Protein 3GQH (pdb70)

Structure (mmCIF, N/CA/C/O backbone):
data_3GQH
#
_entry.id   3GQH
#
_cell.length_a   81.144
_cell.length_b   84.158
_cell.length_c   86.228
_cell.angle_alpha   90.000
_cell.angle_beta   90.000
_cell.angle_gamma   90.000
#
_symmetry.space_group_name_H-M   'P 21 21 21'
#
loop_
_entity.id
_entity.type
_entity.pdbx_description
1 polymer 'Preneck appendage protein'
2 water water
#
loop_
_atom_site.group_PDB
_atom_site.id
_atom_site.type_symbol
_atom_site.label_atom_id
_atom_site.label_alt_id
_atom_site.label_comp_id
_atom_site.label_asym_id
_atom_site.label_entity_id
_atom_site.label_seq_id
_atom_site.pdbx_PDB_ins_code
_atom_site.Cartn_x
_atom_site.Cartn_y
_atom_site.Cartn_z
_atom_site.occupancy
_atom_site.B_iso_or_equiv
_atom_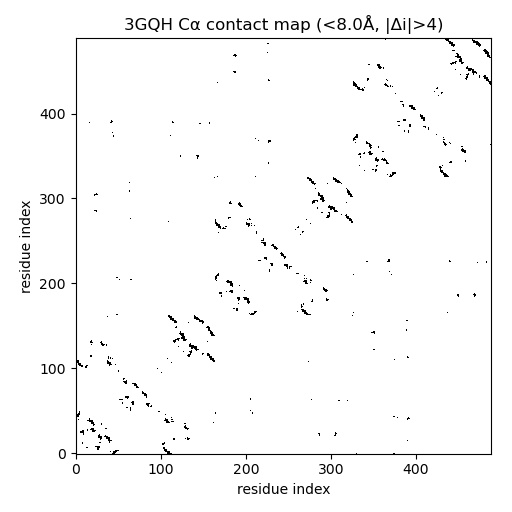site.auth_seq_id
_atom_site.auth_comp_id
_atom_site.auth_asym_id
_atom_site.auth_atom_id
_atom_site.pdbx_PDB_model_num
ATOM 1 N N . ASP A 1 1 ? 17.462 17.420 29.409 1.00 20.62 692 ASP A N 1
ATOM 2 C CA . ASP A 1 1 ? 17.257 18.885 29.599 1.00 19.80 692 ASP A CA 1
ATOM 3 C C . ASP A 1 1 ? 18.243 19.730 28.800 1.00 19.05 692 ASP A C 1
ATOM 4 O O . ASP A 1 1 ? 19.297 19.251 28.381 1.00 19.40 692 ASP A O 1
ATOM 9 N N . PHE A 1 2 ? 17.872 20.987 28.593 1.00 17.17 693 PHE A N 1
ATOM 10 C CA . PHE A 1 2 ? 18.684 21.952 27.859 1.00 16.32 693 PHE A CA 1
ATOM 11 C C . PHE A 1 2 ? 19.378 22.840 28.881 1.00 14.77 693 PHE A C 1
ATOM 12 O O . PHE A 1 2 ? 18.734 23.371 29.791 1.00 13.89 693 PHE A O 1
ATOM 20 N N . ALA A 1 3 ? 20.691 22.967 28.739 1.00 13.23 694 ALA A N 1
ATOM 21 C CA . ALA A 1 3 ? 21.506 23.630 29.761 1.00 12.86 694 ALA A CA 1
ATOM 22 C C . ALA A 1 3 ? 22.532 24.598 29.188 1.00 12.67 694 ALA A C 1
ATOM 23 O O . ALA A 1 3 ? 22.883 24.532 27.996 1.00 12.10 694 ALA A O 1
ATOM 25 N N . GLU A 1 4 ? 23.009 25.504 30.039 1.00 12.88 695 GLU A N 1
ATOM 26 C CA . GLU A 1 4 ? 24.168 26.347 29.705 1.00 12.90 695 GLU A CA 1
ATOM 27 C C . GLU A 1 4 ? 25.141 26.388 30.870 1.00 13.07 695 GLU A C 1
ATOM 28 O O . GLU A 1 4 ? 24.791 26.067 31.998 1.00 12.84 695 GLU A O 1
ATOM 34 N N . TYR A 1 5 ? 26.370 26.804 30.579 1.00 13.07 696 TYR A N 1
ATOM 35 C CA . TYR A 1 5 ? 27.350 27.007 31.643 1.00 13.60 696 TYR A CA 1
ATOM 36 C C . TYR A 1 5 ? 27.198 28.378 32.286 1.00 12.66 696 TYR A C 1
ATOM 37 O O . TYR A 1 5 ? 27.110 29.397 31.587 1.00 12.48 696 TYR A O 1
ATOM 46 N N . PHE A 1 6 ? 27.228 28.394 33.619 1.00 12.68 697 PHE A N 1
ATOM 47 C CA . PHE A 1 6 ? 27.252 29.619 34.425 1.00 13.18 697 PHE A CA 1
ATOM 48 C C . PHE A 1 6 ? 28.313 29.467 35.508 1.00 13.95 697 PHE A C 1
ATOM 49 O O . PHE A 1 6 ? 28.579 28.364 35.952 1.00 14.73 697 PHE A O 1
ATOM 57 N N . GLU A 1 7 ? 28.866 30.590 35.949 1.00 15.61 698 GLU A N 1
ATOM 58 C CA . GLU A 1 7 ? 29.926 30.601 36.974 1.00 17.22 698 GLU A CA 1
ATOM 59 C C . GLU A 1 7 ? 29.325 30.863 38.335 1.00 17.12 698 GLU A C 1
ATOM 60 O O . GLU A 1 7 ? 28.415 31.677 38.455 1.00 17.06 698 GLU A O 1
ATOM 66 N N . SER A 1 8 ? 29.802 30.168 39.371 1.00 17.34 699 SER A N 1
ATOM 67 C CA . SER A 1 8 ? 29.280 30.433 40.704 1.00 17.94 699 SER A CA 1
ATOM 68 C C . SER A 1 8 ? 29.841 31.729 41.291 1.00 19.10 699 SER A C 1
ATOM 69 O O . SER A 1 8 ? 30.990 32.107 41.027 1.00 18.89 699 SER A O 1
ATOM 72 N N . LEU A 1 9 ? 29.013 32.395 42.090 1.00 19.83 700 LEU A N 1
ATOM 73 C CA . LEU A 1 9 ? 29.318 33.699 42.663 1.00 21.70 700 LEU A CA 1
ATOM 74 C C . LEU A 1 9 ? 30.581 33.712 43.524 1.00 23.31 700 LEU A C 1
ATOM 75 O O . LEU A 1 9 ? 31.374 34.656 43.452 1.00 23.74 700 LEU A O 1
ATOM 80 N N . GLY A 1 10 ? 30.772 32.660 44.314 1.00 24.11 701 GLY A N 1
ATOM 81 C CA . GLY A 1 10 ? 31.912 32.603 45.232 1.00 25.69 701 GLY A CA 1
ATOM 82 C C . GLY A 1 10 ? 33.015 31.720 44.695 1.00 26.08 701 GLY A C 1
ATOM 83 O O . GLY A 1 10 ? 34.031 31.518 45.353 1.00 27.01 701 GLY A O 1
ATOM 84 N N . GLY A 1 11 ? 32.808 31.176 43.498 1.00 26.19 702 GLY A N 1
ATOM 85 C CA . GLY A 1 11 ? 33.780 30.303 42.873 1.00 26.29 702 GLY A CA 1
ATOM 86 C C . GLY A 1 11 ? 33.842 28.906 43.448 1.00 26.52 702 GLY A C 1
ATOM 87 O O . GLY A 1 11 ? 34.761 28.152 43.132 1.00 27.15 702 GLY A O 1
ATOM 88 N N . GLN A 1 12 ? 32.875 28.546 44.288 1.00 26.27 703 GLN A N 1
ATOM 89 C CA . GLN A 1 12 ? 32.833 27.191 44.826 1.00 26.61 703 GLN A CA 1
ATOM 90 C C . GLN A 1 12 ? 31.736 26.364 44.160 1.00 25.57 703 GLN A C 1
ATOM 91 O O . GLN A 1 12 ? 30.882 26.908 43.432 1.00 25.51 703 GLN A O 1
ATOM 97 N N . VAL A 1 13 ? 31.784 25.057 44.395 1.00 24.27 704 VAL A N 1
ATOM 98 C CA . VAL A 1 13 ? 30.893 24.093 43.753 1.00 22.80 704 VAL A CA 1
ATOM 99 C C . VAL A 1 13 ? 29.511 24.153 44.407 1.00 21.98 704 VAL A C 1
ATOM 100 O O . VAL A 1 13 ? 29.398 24.157 45.640 1.00 21.69 704 VAL A O 1
ATOM 104 N N . ILE A 1 14 ? 28.475 24.242 43.575 1.00 19.86 705 ILE A N 1
ATOM 105 C CA . ILE A 1 14 ? 27.087 24.036 43.986 1.00 18.68 705 ILE A CA 1
ATOM 106 C C . ILE A 1 14 ? 26.708 22.646 43.480 1.00 18.29 705 ILE A C 1
ATOM 107 O O . ILE A 1 14 ? 26.834 22.366 42.282 1.00 16.87 705 ILE A O 1
ATOM 112 N N . GLU A 1 15 ? 26.278 21.769 44.389 1.00 18.23 706 GLU A N 1
ATOM 113 C CA . GLU A 1 15 ? 26.066 20.368 44.050 1.00 18.81 706 GLU A CA 1
ATOM 114 C C . GLU A 1 15 ? 24.814 20.211 43.186 1.00 18.07 706 GLU A C 1
ATOM 115 O O . GLU A 1 15 ? 23.988 21.115 43.103 1.00 17.41 706 GLU A O 1
ATOM 121 N N . THR A 1 16 ? 24.694 19.060 42.549 1.00 17.83 707 THR A N 1
ATOM 122 C CA . THR A 1 16 ? 23.566 18.832 41.639 1.00 17.81 707 THR A CA 1
ATOM 123 C C . THR A 1 16 ? 22.248 18.823 42.400 1.00 16.73 707 THR A C 1
ATOM 124 O O . THR A 1 16 ? 22.189 18.423 43.564 1.00 15.57 707 THR A O 1
ATOM 128 N N . GLY A 1 17 ? 21.208 19.334 41.745 1.00 15.05 708 GLY A N 1
ATOM 129 C CA . GLY A 1 17 ? 19.867 19.298 42.293 1.00 14.77 708 GLY A CA 1
ATOM 130 C C . GLY A 1 17 ? 19.437 20.552 43.018 1.00 14.07 708 GLY A C 1
ATOM 131 O O . GLY A 1 17 ? 18.278 20.667 43.367 1.00 14.33 708 GLY A O 1
ATOM 132 N N . TYR A 1 18 ? 20.364 21.480 43.262 1.00 13.87 709 TYR A N 1
ATOM 133 C CA . TYR A 1 18 ? 20.042 22.761 43.892 1.00 13.62 709 TYR A CA 1
ATOM 134 C C . TYR A 1 18 ? 19.500 23.747 42.872 1.00 13.72 709 TYR A C 1
ATOM 135 O O . TYR A 1 18 ? 20.016 23.835 41.756 1.00 12.75 709 TYR A O 1
ATOM 144 N N . LEU A 1 19 ? 18.462 24.479 43.274 1.00 13.18 710 LEU A N 1
ATOM 145 C CA . LEU A 1 19 ? 17.844 25.544 42.492 1.00 13.35 710 LEU A CA 1
ATOM 146 C C . LEU A 1 19 ? 18.718 26.778 42.596 1.00 13.74 710 LEU A C 1
ATOM 147 O O . LEU A 1 19 ? 19.116 27.151 43.703 1.00 13.21 710 LEU A O 1
ATOM 152 N N . VAL A 1 20 ? 19.009 27.416 41.467 1.00 13.17 711 VAL A N 1
ATOM 153 C CA . VAL A 1 20 ? 19.899 28.580 41.468 1.00 13.21 711 VAL A CA 1
ATOM 154 C C . VAL A 1 20 ? 19.248 29.855 40.909 1.00 14.09 711 VAL A C 1
ATOM 155 O O . VAL A 1 20 ? 18.290 29.797 40.133 1.00 14.42 711 VAL A O 1
ATOM 159 N N . THR A 1 21 ? 19.770 30.996 41.349 1.00 14.12 712 THR A N 1
ATOM 160 C CA . THR A 1 21 ? 19.401 32.294 40.806 1.00 15.19 712 THR A CA 1
ATOM 161 C C . THR A 1 21 ? 20.668 33.036 40.382 1.00 14.87 712 THR A C 1
ATOM 162 O O . THR A 1 21 ? 21.775 32.516 40.545 1.00 15.01 712 THR A O 1
ATOM 166 N N . LEU A 1 22 ? 20.511 34.223 39.804 1.00 15.23 713 LEU A N 1
ATOM 167 C CA . LEU A 1 22 ? 21.649 35.047 39.408 1.00 15.97 713 LEU A CA 1
ATOM 168 C C . LEU A 1 22 ? 21.826 36.221 40.367 1.00 17.03 713 LEU A C 1
ATOM 169 O O . LEU A 1 22 ? 20.854 36.860 40.766 1.00 17.57 713 LEU A O 1
ATOM 174 N N . GLU A 1 23 ? 23.077 36.495 40.708 1.00 18.30 714 GLU A N 1
ATOM 175 C CA . GLU A 1 23 ? 23.442 37.712 41.420 1.00 19.96 714 GLU A CA 1
ATOM 176 C C . GLU A 1 23 ? 24.763 38.182 40.813 1.00 20.45 714 GLU A C 1
ATOM 177 O O . GLU A 1 23 ? 25.697 37.402 40.675 1.00 19.91 714 GLU A O 1
ATOM 183 N N . LYS A 1 24 ? 24.803 39.450 40.409 1.00 21.59 715 LYS A N 1
ATOM 184 C CA . LYS A 1 24 ? 25.965 40.021 39.736 1.00 23.19 715 LYS A CA 1
ATOM 185 C C . LYS A 1 24 ? 26.521 39.117 38.635 1.00 22.84 715 LYS A C 1
ATOM 186 O O . LYS A 1 24 ? 27.741 38.943 38.514 1.00 23.18 715 LYS A O 1
ATOM 192 N N . GLY A 1 25 ? 25.623 38.530 37.847 1.00 22.17 716 GLY A N 1
ATOM 193 C CA . GLY A 1 25 ? 26.020 37.749 36.666 1.00 21.52 716 GLY A CA 1
ATOM 194 C C . GLY A 1 25 ? 26.517 36.344 36.938 1.00 20.66 716 GLY A C 1
ATOM 195 O O . GLY A 1 25 ? 26.927 35.633 36.012 1.00 20.43 716 GLY A O 1
ATOM 196 N N . LYS A 1 26 ? 26.469 35.940 38.203 1.00 19.18 717 LYS A N 1
ATOM 197 C CA . LYS A 1 26 ? 26.947 34.627 38.617 1.00 18.41 717 LYS A CA 1
ATOM 198 C C . LYS A 1 26 ? 25.866 33.883 39.375 1.00 17.09 717 LYS A C 1
ATOM 199 O O . LYS A 1 26 ? 24.907 34.491 39.833 1.00 17.51 717 LYS A O 1
ATOM 205 N N . ILE A 1 27 ? 26.022 32.577 39.540 1.00 15.69 718 ILE A N 1
ATOM 206 C CA . ILE A 1 27 ? 24.956 31.811 40.202 1.00 15.62 718 ILE A CA 1
ATOM 207 C C . ILE A 1 27 ? 25.192 31.549 41.693 1.00 15.57 718 ILE A C 1
ATOM 208 O O . ILE A 1 27 ? 26.344 31.430 42.168 1.00 15.96 718 ILE A O 1
ATOM 213 N N . ARG A 1 28 ? 24.086 31.507 42.426 1.00 15.14 719 ARG A N 1
ATOM 214 C CA . ARG A 1 28 ? 24.062 31.014 43.792 1.00 15.55 719 ARG A CA 1
ATOM 215 C C . ARG A 1 28 ? 22.740 30.327 44.059 1.00 15.26 719 ARG A C 1
ATOM 216 O O . ARG A 1 28 ? 21.795 30.472 43.283 1.00 15.62 719 ARG A O 1
ATOM 224 N N . LYS A 1 29 ? 22.659 29.598 45.167 1.00 15.58 720 LYS A N 1
ATOM 225 C CA . LYS A 1 29 ? 21.400 28.956 45.573 1.00 16.24 720 LYS A CA 1
ATOM 226 C C . LYS A 1 29 ? 20.270 29.967 45.723 1.00 16.60 720 LYS A C 1
ATOM 227 O O . LYS A 1 29 ? 20.452 31.033 46.321 1.00 16.89 720 LYS A O 1
ATOM 233 N N . ALA A 1 30 ? 19.097 29.628 45.192 1.00 16.89 721 ALA A N 1
ATOM 234 C CA . ALA A 1 30 ? 17.938 30.521 45.216 1.00 17.91 721 ALA A CA 1
ATOM 235 C C . ALA A 1 30 ? 17.279 30.555 46.585 1.00 19.32 721 ALA A C 1
ATOM 236 O O . ALA A 1 30 ? 17.221 29.544 47.268 1.00 20.08 721 ALA A O 1
ATOM 238 N N . GLU A 1 31 ? 16.726 31.710 46.934 1.00 21.59 722 GLU A N 1
ATOM 239 C CA . GLU A 1 31 ? 16.064 31.921 48.218 1.00 22.85 722 GLU A CA 1
ATOM 240 C C . GLU A 1 31 ? 14.632 32.427 47.984 1.00 24.36 722 GLU A C 1
ATOM 241 O O . GLU A 1 31 ? 14.237 32.704 46.846 1.00 23.96 722 GLU A O 1
ATOM 247 N N . LYS A 1 32 ? 13.872 32.559 49.073 1.00 25.40 723 LYS A N 1
ATOM 248 C CA . LYS A 1 32 ? 12.505 33.065 49.024 1.00 27.02 723 LYS A CA 1
ATOM 249 C C . LYS A 1 32 ? 12.321 34.255 48.091 1.00 27.09 723 LYS A C 1
ATOM 250 O O . LYS A 1 32 ? 13.042 35.253 48.179 1.00 27.35 723 LYS A O 1
ATOM 256 N N . GLY A 1 33 ? 11.352 34.132 47.186 1.00 27.38 724 GLY A N 1
ATOM 257 C CA . GLY A 1 33 ? 10.935 35.246 46.354 1.00 27.69 724 GLY A CA 1
ATOM 258 C C . GLY A 1 33 ? 11.887 35.665 45.255 1.00 27.91 724 GLY A C 1
ATOM 259 O O . GLY A 1 33 ? 11.730 36.750 44.683 1.00 29.05 724 GLY A O 1
ATOM 260 N N . GLU A 1 34 ? 12.883 34.833 44.964 1.00 26.41 725 GLU A N 1
ATOM 261 C CA . GLU A 1 34 ? 13.853 35.153 43.922 1.00 25.89 725 GLU A CA 1
ATOM 262 C C . GLU A 1 34 ? 13.521 34.387 42.663 1.00 24.92 725 GLU A C 1
ATOM 263 O O . GLU A 1 34 ? 12.866 33.346 42.722 1.00 25.35 725 GLU A O 1
ATOM 269 N N . LYS A 1 35 ? 13.960 34.922 41.530 1.00 23.68 726 LYS A N 1
ATOM 270 C CA . LYS A 1 35 ? 13.757 34.290 40.232 1.00 22.50 726 LYS A CA 1
ATOM 271 C C . LYS A 1 35 ? 14.614 33.035 40.160 1.00 20.88 726 LYS A C 1
ATOM 272 O O . LYS A 1 35 ? 15.841 33.113 40.212 1.00 20.51 726 LYS A O 1
ATOM 278 N N . ILE A 1 36 ? 13.977 31.876 40.050 1.00 18.93 727 ILE A N 1
ATOM 279 C CA . ILE A 1 36 ? 14.717 30.617 39.891 1.00 17.13 727 ILE A CA 1
ATOM 280 C C . ILE A 1 36 ? 15.039 30.432 38.403 1.00 17.02 727 ILE A C 1
ATOM 281 O O . ILE A 1 36 ? 14.131 30.297 37.581 1.00 17.22 727 ILE A O 1
ATOM 286 N N . ILE A 1 37 ? 16.318 30.420 38.058 1.00 15.25 728 ILE A N 1
ATOM 287 C CA . ILE A 1 37 ? 16.727 30.350 36.654 1.00 14.90 728 ILE A CA 1
ATOM 288 C C . ILE A 1 37 ? 16.888 28.921 36.165 1.00 14.25 728 ILE A C 1
ATOM 289 O O . ILE A 1 37 ? 16.773 28.630 34.961 1.00 14.66 728 ILE A O 1
ATOM 294 N N . GLY A 1 38 ? 17.107 28.007 37.099 1.00 13.36 729 GLY A N 1
ATOM 295 C CA . GLY A 1 38 ? 17.335 26.628 36.724 1.00 13.28 729 GLY A CA 1
ATOM 296 C C . GLY A 1 38 ? 17.937 25.833 37.866 1.00 12.27 729 GLY A C 1
ATOM 297 O O . GLY A 1 38 ? 17.874 26.268 39.028 1.00 11.97 729 GLY A O 1
ATOM 298 N N . VAL A 1 39 ? 18.497 24.672 37.524 1.00 12.34 730 VAL A N 1
ATOM 299 C CA . VAL A 1 39 ? 18.933 23.674 38.524 1.00 12.50 730 VAL A CA 1
ATOM 300 C C . VAL A 1 39 ? 20.277 23.146 38.098 1.00 12.56 730 VAL A C 1
ATOM 301 O O . VAL A 1 39 ? 20.487 22.872 36.910 1.00 12.00 730 VAL A O 1
ATOM 305 N N . ILE A 1 40 ? 21.193 22.945 39.046 1.00 11.65 731 ILE A N 1
ATOM 306 C CA . ILE A 1 40 ? 22.426 22.244 38.674 1.00 12.47 731 ILE A CA 1
ATOM 307 C C . ILE A 1 40 ? 22.068 20.837 38.196 1.00 12.74 731 ILE A C 1
ATOM 308 O O . ILE A 1 40 ? 21.390 20.081 38.909 1.00 12.58 731 ILE A O 1
ATOM 313 N N . SER A 1 41 ? 22.529 20.495 36.990 1.00 13.48 732 SER A N 1
ATOM 314 C CA . SER A 1 41 ? 22.123 19.272 36.311 1.00 15.08 732 SER A CA 1
ATOM 315 C C . SER A 1 41 ? 23.283 18.387 35.858 1.00 16.73 732 SER A C 1
ATOM 316 O O . SER A 1 41 ? 24.285 18.899 35.367 1.00 16.31 732 SER A O 1
ATOM 319 N N . GLU A 1 42 ? 23.103 17.071 36.017 1.00 18.16 733 GLU A N 1
ATOM 320 C CA . GLU A 1 42 ? 24.014 16.044 35.510 1.00 19.99 733 GLU A CA 1
ATOM 321 C C . GLU A 1 42 ? 23.439 15.299 34.311 1.00 21.61 733 GLU A C 1
ATOM 322 O O . GLU A 1 42 ? 24.085 14.387 33.775 1.00 22.04 733 GLU A O 1
ATOM 328 N N . THR A 1 43 ? 22.233 15.682 33.888 1.00 21.95 734 THR A N 1
ATOM 329 C CA . THR A 1 43 ? 21.500 14.941 32.862 1.00 23.74 734 THR A CA 1
ATOM 330 C C . THR A 1 43 ? 21.347 15.692 31.537 1.00 25.43 734 THR A C 1
ATOM 331 O O . THR A 1 43 ? 20.618 15.243 30.648 1.00 25.58 734 THR A O 1
ATOM 335 N N A ALA A 1 44 ? 21.994 16.847 31.426 0.50 26.08 735 ALA A N 1
ATOM 336 N N B ALA A 1 44 ? 22.076 16.794 31.385 0.50 26.67 735 ALA A N 1
ATOM 337 C CA A ALA A 1 44 ? 21.790 17.716 30.270 0.50 27.28 735 ALA A CA 1
ATOM 338 C CA B ALA A 1 44 ? 21.960 17.633 30.188 0.50 28.39 735 ALA A CA 1
ATOM 339 C C A ALA A 1 44 ? 22.317 17.058 29.003 0.50 28.05 735 ALA A C 1
ATOM 340 C C B ALA A 1 44 ? 22.603 17.007 28.948 0.50 29.49 735 ALA A C 1
ATOM 341 O O A ALA A 1 44 ? 23.484 16.679 28.934 0.50 28.32 735 ALA A O 1
ATOM 342 O O B ALA A 1 44 ? 21.963 16.897 27.900 0.50 30.14 735 ALA A O 1
ATOM 345 N N A GLY A 1 45 ? 21.440 16.899 28.016 0.50 29.18 736 GLY A N 1
ATOM 346 N N B GLY A 1 45 ? 23.862 16.597 29.069 0.50 30.88 736 GLY A N 1
ATOM 347 C CA A GLY A 1 45 ? 21.825 16.306 26.741 0.50 30.26 736 GLY A CA 1
ATOM 348 C CA B GLY A 1 45 ? 24.602 16.039 27.932 0.50 32.28 736 GLY A CA 1
ATOM 349 C C A GLY A 1 45 ? 22.383 17.358 25.802 0.50 31.22 736 GLY A C 1
ATOM 350 C C B GLY A 1 45 ? 25.402 17.104 27.203 0.50 33.33 736 GLY A C 1
ATOM 351 O O A GLY A 1 45 ? 23.219 17.065 24.949 0.50 31.30 736 GLY A O 1
ATOM 352 O O B GLY A 1 45 ? 26.466 17.511 27.670 0.50 33.48 736 GLY A O 1
ATOM 353 N N A PHE A 1 46 ? 21.905 18.589 25.955 0.50 32.15 737 PHE A N 1
ATOM 354 N N B PHE A 1 46 ? 24.888 17.548 26.054 0.50 34.28 737 PHE A N 1
ATOM 355 C CA A PHE A 1 46 ? 22.432 19.708 25.185 0.50 33.14 737 PHE A CA 1
ATOM 356 C CA B PHE A 1 46 ? 25.435 18.700 25.333 0.50 35.13 737 PHE A CA 1
ATOM 357 C C A PHE A 1 46 ? 22.942 20.773 26.140 0.50 33.44 737 PHE A C 1
ATOM 358 C C B PHE A 1 46 ? 24.971 20.003 25.992 0.50 35.56 737 PHE A C 1
ATOM 359 O O A PHE A 1 46 ? 22.201 21.267 26.987 0.50 32.58 737 PHE A O 1
ATOM 360 O O B PHE A 1 46 ? 23.770 20.260 26.116 0.50 35.49 737 PHE A O 1
ATOM 375 N N A VAL A 1 47 ? 24.222 21.101 26.005 0.50 34.24 738 VAL A N 1
ATOM 376 N N B VAL A 1 47 ? 25.928 20.830 26.394 0.50 35.83 738 VAL A N 1
ATOM 377 C CA A VAL A 1 47 ? 24.864 22.085 26.871 0.50 35.37 738 VAL A CA 1
ATOM 378 C CA B VAL A 1 47 ? 25.635 22.040 27.158 0.50 36.13 738 VAL A CA 1
ATOM 379 C C A VAL A 1 47 ? 25.704 23.077 26.060 0.50 36.12 738 VAL A C 1
ATOM 380 C C B VAL A 1 47 ? 26.238 23.236 26.430 0.50 36.65 738 VAL A C 1
ATOM 381 O O A VAL A 1 47 ? 26.494 22.693 25.196 0.50 35.96 738 VAL A O 1
ATOM 382 O O B VAL A 1 47 ? 27.355 23.138 25.918 0.50 36.63 738 VAL A O 1
ATOM 389 N N . LEU A 1 48 ? 25.509 24.356 26.376 1.00 37.06 739 LEU A N 1
ATOM 390 C CA . LEU A 1 48 ? 25.972 25.495 25.578 1.00 38.33 739 LEU A CA 1
ATOM 391 C C . LEU A 1 48 ? 26.739 26.559 26.374 1.00 39.41 739 LEU A C 1
ATOM 392 O O . LEU A 1 48 ? 26.693 26.605 27.607 1.00 38.87 739 LEU A O 1
ATOM 397 N N . GLY A 1 49 ? 27.449 27.416 25.646 1.00 40.80 740 GLY A N 1
ATOM 398 C CA . GLY A 1 49 ? 28.155 28.542 26.247 1.00 42.31 740 GLY A CA 1
ATOM 399 C C . GLY A 1 49 ? 29.470 28.171 26.905 1.00 43.42 740 GLY A C 1
ATOM 400 O O . GLY A 1 49 ? 29.913 28.846 27.838 1.00 43.51 740 GLY A O 1
ATOM 401 N N . GLU A 1 50 ? 30.096 27.103 26.415 1.00 44.41 741 GLU A N 1
ATOM 402 C CA . GLU A 1 50 ? 31.391 26.651 26.934 1.00 45.88 741 GLU A CA 1
ATOM 403 C C . GLU A 1 50 ? 32.522 27.642 26.602 1.00 46.18 741 GLU A C 1
ATOM 404 O O . GLU A 1 50 ? 33.472 27.788 27.375 1.00 46.44 741 GLU A O 1
ATOM 410 N N . SER A 1 51 ? 32.411 28.319 25.461 1.00 46.51 742 SER A N 1
ATOM 411 C CA . SER A 1 51 ? 33.394 29.330 25.067 1.00 47.05 742 SER A CA 1
ATOM 412 C C . SER A 1 51 ? 32.733 30.645 24.630 1.00 47.14 742 SER A C 1
ATOM 413 O O . SER A 1 51 ? 33.347 31.476 23.951 1.00 47.13 742 SER A O 1
ATOM 416 N N . SER A 1 52 ? 31.479 30.827 25.037 1.00 47.23 743 SER A N 1
ATOM 417 C CA . SER A 1 52 ? 30.727 32.038 24.722 1.00 47.19 743 SER A CA 1
ATOM 418 C C . SER A 1 52 ? 31.235 33.228 25.526 1.00 46.89 743 SER A C 1
ATOM 419 O O . SER A 1 52 ? 31.662 33.075 26.674 1.00 47.10 743 SER A O 1
ATOM 422 N N . PHE A 1 53 ? 31.177 34.406 24.908 1.00 46.27 744 PHE A N 1
ATOM 423 C CA . PHE A 1 53 ? 31.549 35.679 25.538 1.00 45.81 744 PHE A CA 1
ATOM 424 C C . PHE A 1 53 ? 32.958 35.650 26.139 1.00 45.83 744 PHE A C 1
ATOM 425 O O . PHE A 1 53 ? 33.190 36.090 27.269 1.00 45.73 744 PHE A O 1
ATOM 433 N N . GLU A 1 54 ? 33.883 35.106 25.351 1.00 45.89 745 GLU A N 1
ATOM 434 C CA . GLU A 1 54 ? 35.310 35.138 25.642 1.00 46.17 745 GLU A CA 1
ATOM 435 C C . GLU A 1 54 ? 35.987 36.136 24.695 1.00 45.73 745 GLU A C 1
ATOM 436 O O . GLU A 1 54 ? 36.170 35.852 23.508 1.00 45.93 745 GLU A O 1
ATOM 442 N N . TRP A 1 55 ? 36.338 37.308 25.216 1.00 45.21 746 TRP A N 1
ATOM 443 C CA . TRP A 1 55 ? 36.996 38.333 24.401 1.00 44.68 746 TRP A CA 1
ATOM 444 C C . TRP A 1 55 ? 38.523 38.351 24.577 1.00 44.36 746 TRP A C 1
ATOM 445 O O . TRP A 1 55 ? 39.175 39.366 24.310 1.00 44.50 746 TRP A O 1
ATOM 456 N N . GLN A 1 56 ? 39.092 37.233 25.023 1.00 43.64 747 GLN A N 1
ATOM 457 C CA . GLN A 1 56 ? 40.552 37.121 25.132 1.00 43.25 747 GLN A CA 1
ATOM 458 C C . GLN A 1 56 ? 41.135 35.889 24.421 1.00 41.99 747 GLN A C 1
ATOM 459 O O . GLN A 1 56 ? 42.306 35.540 24.615 1.00 41.97 747 GLN A O 1
ATOM 465 N N . GLY A 1 57 ? 40.318 35.267 23.570 1.00 40.66 748 GLY A N 1
ATOM 466 C CA . GLY A 1 57 ? 40.714 34.091 22.791 1.00 38.74 748 GLY A CA 1
ATOM 467 C C . GLY A 1 57 ? 41.452 34.435 21.509 1.00 37.56 748 GLY A C 1
ATOM 468 O O . GLY A 1 57 ? 41.765 35.602 21.258 1.00 37.66 748 GLY A O 1
ATOM 469 N N . ALA A 1 58 ? 41.728 33.414 20.698 1.00 36.15 749 ALA A N 1
ATOM 470 C CA . ALA A 1 58 ? 42.558 33.557 19.494 1.00 34.74 749 ALA A CA 1
ATOM 471 C C . ALA A 1 58 ? 41.880 34.357 18.372 1.00 33.84 749 ALA A C 1
ATOM 472 O O . ALA A 1 58 ? 42.539 35.104 17.634 1.00 33.15 749 ALA A O 1
ATOM 474 N N . VAL A 1 59 ? 40.566 34.182 18.256 1.00 32.72 750 VAL A N 1
ATOM 475 C CA . VAL A 1 59 ? 39.764 34.792 17.192 1.00 31.06 750 VAL A CA 1
ATOM 476 C C . VAL A 1 59 ? 39.020 36.011 17.757 1.00 29.69 750 VAL A C 1
ATOM 477 O O . VAL A 1 59 ? 38.506 35.961 18.878 1.00 29.66 750 VAL A O 1
ATOM 481 N N . LEU A 1 60 ? 38.987 37.104 16.990 1.00 27.50 751 LEU A N 1
ATOM 482 C CA . LEU A 1 60 ? 38.361 38.352 17.421 1.00 26.03 751 LEU A CA 1
ATOM 483 C C . LEU A 1 60 ? 36.840 38.207 17.376 1.00 24.57 751 LEU A C 1
ATOM 484 O O . LEU A 1 60 ? 36.296 37.711 16.396 1.00 23.53 751 LEU A O 1
ATOM 489 N N . LYS A 1 61 ? 36.167 38.635 18.440 1.00 23.84 752 LYS A N 1
ATOM 490 C CA . LYS A 1 61 ? 34.700 38.627 18.467 1.00 23.20 752 LYS A CA 1
ATOM 491 C C . LYS A 1 61 ? 34.174 40.057 18.551 1.00 21.86 752 LYS A C 1
ATOM 492 O O . LYS A 1 61 ? 34.852 40.946 19.071 1.00 22.06 752 LYS A O 1
ATOM 498 N N . ASN A 1 62 ? 32.976 40.300 18.026 1.00 20.86 753 ASN A N 1
ATOM 499 C CA . ASN A 1 62 ? 32.386 41.623 18.132 1.00 20.20 753 ASN A CA 1
ATOM 500 C C . ASN A 1 62 ? 31.695 41.802 19.490 1.00 19.84 753 ASN A C 1
ATOM 501 O O . ASN A 1 62 ? 31.722 40.891 20.319 1.00 19.68 753 ASN A O 1
ATOM 506 N N . GLU A 1 63 ? 31.092 42.967 19.709 1.00 19.50 754 GLU A N 1
ATOM 507 C CA . GLU A 1 63 ? 30.540 43.303 21.028 1.00 19.48 754 GLU A CA 1
ATOM 508 C C . GLU A 1 63 ? 29.353 42.413 21.407 1.00 18.77 754 GLU A C 1
ATOM 509 O O . GLU A 1 63 ? 28.945 42.381 22.576 1.00 19.05 754 GLU A O 1
ATOM 515 N N . PHE A 1 64 ? 28.806 41.706 20.417 1.00 17.86 755 PHE A N 1
ATOM 516 C CA . PHE A 1 64 ? 27.682 40.766 20.641 1.00 18.24 755 PHE A CA 1
ATOM 517 C C . PHE A 1 64 ? 28.109 39.300 20.773 1.00 18.89 755 PHE A C 1
ATOM 518 O O . PHE A 1 64 ? 27.262 38.395 20.859 1.00 18.55 755 PHE A O 1
ATOM 526 N N . GLY A 1 65 ? 29.423 39.074 20.805 1.00 18.70 756 GLY A N 1
ATOM 527 C CA . GLY A 1 65 ? 29.989 37.737 20.902 1.00 19.11 756 GLY A CA 1
ATOM 528 C C . GLY A 1 65 ? 30.151 36.949 19.618 1.00 19.49 756 GLY A C 1
ATOM 529 O O . GLY A 1 65 ? 30.542 35.786 19.657 1.00 19.67 756 GLY A O 1
ATOM 530 N N . GLY A 1 66 ? 29.857 37.571 18.477 1.00 19.66 757 GLY A N 1
ATOM 531 C CA . GLY A 1 66 ? 29.946 36.902 17.193 1.00 19.70 757 GLY A CA 1
ATOM 532 C C . GLY A 1 66 ? 31.367 36.993 16.672 1.00 20.10 757 GLY A C 1
ATOM 533 O O . GLY A 1 66 ? 32.075 37.942 16.979 1.00 19.04 757 GLY A O 1
ATOM 534 N N . ILE A 1 67 ? 31.779 35.988 15.912 1.00 20.22 758 ILE A N 1
ATOM 535 C CA . ILE A 1 67 ? 33.092 35.991 15.276 1.00 21.04 758 ILE A CA 1
ATOM 536 C C . ILE A 1 67 ? 33.119 37.107 14.230 1.00 20.66 758 ILE A C 1
ATOM 537 O O . ILE A 1 67 ? 32.160 37.251 13.459 1.00 19.47 758 ILE A O 1
ATOM 542 N N . ILE A 1 68 ? 34.183 37.917 14.236 1.00 20.31 759 ILE A N 1
ATOM 543 C CA . ILE A 1 68 ? 34.376 38.934 13.190 1.00 20.98 759 ILE A CA 1
ATOM 544 C C . ILE A 1 68 ? 35.113 38.288 12.026 1.00 21.91 759 ILE A C 1
ATOM 545 O O . ILE A 1 68 ? 36.213 37.758 12.211 1.00 21.45 759 ILE A O 1
ATOM 550 N N . TYR A 1 69 ? 34.490 38.312 10.844 1.00 22.54 760 TYR A N 1
ATOM 551 C CA . TYR A 1 69 ? 35.072 37.741 9.634 1.00 23.75 760 TYR A CA 1
ATOM 552 C C . TYR A 1 69 ? 35.629 38.816 8.704 1.00 24.34 760 TYR A C 1
ATOM 553 O O . TYR A 1 69 ? 34.977 39.846 8.452 1.00 23.88 760 TYR A O 1
ATOM 562 N N . GLU A 1 70 ? 36.841 38.574 8.209 1.00 24.67 761 GLU A N 1
ATOM 563 C CA . GLU A 1 70 ? 37.410 39.385 7.148 1.00 25.89 761 GLU A CA 1
ATOM 564 C C . GLU A 1 70 ? 36.799 38.961 5.821 1.00 25.93 761 GLU A C 1
ATOM 565 O O . GLU A 1 70 ? 36.594 37.777 5.576 1.00 25.32 761 GLU A O 1
ATOM 571 N N . GLU A 1 71 ? 36.511 39.942 4.974 1.00 26.71 762 GLU A N 1
ATOM 572 C CA . GLU A 1 71 ? 36.066 39.689 3.612 1.00 28.58 762 GLU A CA 1
ATOM 573 C C . GLU A 1 71 ? 37.323 39.624 2.756 1.00 28.49 762 GLU A C 1
ATOM 574 O O . GLU A 1 71 ? 38.014 40.637 2.579 1.00 28.10 762 GLU A O 1
ATOM 580 N N . VAL A 1 72 ? 37.627 38.427 2.254 1.00 28.85 763 VAL A N 1
ATOM 581 C CA . VAL A 1 72 ? 38.840 38.188 1.465 1.00 29.41 763 VAL A CA 1
ATOM 582 C C . VAL A 1 72 ? 38.473 37.997 -0.005 1.00 30.16 763 VAL A C 1
ATOM 583 O O . VAL A 1 72 ? 37.519 37.287 -0.324 1.00 29.82 763 VAL A O 1
ATOM 587 N N . THR A 1 73 ? 39.234 38.636 -0.890 1.00 31.01 764 THR A N 1
ATOM 588 C CA . THR A 1 73 ? 38.980 38.597 -2.326 1.00 32.10 764 THR A CA 1
ATOM 589 C C . THR A 1 73 ? 40.136 37.889 -3.035 1.00 33.03 764 THR A C 1
ATOM 590 O O . THR A 1 73 ? 41.306 38.219 -2.815 1.00 32.20 764 THR A O 1
ATOM 594 N N . THR A 1 74 ? 39.807 36.900 -3.869 1.00 34.01 765 THR A N 1
ATOM 595 C CA . THR A 1 74 ? 40.810 36.232 -4.697 1.00 35.36 765 THR A CA 1
ATOM 596 C C . THR A 1 74 ? 41.091 37.087 -5.930 1.00 35.99 765 THR A C 1
ATOM 597 O O . THR A 1 74 ? 40.377 38.051 -6.198 1.00 36.17 765 THR A O 1
ATOM 601 N N . GLU A 1 75 ? 42.135 36.741 -6.676 1.00 37.51 766 GLU A N 1
ATOM 602 C CA . GLU A 1 75 ? 42.520 37.509 -7.868 1.00 38.89 766 GLU A CA 1
ATOM 603 C C . GLU A 1 75 ? 41.420 37.586 -8.952 1.00 39.77 766 GLU A C 1
ATOM 604 O O . GLU A 1 75 ? 41.461 38.455 -9.824 1.00 39.83 766 GLU A O 1
ATOM 610 N N . ASP A 1 76 ? 40.447 36.674 -8.876 1.00 41.07 767 ASP A N 1
ATOM 611 C CA . ASP A 1 76 ? 39.348 36.583 -9.843 1.00 42.00 767 ASP A CA 1
ATOM 612 C C . ASP A 1 76 ? 38.121 37.398 -9.431 1.00 42.31 767 ASP A C 1
ATOM 613 O O . ASP A 1 76 ? 37.226 37.646 -10.246 1.00 42.72 767 ASP A O 1
ATOM 618 N N . GLY A 1 77 ? 38.068 37.798 -8.165 1.00 42.23 768 GLY A N 1
ATOM 619 C CA . GLY A 1 77 ? 36.931 38.545 -7.652 1.00 42.25 768 GLY A CA 1
ATOM 620 C C . GLY A 1 77 ? 36.076 37.728 -6.708 1.00 42.16 768 GLY A C 1
ATOM 621 O O . GLY A 1 77 ? 35.132 38.256 -6.121 1.00 42.55 768 GLY A O 1
ATOM 622 N N . VAL A 1 78 ? 36.410 36.443 -6.568 1.00 41.99 769 VAL A N 1
ATOM 623 C CA . VAL A 1 78 ? 35.732 35.532 -5.641 1.00 41.69 769 VAL A CA 1
ATOM 624 C C . VAL A 1 78 ? 36.009 35.943 -4.198 1.00 41.14 769 VAL A C 1
ATOM 625 O O . VAL A 1 78 ? 37.162 36.138 -3.802 1.00 41.01 769 VAL A O 1
ATOM 629 N N . LYS A 1 79 ? 34.938 36.062 -3.423 1.00 40.32 770 LYS A N 1
ATOM 630 C CA . LYS A 1 79 ? 35.031 36.525 -2.054 1.00 39.59 770 LYS A CA 1
ATOM 631 C C . LYS A 1 79 ? 34.623 35.435 -1.083 1.00 38.82 770 LYS A C 1
ATOM 632 O O . LYS A 1 79 ? 33.707 34.650 -1.356 1.00 38.71 770 LYS A O 1
ATOM 638 N N . PHE A 1 80 ? 35.317 35.382 0.048 1.00 37.41 771 PHE A N 1
ATOM 639 C CA . PHE A 1 80 ? 35.018 34.411 1.083 1.00 36.31 771 PHE A CA 1
ATOM 640 C C . PHE A 1 80 ? 35.379 34.963 2.460 1.00 35.68 771 PHE A C 1
ATOM 641 O O . PHE A 1 80 ? 36.096 35.964 2.569 1.00 34.74 771 PHE A O 1
ATOM 649 N N . LYS A 1 81 ? 34.864 34.312 3.500 1.00 34.91 772 LYS A N 1
ATOM 650 C CA . LYS A 1 81 ? 35.047 34.771 4.874 1.00 34.31 772 LYS A CA 1
ATOM 651 C C . LYS A 1 81 ? 36.217 34.073 5.557 1.00 34.17 772 LYS A C 1
ATOM 652 O O . LYS A 1 81 ? 36.470 32.889 5.335 1.00 33.82 772 LYS A O 1
ATOM 658 N N . ARG A 1 82 ? 36.926 34.826 6.389 1.00 33.67 773 ARG A N 1
ATOM 659 C CA . ARG A 1 82 ? 38.061 34.323 7.151 1.00 34.14 773 ARG A CA 1
ATOM 660 C C . ARG A 1 82 ? 38.059 35.007 8.523 1.00 33.61 773 ARG A C 1
ATOM 661 O O . ARG A 1 82 ? 38.021 36.233 8.593 1.00 32.94 773 ARG A O 1
ATOM 669 N N . PRO A 1 83 ? 38.091 34.216 9.614 1.00 33.84 774 PRO A N 1
ATOM 670 C CA . PRO A 1 83 ? 38.137 34.779 10.968 1.00 34.00 774 PRO A CA 1
ATOM 671 C C . PRO A 1 83 ? 39.331 35.708 11.185 1.00 34.35 774 PRO A C 1
ATOM 672 O O . PRO A 1 83 ? 40.414 35.475 10.645 1.00 33.94 774 PRO A O 1
ATOM 676 N N . LEU A 1 84 ? 39.115 36.760 11.966 1.00 34.85 775 LEU A N 1
ATOM 677 C CA . LEU A 1 84 ? 40.149 37.734 12.281 1.00 35.77 775 LEU A CA 1
ATOM 678 C C . LEU A 1 84 ? 40.868 37.339 13.572 1.00 36.56 775 LEU A C 1
ATOM 679 O O . LEU A 1 84 ? 40.212 37.042 14.576 1.00 36.02 775 LEU A O 1
ATOM 684 N N . PRO A 1 85 ? 42.218 37.310 13.551 1.00 37.43 776 PRO A N 1
ATOM 685 C CA . PRO A 1 85 ? 42.997 37.030 14.760 1.00 38.53 776 PRO A CA 1
ATOM 686 C C . PRO A 1 85 ? 42.878 38.159 15.770 1.00 39.73 776 PRO A C 1
ATOM 687 O O . PRO A 1 85 ? 42.758 39.325 15.374 1.00 39.67 776 PRO A O 1
ATOM 691 N N . ASN A 1 86 ? 42.912 37.810 17.058 1.00 40.81 777 ASN A N 1
ATOM 692 C CA . ASN A 1 86 ? 42.795 38.770 18.160 1.00 42.63 777 ASN A CA 1
ATOM 693 C C . ASN A 1 86 ? 44.160 39.367 18.524 1.00 44.10 777 ASN A C 1
ATOM 694 O O . ASN A 1 86 ? 45.089 38.624 18.833 1.00 44.55 777 ASN A O 1
ATOM 699 N N . PRO A 1 87 ? 44.279 40.713 18.485 1.00 46.02 778 PRO A N 1
ATOM 700 C CA . PRO A 1 87 ? 45.520 41.409 18.859 1.00 47.27 778 PRO A CA 1
ATOM 701 C C . PRO A 1 87 ? 45.831 41.290 20.353 1.00 48.58 778 PRO A C 1
ATOM 702 O O . PRO A 1 87 ? 47.001 41.181 20.734 1.00 48.97 778 PRO A O 1
ATOM 706 N N . ASP A 1 88 ? 44.783 41.304 21.177 1.00 49.84 779 ASP A N 1
ATOM 707 C CA . ASP A 1 88 ? 44.905 41.206 22.633 1.00 51.16 779 ASP A CA 1
ATOM 708 C C . ASP A 1 88 ? 45.168 39.775 23.117 1.00 51.77 779 ASP A C 1
ATOM 709 O O . ASP A 1 88 ? 45.345 39.548 24.319 1.00 52.09 779 ASP A O 1
ATOM 714 N N . PHE A 1 89 ? 45.186 38.814 22.192 1.00 52.28 780 PHE A N 1
ATOM 715 C CA . PHE A 1 89 ? 45.435 37.413 22.542 1.00 52.67 780 PHE A CA 1
ATOM 716 C C . PHE A 1 89 ? 46.900 37.169 22.864 1.00 53.18 780 PHE A C 1
ATOM 717 O O . PHE A 1 89 ? 47.794 37.611 22.136 1.00 53.40 780 PHE A O 1
ATOM 725 N N . ASP A 1 90 ? 47.128 36.460 23.965 1.00 53.71 781 ASP A N 1
ATOM 726 C CA . ASP A 1 90 ? 48.469 36.092 24.403 1.00 54.17 781 ASP A CA 1
ATOM 727 C C . ASP A 1 90 ? 48.558 34.570 24.533 1.00 54.24 781 ASP A C 1
ATOM 728 O O . ASP A 1 90 ? 47.904 33.978 25.399 1.00 54.21 781 ASP A O 1
ATOM 733 N N . PRO A 1 91 ? 49.354 33.929 23.655 1.00 54.32 782 PRO A N 1
ATOM 734 C CA . PRO A 1 91 ? 49.490 32.473 23.671 1.00 54.44 782 PRO A CA 1
ATOM 735 C C . PRO A 1 91 ? 50.408 31.978 24.789 1.00 54.29 782 PRO A C 1
ATOM 736 O O . PRO A 1 91 ? 50.496 30.770 25.023 1.00 54.52 782 PRO A O 1
ATOM 740 N N . ASN A 1 92 ? 51.080 32.905 25.466 1.00 54.05 783 ASN A N 1
ATOM 741 C CA . ASN A 1 92 ? 52.027 32.560 26.525 1.00 53.72 783 ASN A CA 1
ATOM 742 C C . ASN A 1 92 ? 51.364 32.177 27.852 1.00 53.45 783 ASN A C 1
ATOM 743 O O . ASN A 1 92 ? 51.784 31.216 28.506 1.00 53.41 783 ASN A O 1
ATOM 748 N N . LYS A 1 93 ? 50.338 32.927 28.249 1.00 52.94 784 LYS A N 1
ATOM 749 C CA . LYS A 1 93 ? 49.694 32.689 29.539 1.00 52.39 784 LYS A CA 1
ATOM 750 C C . LYS A 1 93 ? 48.647 31.582 29.493 1.00 51.74 784 LYS A C 1
ATOM 751 O O . LYS A 1 93 ? 47.979 31.371 28.476 1.00 51.84 784 LYS A O 1
ATOM 757 N N . ASN A 1 94 ? 48.536 30.873 30.613 1.00 50.81 785 ASN A N 1
ATOM 758 C CA . ASN A 1 94 ? 47.769 29.634 30.722 1.00 49.79 785 ASN A CA 1
ATOM 759 C C . ASN A 1 94 ? 46.273 29.820 30.465 1.00 49.22 785 ASN A C 1
ATOM 760 O O . ASN A 1 94 ? 45.740 30.917 30.642 1.00 49.37 785 ASN A O 1
ATOM 765 N N . TYR A 1 95 ? 45.616 28.744 30.032 1.00 48.15 786 TYR A N 1
ATOM 766 C CA . TYR A 1 95 ? 44.169 28.712 29.836 1.00 47.17 786 TYR A CA 1
ATOM 767 C C . TYR A 1 95 ? 43.625 27.289 30.023 1.00 46.07 786 TYR A C 1
ATOM 768 O O . TYR A 1 95 ? 44.055 26.357 29.334 1.00 46.21 786 TYR A O 1
ATOM 777 N N . ILE A 1 96 ? 42.690 27.137 30.963 1.00 44.40 787 ILE A N 1
ATOM 778 C CA . ILE A 1 96 ? 41.988 25.868 31.224 1.00 42.81 787 ILE A CA 1
ATOM 779 C C . ILE A 1 96 ? 40.503 26.056 30.863 1.00 41.66 787 ILE A C 1
ATOM 780 O O . ILE A 1 96 ? 39.906 27.064 31.253 1.00 41.31 787 ILE A O 1
ATOM 785 N N . PRO A 1 97 ? 39.907 25.096 30.120 1.00 40.51 788 PRO A N 1
ATOM 786 C CA . PRO A 1 97 ? 38.536 25.313 29.630 1.00 40.10 788 PRO A CA 1
ATOM 787 C C . PRO A 1 97 ? 37.498 25.284 30.752 1.00 39.34 788 PRO A C 1
ATOM 788 O O . PRO A 1 97 ? 37.726 24.653 31.791 1.00 39.22 788 PRO A O 1
ATOM 792 N N . ARG A 1 98 ? 36.369 25.957 30.528 1.00 38.62 789 ARG A N 1
ATOM 793 C CA . ARG A 1 98 ? 35.282 26.036 31.513 1.00 38.08 789 ARG A CA 1
ATOM 794 C C . ARG A 1 98 ? 34.844 24.673 32.038 1.00 37.99 789 ARG A C 1
ATOM 795 O O . ARG A 1 98 ? 34.599 24.507 33.236 1.00 37.74 789 ARG A O 1
ATOM 803 N N . SER A 1 99 ? 34.768 23.695 31.141 1.00 37.99 790 SER A N 1
ATOM 804 C CA . SER A 1 99 ? 34.363 22.341 31.502 1.00 38.07 790 SER A CA 1
ATOM 805 C C . SER A 1 99 ? 35.286 21.657 32.517 1.00 37.62 790 SER A C 1
ATOM 806 O O . SER A 1 99 ? 34.908 20.656 33.118 1.00 37.93 790 SER A O 1
ATOM 809 N N . GLN A 1 100 ? 36.485 22.205 32.713 1.00 37.09 791 GLN A N 1
ATOM 810 C CA . GLN A 1 100 ? 37.450 21.650 33.663 1.00 36.48 791 GLN A CA 1
ATOM 811 C C . GLN A 1 100 ? 37.654 22.512 34.912 1.00 35.34 791 GLN A C 1
ATOM 812 O O . GLN A 1 100 ? 38.535 22.236 35.727 1.00 35.13 791 GLN A O 1
ATOM 818 N N . ARG A 1 101 ? 36.844 23.557 35.061 1.00 33.39 792 ARG A N 1
ATOM 819 C CA . ARG A 1 101 ? 36.967 24.446 36.208 1.00 32.43 792 ARG A CA 1
ATOM 820 C C . ARG A 1 101 ? 35.754 24.292 37.100 1.00 30.98 792 ARG A C 1
ATOM 821 O O . ARG A 1 101 ? 34.626 24.348 36.615 1.00 30.43 792 ARG A O 1
ATOM 829 N N . ARG A 1 102 ? 36.000 24.091 38.395 1.00 29.62 793 ARG A N 1
ATOM 830 C CA . ARG A 1 102 ? 34.940 23.853 39.390 1.00 28.82 793 ARG A CA 1
ATOM 831 C C . ARG A 1 102 ? 33.885 24.942 39.497 1.00 27.29 793 ARG A C 1
ATOM 832 O O . ARG A 1 102 ? 32.716 24.653 39.804 1.00 27.42 793 ARG A O 1
ATOM 840 N N . GLU A 1 103 ? 34.294 26.184 39.258 1.00 24.87 794 GLU A N 1
ATOM 841 C CA . GLU A 1 103 ? 33.395 27.319 39.385 1.00 23.23 794 GLU A CA 1
ATOM 842 C C . GLU A 1 103 ? 32.352 27.362 38.263 1.00 21.40 794 GLU A C 1
ATOM 843 O O . GLU A 1 103 ? 31.368 28.070 38.380 1.00 20.97 794 GLU A O 1
ATOM 849 N N . TRP A 1 104 ? 32.596 26.635 37.180 1.00 19.62 795 TRP A N 1
ATOM 850 C CA . TRP A 1 104 ? 31.660 26.621 36.052 1.00 18.36 795 TRP A CA 1
ATOM 851 C C . TRP A 1 104 ? 30.716 25.428 36.157 1.00 17.72 795 TRP A C 1
ATOM 852 O O . TRP A 1 104 ? 31.167 24.279 36.265 1.00 18.21 795 TRP A O 1
ATOM 863 N N . HIS A 1 105 ? 29.413 25.709 36.115 1.00 15.97 796 HIS A N 1
ATOM 864 C CA . HIS A 1 105 ? 28.377 24.734 36.425 1.00 15.04 796 HIS A CA 1
ATOM 865 C C . HIS A 1 105 ? 27.448 24.554 35.235 1.00 13.89 796 HIS A C 1
ATOM 866 O O . HIS A 1 105 ? 27.143 25.533 34.558 1.00 13.55 796 HIS A O 1
ATOM 873 N N . VAL A 1 106 ? 27.012 23.318 35.009 1.00 13.23 797 VAL A N 1
ATOM 874 C CA . VAL A 1 106 ? 25.934 23.036 34.056 1.00 12.77 797 VAL A CA 1
ATOM 875 C C . VAL A 1 106 ? 24.604 23.321 34.745 1.00 12.84 797 VAL A C 1
ATOM 876 O O . VAL A 1 106 ? 24.248 22.661 35.721 1.00 12.69 797 VAL A O 1
ATOM 880 N N . VAL A 1 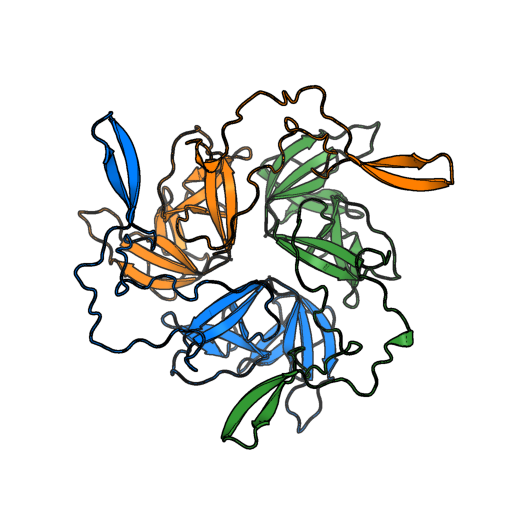107 ? 23.860 24.286 34.216 1.00 11.98 798 VAL A N 1
ATOM 881 C CA . VAL A 1 107 ? 22.577 24.686 34.779 1.00 11.65 798 VAL A CA 1
ATOM 882 C C . VAL A 1 107 ? 21.506 24.300 33.764 1.00 11.06 798 VAL A C 1
ATOM 883 O O . VAL A 1 107 ? 21.479 24.849 32.647 1.00 10.58 798 VAL A O 1
ATOM 887 N N . GLY A 1 108 ? 20.635 23.366 34.153 1.00 11.54 799 GLY A N 1
ATOM 888 C CA . GLY A 1 108 ? 19.463 22.990 33.331 1.00 12.00 799 GLY A CA 1
ATOM 889 C C . GLY A 1 108 ? 18.469 24.136 33.350 1.00 11.07 799 GLY A C 1
ATOM 890 O O . GLY A 1 108 ? 18.079 24.603 34.413 1.00 11.56 799 GLY A O 1
ATOM 891 N N . LEU A 1 109 ? 18.050 24.592 32.168 1.00 10.73 800 LEU A N 1
ATOM 892 C CA . LEU A 1 109 ? 17.203 25.776 32.041 1.00 10.74 800 LEU A CA 1
ATOM 893 C C . LEU A 1 109 ? 15.811 25.381 31.559 1.00 11.26 800 LEU A C 1
ATOM 894 O O . LEU A 1 109 ? 14.840 26.122 31.769 1.00 11.86 800 LEU A O 1
ATOM 899 N N . LEU A 1 110 ? 15.732 24.214 30.931 1.00 11.32 801 LEU A N 1
ATOM 900 C CA . LEU A 1 110 ? 14.473 23.757 30.300 1.00 12.86 801 LEU A CA 1
ATOM 901 C C . LEU A 1 110 ? 14.432 22.240 30.254 1.00 12.27 801 LEU A C 1
ATOM 902 O O . LEU A 1 110 ? 15.374 21.603 29.786 1.00 13.23 801 LEU A O 1
ATOM 907 N N . GLY A 1 111 ? 13.340 21.659 30.734 1.00 11.91 802 GLY A N 1
ATOM 908 C CA . GLY A 1 111 ? 13.157 20.223 30.588 1.00 11.24 802 GLY A CA 1
ATOM 909 C C . GLY A 1 111 ? 12.862 19.539 31.905 1.00 11.28 802 GLY A C 1
ATOM 910 O O . GLY A 1 111 ? 12.638 20.199 32.910 1.00 11.92 802 GLY A O 1
ATOM 911 N N . GLN A 1 112 ? 12.850 18.213 31.880 1.00 11.66 803 GLN A N 1
ATOM 912 C CA . GLN A 1 112 ? 12.598 17.424 33.092 1.00 12.18 803 GLN A CA 1
ATOM 913 C C . GLN A 1 112 ? 13.908 17.297 33.845 1.00 13.14 803 GLN A C 1
ATOM 914 O O . GLN A 1 112 ? 14.886 16.748 33.309 1.00 13.25 803 GLN A O 1
ATOM 920 N N . ILE A 1 113 ? 13.946 17.817 35.070 1.00 12.71 804 ILE A N 1
ATOM 921 C CA . ILE A 1 113 ? 15.216 17.923 35.828 1.00 13.79 804 ILE A CA 1
ATOM 922 C C . ILE A 1 113 ? 14.978 17.480 37.272 1.00 13.38 804 ILE A C 1
ATOM 923 O O . ILE A 1 113 ? 13.914 17.757 37.846 1.00 13.74 804 ILE A O 1
ATOM 928 N N . ALA A 1 114 ? 15.953 16.766 37.834 1.00 13.17 805 ALA A N 1
ATOM 929 C CA . ALA A 1 114 ? 15.883 16.334 39.233 1.00 12.79 805 ALA A CA 1
ATOM 930 C C . ALA A 1 114 ? 16.245 17.473 40.180 1.00 13.00 805 ALA A C 1
ATOM 931 O O . ALA A 1 114 ? 17.252 18.170 39.973 1.00 12.81 805 ALA A O 1
ATOM 933 N N . VAL A 1 115 ? 15.423 17.665 41.222 1.00 13.05 806 VAL A N 1
ATOM 934 C CA . VAL A 1 115 ? 15.560 18.809 42.138 1.00 13.80 806 VAL A CA 1
ATOM 935 C C . VAL A 1 115 ? 15.495 18.296 43.583 1.00 14.26 806 VAL A C 1
ATOM 936 O O . VAL A 1 115 ? 14.701 17.411 43.882 1.00 13.28 806 VAL A O 1
ATOM 940 N N . ARG A 1 116 ? 16.334 18.856 44.457 1.00 14.68 807 ARG A N 1
ATOM 941 C CA . ARG A 1 116 ? 16.247 18.618 45.896 1.00 15.07 807 ARG A CA 1
ATOM 942 C C . ARG A 1 116 ? 14.976 19.228 46.440 1.00 15.04 807 ARG A C 1
ATOM 943 O O . ARG A 1 116 ? 14.661 20.378 46.131 1.00 14.23 807 ARG A O 1
ATOM 951 N N . ILE A 1 117 ? 14.252 18.466 47.261 1.00 15.94 808 ILE A N 1
ATOM 952 C CA . ILE A 1 117 ? 12.985 18.951 47.810 1.00 16.77 808 ILE A CA 1
ATOM 953 C C . ILE A 1 117 ? 12.937 18.845 49.339 1.00 17.96 808 ILE A C 1
ATOM 954 O O . ILE A 1 117 ? 13.620 18.006 49.925 1.00 18.34 808 ILE A O 1
ATOM 959 N N . ASP A 1 118 ? 12.132 19.707 49.948 1.00 19.52 809 ASP A N 1
ATOM 960 C CA . ASP A 1 118 ? 11.804 19.619 51.385 1.00 21.00 809 ASP A CA 1
ATOM 961 C C . ASP A 1 118 ? 10.502 18.831 51.618 1.00 21.97 809 ASP A C 1
ATOM 962 O O . ASP A 1 118 ? 9.934 18.267 50.676 1.00 21.67 809 ASP A O 1
ATOM 967 N N A GLU A 1 119 ? 10.047 18.817 52.873 0.50 22.49 810 GLU A N 1
ATOM 968 N N B GLU A 1 119 ? 10.045 18.779 52.865 0.50 22.30 810 GLU A N 1
ATOM 969 C CA A GLU A 1 119 ? 8.925 17.990 53.323 0.50 23.09 810 GLU A CA 1
ATOM 970 C CA B GLU A 1 119 ? 8.920 17.921 53.227 0.50 22.64 810 GLU A CA 1
ATOM 971 C C A GLU A 1 119 ? 7.542 18.541 52.949 0.50 22.99 810 GLU A C 1
ATOM 972 C C B GLU A 1 119 ? 7.563 18.409 52.699 0.50 22.78 810 GLU A C 1
ATOM 973 O O A GLU A 1 119 ? 6.514 17.971 53.334 0.50 23.16 810 GLU A O 1
ATOM 974 O O B GLU A 1 119 ? 6.578 17.664 52.733 0.50 23.30 810 GLU A O 1
ATOM 985 N N . THR A 1 120 ? 7.511 19.650 52.222 1.00 22.39 811 THR A N 1
ATOM 986 C CA . THR A 1 120 ? 6.242 20.282 51.854 1.00 22.46 811 THR A CA 1
ATOM 987 C C . THR A 1 120 ? 5.889 20.060 50.388 1.00 21.47 811 THR A C 1
ATOM 988 O O . THR A 1 120 ? 4.775 20.344 49.975 1.00 21.49 811 THR A O 1
ATOM 992 N N . VAL A 1 121 ? 6.849 19.559 49.615 1.00 21.17 812 VAL A N 1
ATOM 993 C CA . VAL A 1 121 ? 6.692 19.483 48.145 1.00 20.42 812 VAL A CA 1
ATOM 994 C C . VAL A 1 121 ? 5.786 18.320 47.757 1.00 20.33 812 VAL A C 1
ATOM 995 O O . VAL A 1 121 ? 5.891 17.216 48.309 1.00 20.46 812 VAL A O 1
ATOM 999 N N . LYS A 1 122 ? 4.894 18.578 46.799 1.00 20.87 813 LYS A N 1
ATOM 1000 C CA . LYS A 1 122 ? 3.884 17.604 46.407 1.00 20.94 813 LYS A CA 1
ATOM 1001 C C . LYS A 1 122 ? 3.813 17.454 44.896 1.00 20.93 813 LYS A C 1
ATOM 1002 O O . LYS A 1 122 ? 3.879 18.441 44.180 1.00 21.14 813 LYS A O 1
ATOM 1008 N N . GLN A 1 123 ? 3.637 16.218 44.436 1.00 20.98 814 GLN A N 1
ATOM 1009 C CA . GLN A 1 123 ? 3.427 15.930 43.011 1.00 21.19 814 GLN A CA 1
ATOM 1010 C C . GLN A 1 123 ? 2.283 16.763 42.449 1.00 21.04 814 GLN A C 1
ATOM 1011 O O . GLN A 1 123 ? 1.215 16.881 43.070 1.00 20.82 814 GLN A O 1
ATOM 1017 N N . GLY A 1 124 ? 2.494 17.350 41.277 1.00 20.50 815 GLY A N 1
ATOM 1018 C CA . GLY A 1 124 ? 1.449 18.135 40.640 1.00 20.69 815 GLY A CA 1
ATOM 1019 C C . GLY A 1 124 ? 1.386 19.597 41.025 1.00 21.11 815 GLY A C 1
ATOM 1020 O O . GLY A 1 124 ? 0.628 20.369 40.432 1.00 21.74 815 GLY A O 1
ATOM 1021 N N . HIS A 1 125 ? 2.185 19.998 42.008 1.00 20.57 816 HIS A N 1
ATOM 1022 C CA . HIS A 1 125 ? 2.179 21.371 42.467 1.00 20.94 816 HIS A CA 1
ATOM 1023 C C . HIS A 1 125 ? 3.435 22.082 41.976 1.00 20.86 816 HIS A C 1
ATOM 1024 O O . HIS A 1 125 ? 4.318 21.453 41.414 1.00 20.77 816 HIS A O 1
ATOM 1031 N N . SER A 1 126 ? 3.504 23.385 42.217 1.00 21.05 817 SER A N 1
ATOM 1032 C CA . SER A 1 126 ? 4.688 24.168 41.890 1.00 21.53 817 SER A CA 1
ATOM 1033 C C . SER A 1 126 ? 5.637 24.256 43.084 1.00 20.47 817 SER A C 1
ATOM 1034 O O . SER A 1 126 ? 5.329 23.770 44.176 1.00 20.46 817 SER A O 1
ATOM 1037 N N . ILE A 1 127 ? 6.797 24.863 42.875 1.00 19.18 818 ILE A N 1
ATOM 1038 C CA . ILE A 1 127 ? 7.798 24.983 43.940 1.00 18.69 818 ILE A CA 1
ATOM 1039 C C . ILE A 1 127 ? 8.341 26.403 44.067 1.00 18.73 818 ILE A C 1
ATOM 1040 O O . ILE A 1 127 ? 8.275 27.181 43.131 1.00 19.21 818 ILE A O 1
ATOM 1045 N N . ASP A 1 128 ? 8.836 26.738 45.256 1.00 19.11 819 ASP A N 1
ATOM 1046 C CA . ASP A 1 128 ? 9.650 27.935 45.463 1.00 20.02 819 ASP A CA 1
ATOM 1047 C C . ASP A 1 128 ? 10.972 27.414 46.017 1.00 19.37 819 ASP A C 1
ATOM 1048 O O . ASP A 1 128 ? 11.145 26.204 46.165 1.00 18.94 819 ASP A O 1
ATOM 1053 N N . ALA A 1 129 ? 11.898 28.300 46.360 1.00 19.40 820 ALA A N 1
ATOM 1054 C CA . ALA A 1 129 ? 13.188 27.825 46.850 1.00 19.31 820 ALA A CA 1
ATOM 1055 C C . ALA A 1 129 ? 13.557 28.429 48.201 1.00 19.34 820 ALA A C 1
ATOM 1056 O O . ALA A 1 129 ? 13.279 29.606 48.442 1.00 19.30 820 ALA A O 1
ATOM 1058 N N . VAL A 1 130 ? 14.167 27.605 49.055 1.00 19.29 821 VAL A N 1
ATOM 1059 C CA . VAL A 1 130 ? 14.804 28.058 50.320 1.00 20.03 821 VAL A CA 1
ATOM 1060 C C . VAL A 1 130 ? 16.166 27.362 50.405 1.00 19.27 821 VAL A C 1
ATOM 1061 O O . VAL A 1 130 ? 16.232 26.140 50.461 1.00 19.93 821 VAL A O 1
ATOM 1065 N N . GLY A 1 131 ? 17.254 28.132 50.374 1.00 19.44 822 GLY A N 1
ATOM 1066 C CA . GLY A 1 131 ? 18.604 27.562 50.376 1.00 18.86 822 GLY A CA 1
ATOM 1067 C C . GLY A 1 131 ? 18.831 26.627 49.194 1.00 18.24 822 GLY A C 1
ATOM 1068 O O . GLY A 1 131 ? 19.562 25.629 49.289 1.00 18.14 822 GLY A O 1
ATOM 1069 N N . GLY A 1 132 ? 18.168 26.937 48.083 1.00 18.10 823 GLY A N 1
ATOM 1070 C CA . GLY A 1 132 ? 18.311 26.130 46.864 1.00 17.44 823 GLY A CA 1
ATOM 1071 C C . GLY A 1 132 ? 17.500 24.843 46.870 1.00 18.09 823 GLY A C 1
ATOM 1072 O O . GLY A 1 132 ? 17.542 24.067 45.904 1.00 16.90 823 GLY A O 1
ATOM 1073 N N . VAL A 1 133 ? 16.753 24.608 47.952 1.00 17.61 824 VAL A N 1
ATOM 1074 C CA . VAL A 1 133 ? 15.949 23.385 48.082 1.00 17.33 824 VAL A CA 1
ATOM 1075 C C . VAL A 1 133 ? 14.499 23.751 47.830 1.00 17.49 824 VAL A C 1
ATOM 1076 O O . VAL A 1 133 ? 14.020 24.773 48.336 1.00 17.42 824 VAL A O 1
ATOM 1080 N N . ALA A 1 134 ? 13.802 22.930 47.041 1.00 16.98 825 ALA A N 1
ATOM 1081 C CA . ALA A 1 134 ? 12.425 23.221 46.669 1.00 17.56 825 ALA A CA 1
ATOM 1082 C C . ALA A 1 134 ? 11.524 23.159 47.887 1.00 18.27 825 ALA A C 1
ATOM 1083 O O . ALA A 1 134 ? 11.678 22.280 48.733 1.00 18.91 825 ALA A O 1
ATOM 1085 N N . THR A 1 135 ? 10.592 24.106 47.952 1.00 19.63 826 THR A N 1
ATOM 1086 C CA . THR A 1 135 ? 9.509 24.107 48.930 1.00 21.06 826 THR A CA 1
ATOM 1087 C C . THR A 1 135 ? 8.197 24.260 48.153 1.00 21.65 826 THR A C 1
ATOM 1088 O O . THR A 1 135 ? 8.219 24.682 47.004 1.00 21.28 826 THR A O 1
ATOM 1092 N N . ASP A 1 136 ? 7.056 23.922 48.757 1.00 22.40 827 ASP A N 1
ATOM 1093 C CA . ASP A 1 136 ? 5.773 24.083 48.071 1.00 22.54 827 ASP A CA 1
ATOM 1094 C C . ASP A 1 136 ? 5.614 25.533 47.619 1.00 22.76 827 ASP A C 1
ATOM 1095 O O . ASP A 1 136 ? 5.839 26.467 48.405 1.00 23.07 827 ASP A O 1
ATOM 1100 N N . GLY A 1 137 ? 5.252 25.740 46.355 1.00 22.38 828 GLY A N 1
ATOM 1101 C CA . GLY A 1 137 ? 5.207 27.090 45.806 1.00 22.48 828 GLY A CA 1
ATOM 1102 C C . GLY A 1 137 ? 4.541 27.232 44.457 1.00 22.50 828 GLY A C 1
ATOM 1103 O O . GLY A 1 137 ? 3.640 26.463 44.121 1.00 22.52 828 GLY A O 1
ATOM 1104 N N . ASP A 1 138 ? 5.001 28.207 43.676 1.00 22.59 829 ASP A N 1
ATOM 1105 C CA . ASP A 1 138 ? 4.289 28.631 42.472 1.00 23.50 829 ASP A CA 1
ATOM 1106 C C . ASP A 1 138 ? 5.023 28.408 41.144 1.00 22.61 829 ASP A C 1
ATOM 1107 O O . ASP A 1 138 ? 4.450 28.641 40.081 1.00 23.83 829 ASP A O 1
ATOM 1112 N N . ASN A 1 139 ? 6.273 27.962 41.190 1.00 20.54 830 ASN A N 1
ATOM 1113 C CA . ASN A 1 139 ? 7.069 27.815 39.966 1.00 19.50 830 ASN A CA 1
ATOM 1114 C C . ASN A 1 139 ? 7.052 26.378 39.467 1.00 17.95 830 ASN A C 1
ATOM 1115 O O . ASN A 1 139 ? 7.145 25.457 40.267 1.00 17.32 830 ASN A O 1
ATOM 1120 N N . PHE A 1 140 ? 6.974 26.202 38.147 1.00 17.20 831 PHE A N 1
ATOM 1121 C CA . PHE A 1 140 ? 7.172 24.891 37.510 1.00 16.75 831 PHE A CA 1
ATOM 1122 C C . PHE A 1 140 ? 6.076 23.902 37.910 1.00 16.90 831 PHE A C 1
ATOM 1123 O O . PHE A 1 140 ? 5.034 24.303 38.434 1.00 16.94 831 PHE A O 1
ATOM 1131 N N . ILE A 1 141 ? 6.289 22.624 37.618 1.00 16.81 832 ILE A N 1
ATOM 1132 C CA . ILE A 1 141 ? 5.351 21.567 37.985 1.00 18.09 832 ILE A CA 1
ATOM 1133 C C . ILE A 1 141 ? 6.163 20.369 38.498 1.00 17.29 832 ILE A C 1
ATOM 1134 O O . ILE A 1 141 ? 7.086 19.918 37.832 1.00 16.95 832 ILE A O 1
ATOM 1139 N N . VAL A 1 142 ? 5.822 19.838 39.670 1.00 16.30 833 VAL A N 1
ATOM 1140 C CA . VAL A 1 142 ? 6.447 18.614 40.124 1.00 16.33 833 VAL A CA 1
ATOM 1141 C C . VAL A 1 142 ? 5.851 17.421 39.401 1.00 17.42 833 VAL A C 1
ATOM 1142 O O . VAL A 1 142 ? 4.656 17.139 39.513 1.00 17.27 833 VAL A O 1
ATOM 1146 N N . GLN A 1 143 ? 6.681 16.711 38.650 1.00 18.09 834 GLN A N 1
ATOM 1147 C CA . GLN A 1 143 ? 6.211 15.515 37.948 1.00 20.06 834 GLN A CA 1
ATOM 1148 C C . GLN A 1 143 ? 6.067 14.300 38.835 1.00 20.85 834 GLN A C 1
ATOM 1149 O O . GLN A 1 143 ? 5.038 13.620 38.814 1.00 20.80 834 GLN A O 1
ATOM 1155 N N . GLU A 1 144 ? 7.113 13.995 39.590 1.00 21.30 835 GLU A N 1
ATOM 1156 C CA . GLU A 1 144 ? 7.069 12.859 40.484 1.00 23.25 835 GLU A CA 1
ATOM 1157 C C . GLU A 1 144 ? 8.160 12.940 41.524 1.00 22.58 835 GLU A C 1
ATOM 1158 O O . GLU A 1 144 ? 9.264 13.396 41.246 1.00 21.65 835 GLU A O 1
ATOM 1164 N N . ILE A 1 145 ? 7.828 12.503 42.728 1.00 21.95 836 ILE A N 1
ATOM 1165 C CA . ILE A 1 145 ? 8.816 12.391 43.773 1.00 22.20 836 ILE A CA 1
ATOM 1166 C C . ILE A 1 145 ? 9.492 11.039 43.645 1.00 23.20 836 ILE A C 1
ATOM 1167 O O . ILE A 1 145 ? 8.878 9.989 43.887 1.00 24.17 836 ILE A O 1
ATOM 1172 N N . THR A 1 146 ? 10.766 11.063 43.276 1.00 23.42 837 THR A N 1
ATOM 1173 C CA . THR A 1 146 ? 11.520 9.827 43.037 1.00 24.20 837 THR A CA 1
ATOM 1174 C C . THR A 1 146 ? 12.255 9.314 44.271 1.00 25.15 837 THR A C 1
ATOM 1175 O O . THR A 1 146 ? 12.511 8.109 44.382 1.00 25.87 837 THR A O 1
ATOM 1179 N N . THR A 1 147 ? 12.611 10.228 45.172 1.00 26.02 838 THR A N 1
ATOM 1180 C CA . THR A 1 147 ? 13.141 9.889 46.504 1.00 26.59 838 THR A CA 1
ATOM 1181 C C . THR A 1 147 ? 12.365 10.714 47.524 1.00 27.24 838 THR A C 1
ATOM 1182 O O . THR A 1 147 ? 12.588 11.913 47.652 1.00 26.68 838 THR A O 1
ATOM 1186 N N . PRO A 1 148 ? 11.424 10.081 48.249 1.00 28.26 839 PRO A N 1
ATOM 1187 C CA . PRO A 1 148 ? 10.651 10.830 49.242 1.00 28.91 839 PRO A CA 1
ATOM 1188 C C . PRO A 1 148 ? 11.539 11.531 50.267 1.00 29.70 839 PRO A C 1
ATOM 1189 O O . PRO A 1 148 ? 12.615 11.043 50.594 1.00 29.31 839 PRO A O 1
ATOM 1193 N N . TYR A 1 149 ? 11.088 12.679 50.749 1.00 30.87 840 TYR A N 1
ATOM 1194 C CA . TYR A 1 149 ? 11.783 13.371 51.823 1.00 32.44 840 TYR A CA 1
ATOM 1195 C C . TYR A 1 149 ? 11.802 12.499 53.075 1.00 33.80 840 TYR A C 1
ATOM 1196 O O . TYR A 1 149 ? 10.768 11.957 53.473 1.00 33.70 840 TYR A O 1
ATOM 1205 N N . THR A 1 150 ? 12.978 12.375 53.683 1.00 35.37 841 THR A N 1
ATOM 1206 C CA . THR A 1 150 ? 13.094 11.810 55.032 1.00 37.17 841 THR A CA 1
ATOM 1207 C C . THR A 1 150 ? 13.874 12.783 55.917 1.00 38.29 841 THR A C 1
ATOM 1208 O O . THR A 1 150 ? 14.711 13.554 55.420 1.00 38.30 841 THR A O 1
ATOM 1212 N N . LYS A 1 151 ? 13.590 12.767 57.220 1.00 39.65 842 LYS A N 1
ATOM 1213 C CA . LYS A 1 151 ? 14.387 13.559 58.159 1.00 41.29 842 LYS A CA 1
ATOM 1214 C C . LYS A 1 151 ? 15.782 12.961 58.265 1.00 41.84 842 LYS A C 1
ATOM 1215 O O . LYS A 1 151 ? 15.962 11.751 58.106 1.00 42.40 842 LYS A O 1
ATOM 1221 N N . GLU A 1 152 ? 16.769 13.818 58.506 1.00 42.51 843 GLU A N 1
ATOM 1222 C CA . GLU A 1 152 ? 18.177 13.392 58.664 1.00 43.04 843 GLU A CA 1
ATOM 1223 C C . GLU A 1 152 ? 18.847 12.968 57.343 1.00 42.27 843 GLU A C 1
ATOM 1224 O O . GLU A 1 152 ? 20.046 12.684 57.304 1.00 42.91 843 GLU A O 1
ATOM 1230 N N . LYS A 1 153 ? 18.062 12.912 56.269 1.00 41.32 844 LYS A N 1
ATOM 1231 C CA . LYS A 1 153 ? 18.586 13.131 54.931 1.00 39.63 844 LYS A CA 1
ATOM 1232 C C . LYS A 1 153 ? 18.593 14.644 54.734 1.00 37.95 844 LYS A C 1
ATOM 1233 O O . LYS A 1 153 ? 19.572 15.225 54.259 1.00 37.57 844 LYS A O 1
ATOM 1239 N N . GLY A 1 154 ? 17.488 15.272 55.134 1.00 36.05 845 GLY A N 1
ATOM 1240 C CA . GLY A 1 154 ? 17.322 16.713 55.030 1.00 33.85 845 GLY A CA 1
ATOM 1241 C C . GLY A 1 154 ? 16.745 17.135 53.688 1.00 32.20 845 GLY A C 1
ATOM 1242 O O . GLY A 1 154 ? 16.477 18.310 53.466 1.00 32.45 845 GLY A O 1
ATOM 1243 N N . TYR A 1 155 ? 16.557 16.171 52.790 1.00 30.47 846 TYR A N 1
ATOM 1244 C CA . TYR A 1 155 ? 15.956 16.452 51.480 1.00 28.42 846 TYR A CA 1
ATOM 1245 C C . TYR A 1 155 ? 15.405 15.175 50.857 1.00 27.18 846 TYR A C 1
ATOM 1246 O O . TYR A 1 155 ? 15.760 14.066 51.267 1.00 27.42 846 TYR A O 1
ATOM 1255 N N . GLY A 1 156 ? 14.526 15.336 49.874 1.00 25.37 847 GLY A N 1
ATOM 1256 C CA . GLY A 1 156 ? 14.174 14.236 48.975 1.00 22.94 847 GLY A CA 1
ATOM 1257 C C . GLY A 1 156 ? 14.500 14.686 47.561 1.00 21.40 847 GLY A C 1
ATOM 1258 O O . GLY A 1 156 ? 15.084 15.760 47.382 1.00 20.47 847 GLY A O 1
ATOM 1259 N N . VAL A 1 157 ? 14.139 13.883 46.562 1.00 19.91 848 VAL A N 1
ATOM 1260 C CA . VAL A 1 157 ? 14.361 14.268 45.146 1.00 18.66 848 VAL A CA 1
ATOM 1261 C C . VAL A 1 157 ? 13.059 14.145 44.342 1.00 18.02 848 VAL A C 1
ATOM 1262 O O . VAL A 1 157 ? 12.303 13.182 44.503 1.00 18.22 848 VAL A O 1
ATOM 1266 N N . ALA A 1 158 ? 12.797 15.130 43.488 1.00 16.78 849 ALA A N 1
ATOM 1267 C CA . ALA A 1 158 ? 11.655 15.046 42.589 1.00 15.96 849 ALA A CA 1
ATOM 1268 C C . ALA A 1 158 ? 12.100 15.416 41.186 1.00 15.92 849 ALA A C 1
ATOM 1269 O O . ALA A 1 158 ? 13.033 16.193 41.018 1.00 15.47 849 ALA A O 1
ATOM 1271 N N . ILE A 1 159 ? 11.408 14.867 40.191 1.00 14.40 850 ILE A N 1
ATOM 1272 C CA . ILE A 1 159 ? 11.570 15.337 38.817 1.00 14.81 850 ILE A CA 1
ATOM 1273 C C . ILE A 1 159 ? 10.590 16.481 38.649 1.00 14.15 850 ILE A C 1
ATOM 1274 O O . ILE A 1 159 ? 9.392 16.358 38.974 1.00 14.04 850 ILE A O 1
ATOM 1279 N N . VAL A 1 160 ? 11.109 17.608 38.174 1.00 13.88 851 VAL A N 1
ATOM 1280 C CA . VAL A 1 160 ? 10.351 18.840 38.013 1.00 13.71 851 VAL A CA 1
ATOM 1281 C C . VAL A 1 160 ? 10.434 19.256 36.545 1.00 14.17 851 VAL A C 1
ATOM 1282 O O . VAL A 1 160 ? 11.514 19.207 35.955 1.00 14.14 851 VAL A O 1
ATOM 1286 N N . LEU A 1 161 ? 9.302 19.661 35.959 1.00 14.15 852 LEU A N 1
ATOM 1287 C CA . LEU A 1 161 ? 9.343 20.220 34.606 1.00 13.34 852 LEU A CA 1
ATOM 1288 C C . LEU A 1 161 ? 9.635 21.695 34.721 1.00 14.47 852 LEU A C 1
ATOM 1289 O O . LEU A 1 161 ? 8.781 22.464 35.111 1.00 13.46 852 LEU A O 1
ATOM 1294 N N . VAL A 1 162 ? 10.864 22.059 34.378 1.00 14.95 853 VAL A N 1
ATOM 1295 C CA . VAL A 1 162 ? 11.367 23.427 34.445 1.00 17.01 853 VAL A CA 1
ATOM 1296 C C . VAL A 1 162 ? 11.202 24.081 33.078 1.00 18.77 853 VAL A C 1
ATOM 1297 O O . VAL A 1 162 ? 11.569 23.518 32.044 1.00 17.40 853 VAL A O 1
ATOM 1301 N N . LYS A 1 163 ? 10.626 25.277 33.084 1.00 21.34 854 LYS A N 1
ATOM 1302 C CA . LYS A 1 163 ? 10.439 26.070 31.884 1.00 24.23 854 LYS A CA 1
ATOM 1303 C C . LYS A 1 163 ? 10.510 27.528 32.328 1.00 25.66 854 LYS A C 1
ATOM 1304 O O . LYS A 1 163 ? 11.207 28.368 31.731 1.00 27.34 854 LYS A O 1
ATOM 1311 N N . ASP B 1 1 ? 23.212 30.001 23.273 1.00 22.92 692 ASP B N 1
ATOM 1312 C CA . ASP B 1 1 ? 21.727 30.175 23.298 1.00 21.72 692 ASP B CA 1
ATOM 1313 C C . ASP B 1 1 ? 21.046 29.278 22.283 1.00 20.72 692 ASP B C 1
ATOM 1314 O O . ASP B 1 1 ? 21.663 28.842 21.309 1.00 20.86 692 ASP B O 1
ATOM 1319 N N . PHE B 1 2 ? 19.769 29.006 22.529 1.00 18.62 693 PHE B N 1
ATOM 1320 C CA . PHE B 1 2 ? 18.976 28.134 21.693 1.00 17.68 693 PHE B CA 1
ATOM 1321 C C . PHE B 1 2 ? 18.117 29.003 20.792 1.00 16.38 693 PHE B C 1
ATOM 1322 O O . PHE B 1 2 ? 17.426 29.896 21.286 1.00 14.78 693 PHE B O 1
ATOM 1330 N N . ALA B 1 3 ? 18.190 28.762 19.484 1.00 14.46 694 ALA B N 1
ATOM 1331 C CA . ALA B 1 3 ? 17.562 29.682 18.518 1.00 13.39 694 ALA B CA 1
ATOM 1332 C C . ALA B 1 3 ? 16.715 28.999 17.457 1.00 13.00 694 ALA B C 1
ATOM 1333 O O . ALA B 1 3 ? 16.829 27.784 17.239 1.00 12.47 694 ALA B O 1
ATOM 1335 N N . GLU B 1 4 ? 15.850 29.776 16.795 1.00 12.57 695 GLU B N 1
ATOM 1336 C CA . GLU B 1 4 ? 15.157 29.321 15.585 1.00 12.94 695 GLU B CA 1
ATOM 1337 C C . GLU B 1 4 ? 15.153 30.433 14.533 1.00 12.84 695 GLU B C 1
ATOM 1338 O O . GLU B 1 4 ? 15.359 31.601 14.859 1.00 11.98 695 GLU B O 1
ATOM 1344 N N . TYR B 1 5 ? 14.893 30.060 13.283 1.00 13.57 696 TYR B N 1
ATOM 1345 C CA . TYR B 1 5 ? 14.750 31.057 12.212 1.00 13.91 696 TYR B CA 1
ATOM 1346 C C . TYR B 1 5 ? 13.350 31.658 12.194 1.00 12.83 696 TYR B C 1
ATOM 1347 O O . TYR B 1 5 ? 12.368 30.934 12.277 1.00 13.01 696 TYR B O 1
ATOM 1356 N N . PHE B 1 6 ? 13.274 32.976 12.034 1.00 12.08 697 PHE B N 1
ATOM 1357 C CA . PHE B 1 6 ? 12.030 33.703 11.811 1.00 12.12 697 PHE B CA 1
ATOM 1358 C C . PHE B 1 6 ? 12.241 34.687 10.651 1.00 12.85 697 PHE B C 1
ATOM 1359 O O . PHE B 1 6 ? 13.361 35.138 10.413 1.00 12.96 697 PHE B O 1
ATOM 1367 N N . GLU B 1 7 ? 11.159 35.035 9.957 1.00 13.71 698 GLU B N 1
ATOM 1368 C CA . GLU B 1 7 ? 11.225 35.996 8.856 1.00 15.03 698 GLU B CA 1
ATOM 1369 C C . GLU B 1 7 ? 10.813 37.382 9.346 1.00 15.19 698 GLU B C 1
ATOM 1370 O O . GLU B 1 7 ? 9.853 37.506 10.111 1.00 15.37 698 GLU B O 1
ATOM 1376 N N . SER B 1 8 ? 11.513 38.418 8.894 1.00 15.20 699 SER B N 1
ATOM 1377 C CA . SER B 1 8 ? 11.171 39.790 9.279 1.00 15.62 699 SER B CA 1
ATOM 1378 C C . SER B 1 8 ? 9.922 40.298 8.556 1.00 15.73 699 SER B C 1
ATOM 1379 O O . SER B 1 8 ? 9.632 39.896 7.426 1.00 15.01 699 SER B O 1
ATOM 1382 N N . LEU B 1 9 ? 9.198 41.190 9.224 1.00 16.12 700 LEU B N 1
ATOM 1383 C CA . LEU B 1 9 ? 7.901 41.684 8.740 1.00 17.33 700 LEU B CA 1
ATOM 1384 C C . LEU B 1 9 ? 7.985 42.426 7.403 1.00 19.03 700 LEU B C 1
ATOM 1385 O O . LEU B 1 9 ? 7.088 42.297 6.558 1.00 19.71 700 LEU B O 1
ATOM 1390 N N . GLY B 1 10 ? 9.048 43.206 7.221 1.00 19.80 701 GLY B N 1
ATOM 1391 C CA . GLY B 1 10 ? 9.226 43.991 5.996 1.00 21.63 701 GLY B CA 1
ATOM 1392 C C . GLY B 1 10 ? 10.294 43.392 5.092 1.00 22.55 701 GLY B C 1
ATOM 1393 O O . GLY B 1 10 ? 10.659 43.983 4.066 1.00 23.21 701 GLY B O 1
ATOM 1394 N N . GLY B 1 11 ? 10.799 42.223 5.477 1.00 22.44 702 GLY B N 1
ATOM 1395 C CA . GLY B 1 11 ? 11.803 41.498 4.699 1.00 22.41 702 GLY B CA 1
ATOM 1396 C C . GLY B 1 11 ? 13.193 42.102 4.816 1.00 22.66 702 GLY B C 1
ATOM 1397 O O . GLY B 1 11 ? 14.126 41.635 4.161 1.00 23.04 702 GLY B O 1
ATOM 1398 N N . GLN B 1 12 ? 13.347 43.126 5.653 1.00 21.93 703 GLN B N 1
ATOM 1399 C CA . GLN B 1 12 ? 14.630 43.796 5.797 1.00 22.69 703 GLN B CA 1
ATOM 1400 C C . GLN B 1 12 ? 15.415 43.178 6.944 1.00 21.56 703 GLN B C 1
ATOM 1401 O O . GLN B 1 12 ? 14.850 42.441 7.758 1.00 21.46 703 GLN B O 1
ATOM 1407 N N . VAL B 1 13 ? 16.707 43.478 7.006 1.00 20.21 704 VAL B N 1
ATOM 1408 C CA . VAL B 1 13 ? 17.561 42.940 8.062 1.00 19.09 704 VAL B CA 1
ATOM 1409 C C . VAL B 1 13 ? 17.428 43.677 9.398 1.00 19.11 704 VAL B C 1
ATOM 1410 O O . VAL B 1 13 ? 17.527 44.910 9.474 1.00 19.45 704 VAL B O 1
ATOM 1414 N N . ILE B 1 14 ? 17.193 42.910 10.459 1.00 17.54 705 ILE B N 1
ATOM 1415 C CA . ILE B 1 14 ? 17.266 43.422 11.820 1.00 16.98 705 ILE B CA 1
ATOM 1416 C C . ILE B 1 14 ? 18.628 43.008 12.355 1.00 16.22 705 ILE B C 1
ATOM 1417 O O . ILE B 1 14 ? 18.965 41.831 12.352 1.00 15.84 705 ILE B O 1
ATOM 1422 N N . GLU B 1 15 ? 19.402 43.978 12.832 1.00 17.13 706 GLU B N 1
ATOM 1423 C CA . GLU B 1 15 ? 20.775 43.721 13.265 1.00 17.50 706 GLU B CA 1
ATOM 1424 C C . GLU B 1 15 ? 20.860 42.902 14.555 1.00 17.19 706 GLU B C 1
ATOM 1425 O O . GLU B 1 15 ? 19.905 42.828 15.318 1.00 16.17 706 GLU B O 1
ATOM 1431 N N . THR B 1 16 ? 22.024 42.296 14.782 1.00 16.92 707 THR B N 1
ATOM 1432 C CA . THR B 1 16 ? 22.292 41.554 16.008 1.00 15.99 707 THR B CA 1
ATOM 1433 C C . THR B 1 16 ? 21.986 42.414 17.233 1.00 15.30 707 THR B C 1
ATOM 1434 O O . THR B 1 16 ? 22.290 43.625 17.269 1.00 15.91 707 THR B O 1
ATOM 1438 N N . GLY B 1 17 ? 21.404 41.783 18.253 1.00 14.19 708 GLY B N 1
ATOM 1439 C CA . GLY B 1 17 ? 21.270 42.413 19.560 1.00 13.66 708 GLY B CA 1
ATOM 1440 C C . GLY B 1 17 ? 19.953 43.121 19.785 1.00 13.49 708 GLY B C 1
ATOM 1441 O O . GLY B 1 17 ? 19.680 43.569 20.900 1.00 13.82 708 GLY B O 1
ATOM 1442 N N . TYR B 1 18 ? 19.127 43.221 18.736 1.00 13.34 709 TYR B N 1
ATOM 1443 C CA . TYR B 1 18 ? 17.820 43.831 18.904 1.00 13.81 709 TYR B CA 1
ATOM 1444 C C . TYR B 1 18 ? 16.788 42.856 19.418 1.00 12.84 709 TYR B C 1
ATOM 1445 O O . TYR B 1 18 ? 16.716 41.712 18.956 1.00 12.18 709 TYR B O 1
ATOM 1454 N N . LEU B 1 19 ? 15.968 43.341 20.349 1.00 11.88 710 LEU B N 1
ATOM 1455 C CA . LEU B 1 19 ? 14.842 42.588 20.908 1.00 11.84 710 LEU B CA 1
ATOM 1456 C C . LEU B 1 19 ? 13.687 42.597 19.920 1.00 12.17 710 LEU B C 1
ATOM 1457 O O . LEU B 1 19 ? 13.344 43.657 19.375 1.00 11.51 710 LEU B O 1
ATOM 1462 N N . VAL B 1 20 ? 13.069 41.437 19.694 1.00 11.31 711 VAL B N 1
ATOM 1463 C CA . VAL B 1 20 ? 12.012 41.360 18.697 1.00 10.57 711 VAL B CA 1
ATOM 1464 C C . VAL B 1 20 ? 10.703 40.820 19.259 1.00 11.14 711 VAL B C 1
ATOM 1465 O O . VAL B 1 20 ? 10.697 40.143 20.293 1.00 11.14 711 VAL B O 1
ATOM 1469 N N . THR B 1 21 ? 9.609 41.130 18.560 1.00 12.07 712 THR B N 1
ATOM 1470 C CA . THR B 1 21 ? 8.278 40.590 18.851 1.00 13.06 712 THR B CA 1
ATOM 1471 C C . THR B 1 21 ? 7.700 40.013 17.556 1.00 13.29 712 THR B C 1
ATOM 1472 O O . THR B 1 21 ? 8.321 40.143 16.489 1.00 13.49 712 THR B O 1
ATOM 1476 N N . LEU B 1 22 ? 6.521 39.388 17.634 1.00 12.85 713 LEU B N 1
ATOM 1477 C CA . LEU B 1 22 ? 5.859 38.867 16.440 1.00 13.15 713 LEU B CA 1
ATOM 1478 C C . LEU B 1 22 ? 4.753 39.801 16.000 1.00 13.75 713 LEU B C 1
ATOM 1479 O O . LEU B 1 22 ? 4.027 40.347 16.837 1.00 15.32 713 LEU B O 1
ATOM 1484 N N . GLU B 1 23 ? 4.632 39.985 14.696 1.00 14.69 714 GLU B N 1
ATOM 1485 C CA . GLU B 1 23 ? 3.478 40.665 14.113 1.00 15.00 714 GLU B CA 1
ATOM 1486 C C . GLU B 1 23 ? 3.132 39.907 12.853 1.00 15.87 714 GLU B C 1
ATOM 1487 O O . GLU B 1 23 ? 3.975 39.749 11.975 1.00 14.61 714 GLU B O 1
ATOM 1493 N N . LYS B 1 24 ? 1.895 39.404 12.781 1.00 16.62 715 LYS B N 1
ATOM 1494 C CA . LYS B 1 24 ? 1.447 38.651 11.606 1.00 17.78 715 LYS B CA 1
ATOM 1495 C C . LYS B 1 24 ? 2.406 37.516 11.217 1.00 17.20 715 LYS B C 1
ATOM 1496 O O . LYS B 1 24 ? 2.700 37.329 10.031 1.00 17.98 715 LYS B O 1
ATOM 1502 N N . GLY B 1 25 ? 2.894 36.787 12.216 1.00 16.73 716 GLY B N 1
ATOM 1503 C CA . GLY B 1 25 ? 3.753 35.616 11.997 1.00 16.87 716 GLY B CA 1
ATOM 1504 C C . GLY B 1 25 ? 5.199 35.922 11.645 1.00 16.51 716 GLY B C 1
ATOM 1505 O O . GLY B 1 25 ? 5.973 34.997 11.338 1.00 16.64 716 GLY B O 1
ATOM 1506 N N . LYS B 1 26 ? 5.567 37.206 11.710 1.00 15.52 717 LYS B N 1
ATOM 1507 C CA . LYS B 1 26 ? 6.902 37.680 11.326 1.00 15.14 717 LYS B CA 1
ATOM 1508 C C . LYS B 1 26 ? 7.472 38.580 12.410 1.00 14.22 717 LYS B C 1
ATOM 1509 O O . LYS B 1 26 ? 6.736 39.083 13.251 1.00 15.02 717 LYS B O 1
ATOM 1515 N N . ILE B 1 27 ? 8.783 38.799 12.398 1.00 13.24 718 ILE B N 1
ATOM 1516 C CA . ILE B 1 27 ? 9.403 39.543 13.508 1.00 12.53 718 ILE B CA 1
ATOM 1517 C C . ILE B 1 27 ? 9.618 41.004 13.162 1.00 12.40 718 ILE B C 1
ATOM 1518 O O . ILE B 1 27 ? 9.857 41.358 12.003 1.00 12.18 718 ILE B O 1
ATOM 1523 N N . ARG B 1 28 ? 9.500 41.850 14.174 1.00 12.35 719 ARG B N 1
ATOM 1524 C CA . ARG B 1 28 ? 9.979 43.227 14.078 1.00 12.45 719 ARG B CA 1
ATOM 1525 C C . ARG B 1 28 ? 10.540 43.659 15.434 1.00 12.83 719 ARG B C 1
ATOM 1526 O O . ARG B 1 28 ? 10.315 43.008 16.452 1.00 12.43 719 ARG B O 1
ATOM 1534 N N . LYS B 1 29 ? 11.266 44.775 15.463 1.00 14.24 720 LYS B N 1
ATOM 1535 C CA . LYS B 1 29 ? 11.813 45.272 16.727 1.00 14.67 720 LYS B CA 1
ATOM 1536 C C . LYS B 1 29 ? 10.687 45.506 17.734 1.00 15.36 720 LYS B C 1
ATOM 1537 O O . LYS B 1 29 ? 9.635 46.059 17.386 1.00 15.16 720 LYS B O 1
ATOM 1543 N N . ALA B 1 30 ? 10.908 45.071 18.973 1.00 14.20 721 ALA B N 1
ATOM 1544 C CA . ALA B 1 30 ? 9.876 45.178 20.012 1.00 15.74 721 ALA B CA 1
ATOM 1545 C C . ALA B 1 30 ? 9.731 46.594 20.557 1.00 16.45 721 ALA B C 1
ATOM 1546 O O . ALA B 1 30 ? 10.710 47.332 20.665 1.00 16.65 721 ALA B O 1
ATOM 1548 N N . GLU B 1 31 ? 8.501 46.948 20.913 1.00 17.24 722 GLU B N 1
ATOM 1549 C CA . GLU B 1 31 ? 8.219 48.236 21.534 1.00 18.32 722 GLU B CA 1
ATOM 1550 C C . GLU B 1 31 ? 7.706 48.020 22.949 1.00 19.05 722 GLU B C 1
ATOM 1551 O O . GLU B 1 31 ? 7.355 46.902 23.334 1.00 18.31 722 GLU B O 1
ATOM 1557 N N . LYS B 1 32 ? 7.669 49.092 23.731 1.00 20.18 723 LYS B N 1
ATOM 1558 C CA . LYS B 1 32 ? 7.444 48.981 25.162 1.00 21.75 723 LYS B CA 1
ATOM 1559 C C . LYS B 1 32 ? 6.098 48.345 25.480 1.00 21.87 723 LYS B C 1
ATOM 1560 O O . LYS B 1 32 ? 5.084 48.728 24.911 1.00 22.85 723 LYS B O 1
ATOM 1566 N N . GLY B 1 33 ? 6.109 47.343 26.358 1.00 21.64 724 GLY B N 1
ATOM 1567 C CA . GLY B 1 33 ? 4.901 46.584 26.707 1.00 21.41 724 GLY B CA 1
ATOM 1568 C C . GLY B 1 33 ? 4.504 45.430 25.796 1.00 21.26 724 GLY B C 1
ATOM 1569 O O . GLY B 1 33 ? 3.545 44.702 26.090 1.00 22.40 724 GLY B O 1
ATOM 1570 N N . GLU B 1 34 ? 5.217 45.250 24.688 1.00 19.86 725 GLU B N 1
ATOM 1571 C CA . GLU B 1 34 ? 4.943 44.124 23.790 1.00 19.33 725 GLU B CA 1
ATOM 1572 C C . GLU B 1 34 ? 5.628 42.843 24.250 1.00 18.73 725 GLU B C 1
ATOM 1573 O O . GLU B 1 34 ? 6.608 42.875 24.999 1.00 18.61 725 GLU B O 1
ATOM 1579 N N . LYS B 1 35 ? 5.117 41.702 23.798 1.00 17.99 726 LYS B N 1
ATOM 158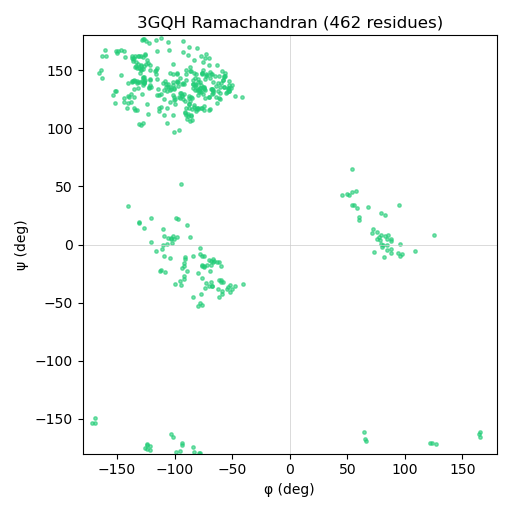0 C CA . LYS B 1 35 ? 5.718 40.427 24.165 1.00 18.07 726 LYS B CA 1
ATOM 1581 C C . LYS B 1 35 ? 7.068 40.285 23.466 1.00 16.89 726 LYS B C 1
ATOM 1582 O O . LYS B 1 35 ? 7.126 40.255 22.237 1.00 17.08 726 LYS B O 1
ATOM 1588 N N . ILE B 1 36 ? 8.152 40.234 24.236 1.00 15.69 727 ILE B N 1
ATOM 1589 C CA . ILE B 1 36 ? 9.482 40.070 23.626 1.00 14.76 727 ILE B CA 1
ATOM 1590 C C . ILE B 1 36 ? 9.744 38.578 23.469 1.00 14.82 727 ILE B C 1
ATOM 1591 O O . ILE B 1 36 ? 9.780 37.836 24.475 1.00 14.82 727 ILE B O 1
ATOM 1596 N N . ILE B 1 37 ? 9.906 38.122 22.230 1.00 12.96 728 ILE B N 1
ATOM 1597 C CA . ILE B 1 37 ? 10.055 36.682 22.019 1.00 12.90 728 ILE B CA 1
ATOM 1598 C C . ILE B 1 37 ? 11.512 36.254 22.019 1.00 13.27 728 ILE B C 1
ATOM 1599 O O . ILE B 1 37 ? 11.819 35.067 22.176 1.00 12.82 728 ILE B O 1
ATOM 1604 N N . GLY B 1 38 ? 12.408 37.214 21.825 1.00 12.54 729 GLY B N 1
ATOM 1605 C CA . GLY B 1 38 ? 13.827 36.862 21.738 1.00 12.63 729 GLY B CA 1
ATOM 1606 C C . GLY B 1 38 ? 14.659 37.988 21.165 1.00 12.56 729 GLY B C 1
ATOM 1607 O O . GLY B 1 38 ? 14.195 39.130 21.062 1.00 12.35 729 GLY B O 1
ATOM 1608 N N . VAL B 1 39 ? 15.888 37.641 20.784 1.00 12.83 730 VAL B N 1
ATOM 1609 C CA . VAL B 1 39 ? 16.901 38.624 20.385 1.00 12.68 730 VAL B CA 1
ATOM 1610 C C . VAL B 1 39 ? 17.615 38.100 19.146 1.00 12.65 730 VAL B C 1
ATOM 1611 O O . VAL B 1 39 ? 17.878 36.887 19.041 1.00 12.24 730 VAL B O 1
ATOM 1615 N N . ILE B 1 40 ? 17.918 38.983 18.193 1.00 11.78 731 ILE B N 1
ATOM 1616 C CA . ILE B 1 40 ? 18.703 38.557 17.028 1.00 12.28 731 ILE B CA 1
ATOM 1617 C C . ILE B 1 40 ? 20.078 38.137 17.529 1.00 13.24 731 ILE B C 1
ATOM 1618 O O . ILE B 1 40 ? 20.722 38.904 18.221 1.00 12.87 731 ILE B O 1
ATOM 1623 N N . SER B 1 41 ? 20.518 36.929 17.186 1.00 14.02 732 SER B N 1
ATOM 1624 C CA . SER B 1 41 ? 21.717 36.355 17.803 1.00 16.60 732 SER B CA 1
ATOM 1625 C C . SER B 1 41 ? 22.748 35.892 16.792 1.00 17.92 732 SER B C 1
ATOM 1626 O O . SER B 1 41 ? 22.389 35.357 15.747 1.00 17.56 732 SER B O 1
ATOM 1629 N N . GLU B 1 42 ? 24.026 36.064 17.137 1.00 19.78 733 GLU B N 1
ATOM 1630 C CA . GLU B 1 42 ? 25.138 35.518 16.337 1.00 22.04 733 GLU B CA 1
ATOM 1631 C C . GLU B 1 42 ? 25.846 34.382 17.064 1.00 23.70 733 GLU B C 1
ATOM 1632 O O . GLU B 1 42 ? 26.770 33.777 16.507 1.00 24.62 733 GLU B O 1
ATOM 1638 N N . THR B 1 43 ? 25.431 34.107 18.305 1.00 24.95 734 THR B N 1
ATOM 1639 C CA . THR B 1 43 ? 26.115 33.147 19.187 1.00 27.03 734 THR B CA 1
ATOM 1640 C C . THR B 1 43 ? 25.374 31.817 19.357 1.00 28.99 734 THR B C 1
ATOM 1641 O O . THR B 1 43 ? 25.817 30.950 20.114 1.00 28.99 734 THR B O 1
ATOM 1645 N N A ALA B 1 44 ? 24.239 31.674 18.682 0.50 29.76 735 ALA B N 1
ATOM 1646 N N B ALA B 1 44 ? 24.272 31.652 18.632 0.50 30.38 735 ALA B N 1
ATOM 1647 C CA A ALA B 1 44 ? 23.391 30.501 18.866 0.50 31.22 735 ALA B CA 1
ATOM 1648 C CA B ALA B 1 44 ? 23.416 30.473 18.769 0.50 32.38 735 ALA B CA 1
ATOM 1649 C C A ALA B 1 44 ? 24.137 29.211 18.537 0.50 32.28 735 ALA B C 1
ATOM 1650 C C B ALA B 1 44 ? 24.119 29.159 18.420 0.50 33.78 735 ALA B C 1
ATOM 1651 O O A ALA B 1 44 ? 24.505 28.974 17.386 0.50 32.09 735 ALA B O 1
ATOM 1652 O O B ALA B 1 44 ? 23.916 28.143 19.093 0.50 34.45 735 ALA B O 1
ATOM 1655 N N A GLY B 1 45 ? 24.372 28.395 19.565 0.50 33.76 736 GLY B N 1
ATOM 1656 N N B GLY B 1 45 ? 24.940 29.180 17.374 0.50 35.21 736 GLY B N 1
ATOM 1657 C CA A GLY B 1 45 ? 25.049 27.111 19.397 0.50 35.25 736 GLY B CA 1
ATOM 1658 C CA B GLY B 1 45 ? 25.667 27.983 16.946 0.50 37.19 736 GLY B CA 1
ATOM 1659 C C A GLY B 1 45 ? 24.124 26.069 18.803 0.50 36.43 736 GLY B C 1
ATOM 1660 C C B GLY B 1 45 ? 24.844 27.136 15.994 0.50 38.38 736 GLY B C 1
ATOM 1661 O O A GLY B 1 45 ? 24.571 25.062 18.252 0.50 36.54 736 GLY B O 1
ATOM 1662 O O B GLY B 1 45 ? 24.919 27.309 14.777 0.50 38.68 736 GLY B O 1
ATOM 1663 N N A PHE B 1 46 ? 22.823 26.311 18.927 0.50 37.62 737 PHE B N 1
ATOM 1664 N N B PHE B 1 46 ? 24.065 26.212 16.552 0.50 39.58 737 PHE B N 1
ATOM 1665 C CA A PHE B 1 46 ? 21.815 25.449 18.324 0.50 38.84 737 PHE B CA 1
ATOM 1666 C CA B PHE B 1 46 ? 23.086 25.458 15.777 0.50 40.69 737 PHE B CA 1
ATOM 1667 C C A PHE B 1 46 ? 20.771 26.297 17.609 0.50 39.67 737 PHE B C 1
ATOM 1668 C C B PHE B 1 46 ? 21.730 26.147 15.885 0.50 41.44 737 PHE B C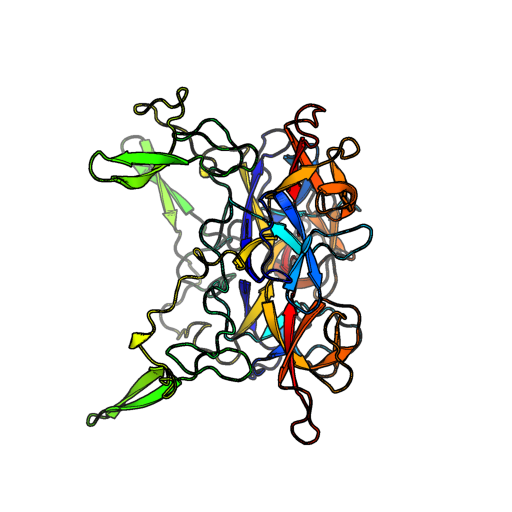 1
ATOM 1669 O O A PHE B 1 46 ? 20.087 27.109 18.239 0.50 39.02 737 PHE B O 1
ATOM 1670 O O B PHE B 1 46 ? 21.334 26.591 16.965 0.50 41.53 737 PHE B O 1
ATOM 1685 N N A VAL B 1 47 ? 20.657 26.104 16.296 0.50 40.92 738 VAL B N 1
ATOM 1686 N N B VAL B 1 47 ? 21.022 26.236 14.765 0.50 42.28 738 VAL B N 1
ATOM 1687 C CA A VAL B 1 47 ? 19.644 26.789 15.486 0.50 42.22 738 VAL B CA 1
ATOM 1688 C CA B VAL B 1 47 ? 19.755 26.962 14.714 0.50 43.19 738 VAL B CA 1
ATOM 1689 C C A VAL B 1 47 ? 18.752 25.765 14.772 0.50 43.37 738 VAL B C 1
ATOM 1690 C C B VAL B 1 47 ? 18.692 26.065 14.100 0.50 43.99 738 VAL B C 1
ATOM 1691 O O A VAL B 1 47 ? 19.215 24.701 14.357 0.50 43.31 738 VAL B O 1
ATOM 1692 O O B VAL B 1 47 ? 18.972 25.335 13.147 0.50 44.10 738 VAL B O 1
ATOM 1699 N N . LEU B 1 48 ? 17.473 26.113 14.641 1.00 44.75 739 LEU B N 1
ATOM 1700 C CA . LEU B 1 48 ? 16.421 25.217 14.148 1.00 46.60 739 LEU B CA 1
ATOM 1701 C C . LEU B 1 48 ? 15.411 25.913 13.226 1.00 48.17 739 LEU B C 1
ATOM 1702 O O . LEU B 1 48 ? 15.152 27.113 13.344 1.00 48.01 739 LEU B O 1
ATOM 1707 N N . GLY B 1 49 ? 14.838 25.140 12.307 1.00 49.76 740 GLY B N 1
ATOM 1708 C CA . GLY B 1 49 ? 13.765 25.634 11.446 1.00 51.89 740 GLY B CA 1
ATOM 1709 C C . GLY B 1 49 ? 14.280 26.133 10.115 1.00 53.29 740 GLY B C 1
ATOM 1710 O O . GLY B 1 49 ? 13.743 27.085 9.546 1.00 53.52 740 GLY B O 1
ATOM 1711 N N . GLU B 1 50 ? 15.327 25.483 9.621 1.00 54.74 741 GLU B N 1
ATOM 1712 C CA . GLU B 1 50 ? 15.925 25.833 8.340 1.00 56.22 741 GLU B CA 1
ATOM 1713 C C . GLU B 1 50 ? 15.063 25.323 7.185 1.00 56.95 741 GLU B C 1
ATOM 1714 O O . GLU B 1 50 ? 15.060 25.906 6.100 1.00 57.35 741 GLU B O 1
ATOM 1720 N N . SER B 1 51 ? 14.334 24.235 7.425 1.00 57.72 742 SER B N 1
ATOM 1721 C CA . SER B 1 51 ? 13.428 23.677 6.424 1.00 58.52 742 SER B CA 1
ATOM 1722 C C . SER B 1 51 ? 12.037 23.408 7.005 1.00 58.86 742 SER B C 1
ATOM 1723 O O . SER B 1 51 ? 11.250 22.649 6.430 1.00 59.04 742 SER B O 1
ATOM 1726 N N . SER B 1 52 ? 11.744 24.043 8.139 1.00 59.17 743 SER B N 1
ATOM 1727 C CA . SER B 1 52 ? 10.480 23.852 8.844 1.00 59.47 743 SER B CA 1
ATOM 1728 C C . SER B 1 52 ? 9.358 24.727 8.290 1.00 59.66 743 SER B C 1
ATOM 1729 O O . SER B 1 52 ? 9.584 25.883 7.925 1.00 59.87 743 SER B O 1
ATOM 1731 N N . PHE B 1 53 ? 8.156 24.152 8.236 1.00 59.80 744 PHE B N 1
ATOM 1732 C CA . PHE B 1 53 ? 6.915 24.850 7.854 1.00 59.92 744 PHE B CA 1
ATOM 1733 C C . PHE B 1 53 ? 6.951 25.489 6.468 1.00 59.96 744 PHE B C 1
ATOM 1734 O O . PHE B 1 53 ? 6.550 26.644 6.279 1.00 60.02 744 PHE B O 1
ATOM 1742 N N . GLU B 1 54 ? 7.441 24.714 5.509 1.00 59.89 745 GLU B N 1
ATOM 1743 C CA . GLU B 1 54 ? 7.421 25.086 4.103 1.00 59.79 745 GLU B CA 1
ATOM 1744 C C . GLU B 1 54 ? 7.109 23.836 3.286 1.00 59.34 745 GLU B C 1
ATOM 1745 O O . GLU B 1 54 ? 7.861 22.851 3.314 1.00 59.39 745 GLU B O 1
ATOM 1751 N N . TRP B 1 55 ? 5.983 23.876 2.582 1.00 58.64 746 TRP B N 1
ATOM 1752 C CA . TRP B 1 55 ? 5.526 22.740 1.789 1.00 57.80 746 TRP B CA 1
ATOM 1753 C C . TRP B 1 55 ? 5.976 22.851 0.326 1.00 56.98 746 TRP B C 1
ATOM 1754 O O . TRP B 1 55 ? 5.162 22.754 -0.599 1.00 56.97 746 TRP B O 1
ATOM 1765 N N . GLN B 1 56 ? 7.278 23.059 0.134 1.00 55.76 747 GLN B N 1
ATOM 1766 C CA . GLN B 1 56 ? 7.877 23.137 -1.201 1.00 54.56 747 GLN B CA 1
ATOM 1767 C C . GLN B 1 56 ? 9.254 22.450 -1.289 1.00 53.23 747 GLN B C 1
ATOM 1768 O O . GLN B 1 56 ? 10.127 22.888 -2.050 1.00 53.44 747 GLN B O 1
ATOM 1774 N N . GLY B 1 57 ? 9.428 21.369 -0.522 1.00 51.49 748 GLY B N 1
ATOM 1775 C CA . GLY B 1 57 ? 10.662 20.565 -0.532 1.00 49.06 748 GLY B CA 1
ATOM 1776 C C . GLY B 1 57 ? 10.556 19.274 -1.337 1.00 47.17 748 GLY B C 1
ATOM 1777 O O . GLY B 1 57 ? 9.616 19.102 -2.113 1.00 47.30 748 GLY B O 1
ATOM 1778 N N . ALA B 1 58 ? 11.518 18.368 -1.142 1.00 44.99 749 ALA B N 1
ATOM 1779 C CA . ALA B 1 58 ? 11.608 17.112 -1.909 1.00 42.38 749 ALA B CA 1
ATOM 1780 C C . ALA B 1 58 ? 10.556 16.057 -1.564 1.00 40.68 749 ALA B C 1
ATOM 1781 O O . ALA B 1 58 ? 10.135 15.277 -2.428 1.00 40.25 749 ALA B O 1
ATOM 1783 N N . VAL B 1 59 ? 10.151 16.021 -0.297 1.00 38.04 750 VAL B N 1
ATOM 1784 C CA . VAL B 1 59 ? 9.171 15.054 0.168 1.00 35.48 750 VAL B CA 1
ATOM 1785 C C . VAL B 1 59 ? 7.924 15.808 0.624 1.00 33.29 750 VAL B C 1
ATOM 1786 O O . VAL B 1 59 ? 8.020 16.958 1.049 1.00 32.66 750 VAL B O 1
ATOM 1790 N N . LEU B 1 60 ? 6.757 15.177 0.507 1.00 30.67 751 LEU B N 1
ATOM 1791 C CA . LEU B 1 60 ? 5.513 15.795 0.969 1.00 28.45 751 LEU B CA 1
ATOM 1792 C C . LEU B 1 60 ? 5.431 15.785 2.486 1.00 26.84 751 LEU B C 1
ATOM 1793 O O . LEU B 1 60 ? 5.828 14.811 3.132 1.00 25.44 751 LEU B O 1
ATOM 1798 N N . LYS B 1 61 ? 4.881 16.866 3.038 1.00 24.79 752 LYS B N 1
ATOM 1799 C CA . LYS B 1 61 ? 4.704 16.990 4.483 1.00 24.01 752 LYS B CA 1
ATOM 1800 C C . LYS B 1 61 ? 3.222 17.080 4.825 1.00 22.03 752 LYS B C 1
ATOM 1801 O O . LYS B 1 61 ? 2.428 17.604 4.034 1.00 21.39 752 LYS B O 1
ATOM 1807 N N . ASN B 1 62 ? 2.854 16.573 6.003 1.00 20.74 753 ASN B N 1
ATOM 1808 C CA . ASN B 1 62 ? 1.489 16.687 6.478 1.00 19.96 753 ASN B CA 1
ATOM 1809 C C . ASN B 1 62 ? 1.192 18.079 7.046 1.00 19.42 753 ASN B C 1
ATOM 1810 O O . ASN B 1 62 ? 2.056 18.974 7.022 1.00 18.93 753 ASN B O 1
ATOM 1815 N N . GLU B 1 63 ? -0.036 18.269 7.519 1.00 18.62 754 GLU B N 1
ATOM 1816 C CA . GLU B 1 63 ? -0.466 19.583 7.986 1.00 18.89 754 GLU B CA 1
ATOM 1817 C C . GLU B 1 63 ? 0.284 20.022 9.246 1.00 18.29 754 GLU B C 1
ATOM 1818 O O . GLU B 1 63 ? 0.187 21.182 9.635 1.00 17.78 754 GLU B O 1
ATOM 1824 N N . PHE B 1 64 ? 1.006 19.094 9.882 1.00 17.15 755 PHE B N 1
ATOM 1825 C CA . PHE B 1 64 ? 1.752 19.419 11.114 1.00 17.58 755 PHE B CA 1
ATOM 1826 C C . PHE B 1 64 ? 3.233 19.577 10.866 1.00 18.14 755 PHE B C 1
ATOM 1827 O O . PHE B 1 64 ? 4.012 19.746 11.814 1.00 18.60 755 PHE B O 1
ATOM 1835 N N . GLY B 1 65 ? 3.621 19.517 9.588 1.00 18.55 756 GLY B N 1
ATOM 1836 C CA . GLY B 1 65 ? 5.016 19.673 9.197 1.00 18.93 756 GLY B CA 1
ATOM 1837 C C . GLY B 1 65 ? 5.828 18.397 9.193 1.00 19.41 756 GLY B C 1
ATOM 1838 O O . GLY B 1 65 ? 7.025 18.436 8.968 1.00 20.21 756 GLY B O 1
ATOM 1839 N N . GLY B 1 66 ? 5.186 17.262 9.446 1.00 19.66 757 GLY B N 1
ATOM 1840 C CA . GLY B 1 66 ? 5.882 15.975 9.499 1.00 20.84 757 GLY B CA 1
ATOM 1841 C C . GLY B 1 66 ? 5.987 15.351 8.123 1.00 21.10 757 GLY B C 1
ATOM 1842 O O . GLY B 1 66 ? 5.132 15.566 7.279 1.00 21.16 757 GLY B O 1
ATOM 1843 N N . ILE B 1 67 ? 7.042 14.581 7.889 1.00 22.23 758 ILE B N 1
ATOM 1844 C CA . ILE B 1 67 ? 7.176 13.856 6.616 1.00 22.85 758 ILE B CA 1
ATOM 1845 C C . ILE B 1 67 ? 6.084 12.782 6.500 1.00 23.07 758 ILE B C 1
ATOM 1846 O O . ILE B 1 67 ? 5.848 12.032 7.452 1.00 22.90 758 ILE B O 1
ATOM 1851 N N . ILE B 1 68 ? 5.398 12.725 5.352 1.00 23.58 759 ILE B N 1
ATOM 1852 C CA . ILE B 1 68 ? 4.421 11.660 5.123 1.00 24.07 759 ILE B CA 1
ATOM 1853 C C . ILE B 1 68 ? 5.135 10.430 4.554 1.00 25.09 759 ILE B C 1
ATOM 1854 O O . ILE B 1 68 ? 5.844 10.541 3.559 1.00 25.18 759 ILE B O 1
ATOM 1859 N N . TYR B 1 69 ? 4.928 9.279 5.195 1.00 26.15 760 TYR B N 1
ATOM 1860 C CA . TYR B 1 69 ? 5.496 8.003 4.746 1.00 27.52 760 TYR B CA 1
ATOM 1861 C C . TYR B 1 69 ? 4.433 7.086 4.192 1.00 27.88 760 TYR B C 1
ATOM 1862 O O . TYR B 1 69 ? 3.382 6.906 4.809 1.00 28.31 760 TYR B O 1
ATOM 1871 N N . GLU B 1 70 ? 4.718 6.510 3.024 1.00 28.38 761 GLU B N 1
ATOM 1872 C CA . GLU B 1 70 ? 3.923 5.414 2.483 1.00 28.90 761 GLU B CA 1
ATOM 1873 C C . GLU B 1 70 ? 4.333 4.104 3.158 1.00 28.76 761 GLU B C 1
ATOM 1874 O O . GLU B 1 70 ? 5.506 3.877 3.399 1.00 28.64 761 GLU B O 1
ATOM 1880 N N . GLU B 1 71 ? 3.368 3.253 3.477 1.00 28.87 762 GLU B N 1
ATOM 1881 C CA . GLU B 1 71 ? 3.689 1.901 3.892 1.00 29.63 762 GLU B CA 1
ATOM 1882 C C . GLU B 1 71 ? 3.761 1.013 2.646 1.00 28.81 762 GLU B C 1
ATOM 1883 O O . GLU B 1 71 ? 2.747 0.747 1.991 1.00 28.67 762 GLU B O 1
ATOM 1889 N N . VAL B 1 72 ? 4.972 0.582 2.315 1.00 28.21 763 VAL B N 1
ATOM 1890 C CA . VAL B 1 72 ? 5.204 -0.288 1.161 1.00 27.39 763 VAL B CA 1
ATOM 1891 C C . VAL B 1 72 ? 5.281 -1.747 1.622 1.00 27.46 763 VAL B C 1
ATOM 1892 O O . VAL B 1 72 ? 5.914 -2.047 2.635 1.00 27.14 763 VAL B O 1
ATOM 1896 N N . THR B 1 73 ? 4.623 -2.638 0.882 1.00 27.11 764 THR B N 1
ATOM 1897 C CA . THR B 1 73 ? 4.643 -4.066 1.162 1.00 27.56 764 THR B CA 1
ATOM 1898 C C . THR B 1 73 ? 5.366 -4.785 0.017 1.00 27.65 764 THR B C 1
ATOM 1899 O O . THR B 1 73 ? 5.058 -4.553 -1.150 1.00 26.73 764 THR B O 1
ATOM 1903 N N . THR B 1 74 ? 6.347 -5.617 0.351 1.00 27.90 765 THR B N 1
ATOM 1904 C CA . THR B 1 74 ? 7.031 -6.401 -0.674 1.00 29.39 765 THR B CA 1
ATOM 1905 C C . THR B 1 74 ? 6.298 -7.719 -0.926 1.00 30.51 765 THR B C 1
ATOM 1906 O O . THR B 1 74 ? 5.388 -8.097 -0.187 1.00 30.63 765 THR B O 1
ATOM 1910 N N . GLU B 1 75 ? 6.712 -8.415 -1.979 1.00 32.29 766 GLU B N 1
ATOM 1911 C CA . GLU B 1 75 ? 6.130 -9.698 -2.367 1.00 34.86 766 GLU B CA 1
ATOM 1912 C C . GLU B 1 75 ? 6.244 -10.784 -1.284 1.00 36.14 766 GLU B C 1
ATOM 1913 O O . GLU B 1 75 ? 5.370 -11.657 -1.176 1.00 36.54 766 GLU B O 1
ATOM 1919 N N . ASP B 1 76 ? 7.315 -10.736 -0.495 1.00 37.64 767 ASP B N 1
ATOM 1920 C CA . ASP B 1 76 ? 7.472 -11.670 0.610 1.00 39.44 767 ASP B CA 1
ATOM 1921 C C . ASP B 1 76 ? 6.536 -11.325 1.766 1.00 39.52 767 ASP B C 1
ATOM 1922 O O . ASP B 1 76 ? 5.988 -12.214 2.428 1.00 40.24 767 ASP B O 1
ATOM 1927 N N . GLY B 1 77 ? 6.359 -10.030 1.999 1.00 39.54 768 GLY B N 1
ATOM 1928 C CA . GLY B 1 77 ? 5.472 -9.543 3.046 1.00 39.24 768 GLY B CA 1
ATOM 1929 C C . GLY B 1 77 ? 6.158 -8.603 4.012 1.00 39.06 768 GLY B C 1
ATOM 1930 O O . GLY B 1 77 ? 5.576 -8.236 5.039 1.00 39.52 768 GLY B O 1
ATOM 1931 N N . VAL B 1 78 ? 7.395 -8.222 3.693 1.00 38.36 769 VAL B N 1
ATOM 1932 C CA . VAL B 1 78 ? 8.132 -7.232 4.471 1.00 38.06 769 VAL B CA 1
ATOM 1933 C C . VAL B 1 78 ? 7.491 -5.862 4.250 1.00 37.53 769 VAL B C 1
ATOM 1934 O O . VAL B 1 78 ? 7.287 -5.439 3.111 1.00 36.69 769 VAL B O 1
ATOM 1938 N N . LYS B 1 79 ? 7.150 -5.194 5.348 1.00 37.10 770 LYS B N 1
ATOM 1939 C CA . LYS B 1 79 ? 6.596 -3.848 5.292 1.00 37.01 770 LYS B CA 1
ATOM 1940 C C . LYS B 1 79 ? 7.616 -2.811 5.742 1.00 36.50 770 LYS B C 1
ATOM 1941 O O . LYS B 1 79 ? 8.279 -2.981 6.767 1.00 36.15 770 LYS B O 1
ATOM 1947 N N . PHE B 1 80 ? 7.755 -1.753 4.949 1.00 35.64 771 PHE B N 1
ATOM 1948 C CA . PHE B 1 80 ? 8.650 -0.655 5.270 1.00 35.33 771 PHE B CA 1
ATOM 1949 C C . PHE B 1 80 ? 8.081 0.699 4.849 1.00 35.31 771 PHE B C 1
ATOM 1950 O O . PHE B 1 80 ? 7.187 0.774 4.001 1.00 34.81 771 PHE B O 1
ATOM 1958 N N . LYS B 1 81 ? 8.640 1.755 5.434 1.00 35.30 772 LYS B N 1
ATOM 1959 C CA . LYS B 1 81 ? 8.190 3.131 5.224 1.00 35.61 772 LYS B CA 1
ATOM 1960 C C . LYS B 1 81 ? 8.984 3.785 4.110 1.00 35.00 772 LYS B C 1
ATOM 1961 O O . LYS B 1 81 ? 10.202 3.626 4.044 1.00 34.93 772 LYS B O 1
ATOM 1967 N N . ARG B 1 82 ? 8.294 4.531 3.251 1.00 34.26 773 ARG B N 1
ATOM 1968 C CA . ARG B 1 82 ? 8.938 5.290 2.183 1.00 34.38 773 ARG B CA 1
ATOM 1969 C C . ARG B 1 82 ? 8.262 6.654 2.047 1.00 34.42 773 ARG B C 1
ATOM 1970 O O . ARG B 1 82 ? 7.038 6.719 1.907 1.00 34.17 773 ARG B O 1
ATOM 1978 N N . PRO B 1 83 ? 9.051 7.742 2.095 1.00 34.65 774 PRO B N 1
ATOM 1979 C CA . PRO B 1 83 ? 8.505 9.094 1.956 1.00 35.01 774 PRO B CA 1
ATOM 1980 C C . PRO B 1 83 ? 7.818 9.312 0.608 1.00 35.33 774 PRO B C 1
ATOM 1981 O O . PRO B 1 83 ? 8.238 8.745 -0.406 1.00 35.35 774 PRO B O 1
ATOM 1985 N N . LEU B 1 84 ? 6.754 10.108 0.609 1.00 35.30 775 LEU B N 1
ATOM 1986 C CA . LEU B 1 84 ? 6.043 10.427 -0.619 1.00 35.89 775 LEU B CA 1
ATOM 1987 C C . LEU B 1 84 ? 6.750 11.559 -1.345 1.00 36.64 775 LEU B C 1
ATOM 1988 O O . LEU B 1 84 ? 7.093 12.566 -0.732 1.00 36.59 775 LEU B O 1
ATOM 1993 N N . PRO B 1 85 ? 6.968 11.402 -2.660 1.00 37.68 776 PRO B N 1
ATOM 1994 C CA . PRO B 1 85 ? 7.650 12.439 -3.416 1.00 38.38 776 PRO B CA 1
ATOM 1995 C C . PRO B 1 85 ? 6.788 13.682 -3.557 1.00 39.49 776 PRO B C 1
ATOM 1996 O O . PRO B 1 85 ? 5.566 13.581 -3.691 1.00 39.78 776 PRO B O 1
ATOM 2000 N N . ASN B 1 86 ? 7.421 14.846 -3.505 1.00 40.34 777 ASN B N 1
ATOM 2001 C CA . ASN B 1 86 ? 6.727 16.090 -3.801 1.00 41.69 777 ASN B CA 1
ATOM 2002 C C . ASN B 1 86 ? 6.855 16.421 -5.287 1.00 42.91 777 ASN B C 1
ATOM 2003 O O . ASN B 1 86 ? 7.962 16.707 -5.760 1.00 43.14 777 ASN B O 1
ATOM 2008 N N . PRO B 1 87 ? 5.726 16.391 -6.028 1.00 44.26 778 PRO B N 1
ATOM 2009 C CA . PRO B 1 87 ? 5.720 16.649 -7.477 1.00 45.25 778 PRO B CA 1
ATOM 2010 C C . PRO B 1 87 ? 6.417 17.957 -7.861 1.00 46.03 778 PRO B C 1
ATOM 2011 O O . PRO B 1 87 ? 7.061 18.019 -8.910 1.00 46.30 778 PRO B O 1
ATOM 2015 N N . ASP B 1 88 ? 6.293 18.969 -6.998 1.00 46.88 779 ASP B N 1
ATOM 2016 C CA . ASP B 1 88 ? 6.877 20.305 -7.186 1.00 47.51 779 ASP B CA 1
ATOM 2017 C C . ASP B 1 88 ? 8.401 20.305 -7.273 1.00 47.68 779 ASP B C 1
ATOM 2018 O O . ASP B 1 88 ? 8.980 20.974 -8.129 1.00 48.03 779 ASP B O 1
ATOM 2023 N N . PHE B 1 89 ? 9.037 19.568 -6.364 1.00 47.64 780 PHE B N 1
ATOM 2024 C CA . PHE B 1 89 ? 10.489 19.518 -6.243 1.00 47.56 780 PHE B CA 1
ATOM 2025 C C . PHE B 1 89 ? 11.190 19.174 -7.557 1.00 47.55 780 PHE B C 1
ATOM 2026 O O . PHE B 1 89 ? 10.809 18.229 -8.256 1.00 47.46 780 PHE B O 1
ATOM 2034 N N . ASP B 1 90 ? 12.214 19.960 -7.876 1.00 47.39 781 ASP B N 1
ATOM 2035 C CA . ASP B 1 90 ? 13.036 19.739 -9.057 1.00 47.09 781 ASP B CA 1
ATOM 2036 C C . ASP B 1 90 ? 14.408 19.249 -8.594 1.00 46.85 781 ASP B C 1
ATOM 2037 O O . ASP B 1 90 ? 15.162 20.012 -7.985 1.00 46.70 781 ASP B O 1
ATOM 2042 N N . PRO B 1 91 ? 14.736 17.970 -8.881 1.00 46.61 782 PRO B N 1
ATOM 2043 C CA . PRO B 1 91 ? 15.968 17.327 -8.388 1.00 46.45 782 PRO B CA 1
ATOM 2044 C C . PRO B 1 91 ? 17.236 17.987 -8.920 1.00 46.42 782 PRO B C 1
ATOM 2045 O O . PRO B 1 91 ? 18.329 17.758 -8.382 1.00 46.57 782 PRO B O 1
ATOM 2049 N N . ASN B 1 92 ? 17.082 18.802 -9.961 1.00 46.12 783 ASN B N 1
ATOM 2050 C CA . ASN B 1 92 ? 18.215 19.456 -10.610 1.00 45.93 783 ASN B CA 1
ATOM 2051 C C . ASN B 1 92 ? 18.286 20.970 -10.374 1.00 45.56 783 ASN B C 1
ATOM 2052 O O . ASN B 1 92 ? 19.055 21.668 -11.033 1.00 45.61 783 ASN B O 1
ATOM 2057 N N . LYS B 1 93 ? 17.506 21.460 -9.412 1.00 44.99 784 LYS B N 1
ATOM 2058 C CA . LYS B 1 93 ? 17.497 22.884 -9.057 1.00 44.63 784 LYS B CA 1
ATOM 2059 C C . LYS B 1 93 ? 18.311 23.164 -7.789 1.00 44.00 784 LYS B C 1
ATOM 2060 O O . LYS B 1 93 ? 18.366 22.333 -6.880 1.00 43.65 784 LYS B O 1
ATOM 2066 N N . ASN B 1 94 ? 18.938 24.338 -7.739 1.00 43.41 785 ASN B N 1
ATOM 2067 C CA . ASN B 1 94 ? 19.690 24.775 -6.565 1.00 43.05 785 ASN B CA 1
ATOM 2068 C C . ASN B 1 94 ? 18.884 25.757 -5.725 1.00 42.76 785 ASN B C 1
ATOM 2069 O O . ASN B 1 94 ? 18.851 26.953 -6.013 1.00 42.89 785 ASN B O 1
ATOM 2074 N N . TYR B 1 95 ? 18.233 25.245 -4.688 1.00 42.30 786 TYR B N 1
ATOM 2075 C CA . TYR B 1 95 ? 17.434 26.086 -3.795 1.00 41.98 786 TYR B CA 1
ATOM 2076 C C . TYR B 1 95 ? 18.313 26.957 -2.889 1.00 41.32 786 TYR B C 1
ATOM 2077 O O . TYR B 1 95 ? 19.399 26.537 -2.481 1.00 41.58 786 TYR B O 1
ATOM 2086 N N . ILE B 1 96 ? 17.845 28.171 -2.592 1.00 40.47 787 ILE B N 1
ATOM 2087 C CA . ILE B 1 96 ? 18.568 29.092 -1.707 1.00 39.43 787 ILE B CA 1
ATOM 2088 C C . ILE B 1 96 ? 18.115 28.882 -0.256 1.00 38.91 787 ILE B C 1
ATOM 2089 O O . ILE B 1 96 ? 16.922 28.978 0.029 1.00 38.83 787 ILE B O 1
ATOM 2094 N N . PRO B 1 97 ? 19.065 28.586 0.650 1.00 38.21 788 PRO B N 1
ATOM 2095 C CA . PRO B 1 97 ? 18.748 28.330 2.059 1.00 37.83 788 PRO B CA 1
ATOM 2096 C C . PRO B 1 97 ? 18.473 29.617 2.834 1.00 37.01 788 PRO B C 1
ATOM 2097 O O . PRO B 1 97 ? 18.871 30.695 2.399 1.00 36.46 788 PRO B O 1
ATOM 2101 N N . ARG B 1 98 ? 17.823 29.480 3.991 1.00 36.58 789 ARG B N 1
ATOM 2102 C CA . ARG B 1 98 ? 17.440 30.617 4.834 1.00 35.92 789 ARG B CA 1
ATOM 2103 C C . ARG B 1 98 ? 18.627 31.451 5.292 1.00 35.51 789 ARG B C 1
ATOM 2104 O O . ARG B 1 98 ? 18.496 32.658 5.493 1.00 34.96 789 ARG B O 1
ATOM 2112 N N . SER B 1 99 ? 19.784 30.810 5.458 1.00 34.94 790 SER B N 1
ATOM 2113 C CA . SER B 1 99 ? 21.003 31.508 5.891 1.00 34.48 790 SER B CA 1
ATOM 2114 C C . SER B 1 99 ? 21.538 32.479 4.836 1.00 33.68 790 SER B C 1
ATOM 2115 O O . SER B 1 99 ? 22.338 33.367 5.142 1.00 34.12 790 SER B O 1
ATOM 2118 N N . GLN B 1 100 ? 21.087 32.314 3.598 1.00 32.45 791 GLN B N 1
ATOM 2119 C CA . GLN B 1 100 ? 21.489 33.210 2.512 1.00 31.47 791 GLN B CA 1
ATOM 2120 C C . GLN B 1 100 ? 20.403 34.229 2.136 1.00 29.89 791 GLN B C 1
ATOM 2121 O O . GLN B 1 100 ? 20.570 34.988 1.174 1.00 28.82 791 GLN B O 1
ATOM 2127 N N . ARG B 1 101 ? 19.293 34.244 2.886 1.00 27.84 792 ARG B N 1
ATOM 2128 C CA . ARG B 1 101 ? 18.178 35.149 2.593 1.00 26.17 792 ARG B CA 1
ATOM 2129 C C . ARG B 1 101 ? 18.087 36.228 3.654 1.00 24.90 792 ARG B C 1
ATOM 2130 O O . ARG B 1 101 ? 17.991 35.913 4.841 1.00 23.67 792 ARG B O 1
ATOM 2138 N N . ARG B 1 102 ? 18.105 37.493 3.229 1.00 23.13 793 ARG B N 1
ATOM 2139 C CA . ARG B 1 102 ? 18.165 38.616 4.164 1.00 22.73 793 ARG B CA 1
ATOM 2140 C C . ARG B 1 102 ? 16.970 38.672 5.108 1.00 21.56 793 ARG B C 1
ATOM 2141 O O . ARG B 1 102 ? 17.094 39.147 6.246 1.00 22.47 793 ARG B O 1
ATOM 2149 N N . GLU B 1 103 ? 15.819 38.194 4.644 1.00 19.53 794 GLU B N 1
ATOM 2150 C CA . GLU B 1 103 ? 14.609 38.286 5.456 1.00 18.79 794 GLU B CA 1
ATOM 2151 C C . GLU B 1 103 ? 14.602 37.283 6.621 1.00 17.29 794 GLU B C 1
ATOM 2152 O O . GLU B 1 103 ? 13.838 37.458 7.562 1.00 16.45 794 GLU B O 1
ATOM 2158 N N . TRP B 1 104 ? 15.440 36.242 6.543 1.00 16.41 795 TRP B N 1
ATOM 2159 C CA . TRP B 1 104 ? 15.485 35.189 7.567 1.00 15.57 795 TRP B CA 1
ATOM 2160 C C . TRP B 1 104 ? 16.533 35.441 8.644 1.00 15.31 795 TRP B C 1
ATOM 2161 O O . TRP B 1 104 ? 17.696 35.710 8.319 1.00 14.23 795 TRP B O 1
ATOM 2172 N N . HIS B 1 105 ? 16.117 35.365 9.920 1.00 13.91 796 HIS B N 1
ATOM 2173 C CA . HIS B 1 105 ? 16.938 35.786 11.053 1.00 13.08 796 HIS B CA 1
ATOM 2174 C C . HIS B 1 105 ? 17.076 34.701 12.103 1.00 13.19 796 HIS B C 1
ATOM 2175 O O . HIS B 1 105 ? 16.097 34.055 12.435 1.00 14.26 796 HIS B O 1
ATOM 2182 N N . VAL B 1 106 ? 18.274 34.553 12.652 1.00 12.73 797 VAL B N 1
ATOM 2183 C CA . VAL B 1 106 ? 18.470 33.680 13.812 1.00 12.97 797 VAL B CA 1
ATOM 2184 C C . VAL B 1 106 ? 18.016 34.434 15.059 1.00 12.27 797 VAL B C 1
ATOM 2185 O O . VAL B 1 106 ? 18.597 35.469 15.404 1.00 12.61 797 VAL B O 1
ATOM 2189 N N . VAL B 1 107 ? 16.978 33.923 15.731 1.00 11.40 798 VAL B N 1
ATOM 2190 C CA . VAL B 1 107 ? 16.435 34.577 16.921 1.00 10.86 798 VAL B CA 1
ATOM 2191 C C . VAL B 1 107 ? 16.702 33.677 18.129 1.00 10.67 798 VAL B C 1
ATOM 2192 O O . VAL B 1 107 ? 16.190 32.561 18.194 1.00 10.59 798 VAL B O 1
ATOM 2196 N N . GLY B 1 108 ? 17.481 34.172 19.084 1.00 10.29 799 GLY B N 1
ATOM 2197 C CA . GLY B 1 108 ? 17.733 33.428 20.320 1.00 10.64 799 GLY B CA 1
ATOM 2198 C C . GLY B 1 108 ? 16.499 33.514 21.183 1.00 10.56 799 GLY B C 1
ATOM 2199 O O . GLY B 1 108 ? 15.983 34.609 21.438 1.00 10.44 799 GLY B O 1
ATOM 2200 N N . LEU B 1 109 ? 16.046 32.350 21.657 1.00 10.77 800 LEU B N 1
ATOM 2201 C CA . LEU B 1 109 ? 14.793 32.236 22.380 1.00 11.67 800 LEU B CA 1
ATOM 2202 C C . LEU B 1 109 ? 15.014 31.871 23.847 1.00 12.63 800 LEU B C 1
ATOM 2203 O O . LEU B 1 109 ? 14.137 32.098 24.683 1.00 13.67 800 LEU B O 1
ATOM 2208 N N . LEU B 1 110 ? 16.164 31.265 24.140 1.00 13.10 801 LEU B N 1
ATOM 2209 C CA . LEU B 1 110 ? 16.459 30.804 25.490 1.00 13.89 801 LEU B CA 1
ATOM 2210 C C . LEU B 1 110 ? 17.958 30.833 25.688 1.00 14.05 801 LEU B C 1
ATOM 2211 O O . LEU B 1 110 ? 18.697 30.333 24.840 1.00 15.33 801 LEU B O 1
ATOM 2216 N N . GLY B 1 111 ? 18.397 31.402 26.809 1.00 13.81 802 GLY B N 1
ATOM 2217 C CA . GLY B 1 111 ? 19.809 31.306 27.211 1.00 13.43 802 GLY B CA 1
ATOM 2218 C C . GLY B 1 111 ? 20.422 32.674 27.414 1.00 13.62 802 GLY B C 1
ATOM 2219 O O . GLY B 1 111 ? 19.722 33.677 27.443 1.00 12.82 802 GLY B O 1
ATOM 2220 N N . GLN B 1 112 ? 21.742 32.704 27.601 1.00 12.94 803 GLN B N 1
ATOM 2221 C CA . GLN B 1 112 ? 22.440 33.959 27.832 1.00 13.36 803 GLN B CA 1
ATOM 2222 C C . GLN B 1 112 ? 22.711 34.593 26.475 1.00 14.03 803 GLN B C 1
ATOM 2223 O O . GLN B 1 112 ? 23.390 34.000 25.628 1.00 14.15 803 GLN B O 1
ATOM 2229 N N . ILE B 1 113 ? 22.184 35.792 26.272 1.00 13.77 804 ILE B N 1
ATOM 2230 C CA . ILE B 1 113 ? 22.243 36.424 24.948 1.00 14.72 804 ILE B CA 1
ATOM 2231 C C . ILE B 1 113 ? 22.661 37.895 25.090 1.00 14.32 804 ILE B C 1
ATOM 2232 O O . ILE B 1 113 ? 22.255 38.565 26.025 1.00 14.15 804 ILE B O 1
ATOM 2237 N N . ALA B 1 114 ? 23.484 38.375 24.158 1.00 13.64 805 ALA B N 1
ATOM 2238 C CA . ALA B 1 114 ? 23.902 39.775 24.146 1.00 13.18 805 ALA B CA 1
ATOM 2239 C C . ALA B 1 114 ? 22.789 40.659 23.567 1.00 12.72 805 ALA B C 1
ATOM 2240 O O . ALA B 1 114 ? 22.232 40.361 22.503 1.00 12.99 805 ALA B O 1
ATOM 2242 N N . VAL B 1 115 ? 22.474 41.740 24.277 1.00 13.01 806 VAL B N 1
ATOM 2243 C CA . VAL B 1 115 ? 21.337 42.615 23.954 1.00 13.39 806 VAL B CA 1
ATOM 2244 C C . VAL B 1 115 ? 21.803 44.074 23.929 1.00 13.84 806 VAL B C 1
ATOM 2245 O O . VAL B 1 115 ? 22.596 44.475 24.767 1.00 13.91 806 VAL B O 1
ATOM 2249 N N . ARG B 1 116 ? 21.299 44.841 22.962 1.00 13.80 807 ARG B N 1
ATOM 2250 C CA . ARG B 1 116 ? 21.491 46.296 22.923 1.00 14.12 807 ARG B CA 1
ATOM 2251 C C . ARG B 1 116 ? 20.755 46.931 24.076 1.00 14.97 807 ARG B C 1
ATOM 2252 O O . ARG B 1 116 ? 19.601 46.605 24.325 1.00 14.18 807 ARG B O 1
ATOM 2260 N N . ILE B 1 117 ? 21.416 47.846 24.781 1.00 15.64 808 ILE B N 1
ATOM 2261 C CA . ILE B 1 117 ? 20.804 48.484 25.950 1.00 17.06 808 ILE B CA 1
ATOM 2262 C C . ILE B 1 117 ? 20.909 50.008 25.885 1.00 17.76 808 ILE B C 1
ATOM 2263 O O . ILE B 1 117 ? 21.809 50.538 25.242 1.00 17.70 808 ILE B O 1
ATOM 2268 N N . ASP B 1 118 ? 19.982 50.700 26.546 1.00 18.94 809 ASP B N 1
ATOM 2269 C CA . ASP B 1 118 ? 20.138 52.146 26.722 1.00 20.60 809 ASP B CA 1
ATOM 2270 C C . ASP B 1 118 ? 20.814 52.468 28.056 1.00 21.12 809 ASP B C 1
ATOM 2271 O O . ASP B 1 118 ? 21.296 51.573 28.758 1.00 21.33 809 ASP B O 1
ATOM 2276 N N . GLU B 1 119 ? 20.831 53.750 28.408 1.00 21.98 810 GLU B N 1
ATOM 2277 C CA . GLU B 1 119 ? 21.528 54.193 29.612 1.00 22.94 810 GLU B CA 1
ATOM 2278 C C . GLU B 1 119 ? 20.805 53.847 30.925 1.00 22.76 810 GLU B C 1
ATOM 2279 O O . GLU B 1 119 ? 21.377 54.006 32.011 1.00 24.07 810 GLU B O 1
ATOM 2285 N N . THR B 1 120 ? 19.562 53.376 30.841 1.00 22.39 811 THR B N 1
ATOM 2286 C CA . THR B 1 120 ? 18.779 53.059 32.034 1.00 22.07 811 THR B CA 1
ATOM 2287 C C . THR B 1 120 ? 18.921 51.614 32.521 1.00 21.46 811 THR B C 1
ATOM 2288 O O . THR B 1 120 ? 18.480 51.274 33.620 1.00 20.83 811 THR B O 1
ATOM 2292 N N . VAL B 1 121 ? 19.509 50.760 31.693 1.00 20.41 812 VAL B N 1
ATOM 2293 C CA . VAL B 1 121 ? 19.599 49.339 32.016 1.00 20.16 812 VAL B CA 1
ATOM 2294 C C . VAL B 1 121 ? 20.650 49.081 33.093 1.00 20.48 812 VAL B C 1
ATOM 2295 O O . VAL B 1 121 ? 21.755 49.615 33.023 1.00 20.95 812 VAL B O 1
ATOM 2299 N N . LYS B 1 122 ? 20.282 48.255 34.071 1.00 20.61 813 LYS B N 1
ATOM 2300 C CA . LYS B 1 122 ? 21.134 47.958 35.228 1.00 21.41 813 LYS B CA 1
ATOM 2301 C C . LYS B 1 122 ? 21.337 46.463 35.424 1.00 21.02 813 LYS B C 1
ATOM 2302 O O . LYS B 1 122 ? 20.397 45.677 35.308 1.00 20.55 813 LYS B O 1
ATOM 2308 N N . GLN B 1 123 ? 22.566 46.074 35.754 1.00 20.78 814 GLN B N 1
ATOM 2309 C CA . GLN B 1 123 ? 22.839 44.700 36.166 1.00 20.92 814 GLN B CA 1
ATOM 2310 C C . GLN B 1 123 ? 21.886 44.266 37.272 1.00 20.74 814 GLN B C 1
ATOM 2311 O O . GLN B 1 123 ? 21.631 45.016 38.224 1.00 21.73 814 GLN B O 1
ATOM 2317 N N . GLY B 1 124 ? 21.341 43.061 37.133 1.00 20.76 815 GLY B N 1
ATOM 2318 C CA . GLY B 1 124 ? 20.474 42.467 38.140 1.00 21.33 815 GLY B CA 1
ATOM 2319 C C . GLY B 1 124 ? 19.035 42.956 38.140 1.00 21.03 815 GLY B C 1
ATOM 2320 O O . GLY B 1 124 ? 18.261 42.634 39.036 1.00 22.07 815 GLY B O 1
ATOM 2321 N N . HIS B 1 125 ? 18.672 43.733 37.130 1.00 20.71 816 HIS B N 1
ATOM 2322 C CA . HIS B 1 125 ? 17.300 44.141 36.943 1.00 20.61 816 HIS B CA 1
ATOM 2323 C C . HIS B 1 125 ? 16.751 43.578 35.639 1.00 20.24 816 HIS B C 1
ATOM 2324 O O . HIS B 1 125 ? 17.476 42.959 34.870 1.00 19.81 816 HIS B O 1
ATOM 2331 N N . SER B 1 126 ? 15.467 43.807 35.392 1.00 20.07 817 SER B N 1
ATOM 2332 C CA . SER B 1 126 ? 14.863 43.341 34.160 1.00 19.70 817 SER B CA 1
ATOM 2333 C C . SER B 1 126 ? 14.850 44.426 33.081 1.00 19.21 817 SER B C 1
ATOM 2334 O O . SER B 1 126 ? 15.363 45.529 33.279 1.00 18.85 817 SER B O 1
ATOM 2337 N N . ILE B 1 127 ? 14.266 44.105 31.926 1.00 18.40 818 ILE B N 1
ATOM 2338 C CA . ILE B 1 127 ? 14.249 45.042 30.794 1.00 17.81 818 ILE B CA 1
ATOM 2339 C C . ILE B 1 127 ? 12.872 45.091 30.128 1.00 18.25 818 ILE B C 1
ATOM 2340 O O . ILE B 1 127 ? 12.075 44.166 30.294 1.00 17.83 818 ILE B O 1
ATOM 2345 N N . ASP B 1 128 ? 12.595 46.189 29.423 1.00 18.11 819 ASP B N 1
ATOM 2346 C CA . ASP B 1 128 ? 11.530 46.231 28.418 1.00 18.77 819 ASP B CA 1
ATOM 2347 C C . ASP B 1 128 ? 12.211 46.684 27.131 1.00 17.86 819 ASP B C 1
ATOM 2348 O O . ASP B 1 128 ? 13.427 46.724 27.074 1.00 17.53 819 ASP B O 1
ATOM 2353 N N . ALA B 1 129 ? 11.456 46.973 26.085 1.00 17.41 820 ALA B N 1
ATOM 2354 C CA . ALA B 1 129 ? 12.079 47.328 24.814 1.00 17.00 820 ALA B CA 1
ATOM 2355 C C . ALA B 1 129 ? 11.529 48.643 24.288 1.00 17.85 820 ALA B C 1
ATOM 2356 O O . ALA B 1 129 ? 10.346 48.897 24.431 1.00 18.28 820 ALA B O 1
ATOM 2358 N N . VAL B 1 130 ? 12.388 49.446 23.662 1.00 17.91 821 VAL B N 1
ATOM 2359 C CA . VAL B 1 130 ? 11.957 50.613 22.871 1.00 18.82 821 VAL B CA 1
ATOM 2360 C C . VAL B 1 130 ? 12.746 50.602 21.559 1.00 17.92 821 VAL B C 1
ATOM 2361 O O . VAL B 1 130 ? 13.981 50.653 21.557 1.00 18.18 821 VAL B O 1
ATOM 2365 N N . GLY B 1 131 ? 12.037 50.464 20.441 1.00 17.42 822 GLY B N 1
ATOM 2366 C CA . GLY B 1 131 ? 12.700 50.291 19.146 1.00 16.92 822 GLY B CA 1
ATOM 2367 C C . GLY B 1 131 ? 13.680 49.136 19.153 1.00 16.52 822 GLY B C 1
ATOM 2368 O O . GLY B 1 131 ? 14.731 49.184 18.509 1.00 16.77 822 GLY B O 1
ATOM 2369 N N . GLY B 1 132 ? 13.350 48.087 19.902 1.00 15.96 823 GLY B N 1
ATOM 2370 C CA . GLY B 1 132 ? 14.207 46.899 19.943 1.00 15.20 823 GLY B CA 1
ATOM 2371 C C . GLY B 1 132 ? 15.409 47.021 20.873 1.00 15.19 823 GLY B C 1
ATOM 2372 O O . GLY B 1 132 ? 16.192 46.083 20.994 1.00 13.83 823 GLY B O 1
ATOM 2373 N N . VAL B 1 133 ? 15.562 48.174 21.534 1.00 14.83 824 VAL B N 1
ATOM 2374 C CA . VAL B 1 133 ? 16.708 48.386 22.450 1.00 15.35 824 VAL B CA 1
ATOM 2375 C C . VAL B 1 133 ? 16.240 48.275 23.909 1.00 15.44 824 VAL B C 1
ATOM 2376 O O . VAL B 1 133 ? 15.226 48.849 24.275 1.00 15.36 824 VAL B O 1
ATOM 2380 N N . ALA B 1 134 ? 16.962 47.522 24.740 1.00 16.05 825 ALA B N 1
ATOM 2381 C CA . ALA B 1 134 ? 16.523 47.312 26.111 1.00 16.11 825 ALA B CA 1
ATOM 2382 C C . ALA B 1 134 ? 16.508 48.602 26.910 1.00 17.01 825 ALA B C 1
ATOM 2383 O O . ALA B 1 134 ? 17.429 49.404 26.831 1.00 17.17 825 ALA B O 1
ATOM 2385 N N . THR B 1 135 ? 15.444 48.771 27.678 1.00 17.95 826 THR B N 1
ATOM 2386 C CA . THR B 1 135 ? 15.328 49.847 28.651 1.00 19.86 826 THR B CA 1
ATOM 2387 C C . THR B 1 135 ? 14.994 49.196 29.994 1.00 19.95 826 THR B C 1
ATOM 2388 O O . THR B 1 135 ? 14.589 48.038 30.036 1.00 19.63 826 THR B O 1
ATOM 2392 N N . ASP B 1 136 ? 15.168 49.917 31.093 1.00 20.29 827 ASP B N 1
ATOM 2393 C CA . ASP B 1 136 ? 14.839 49.366 32.419 1.00 21.56 827 ASP B CA 1
ATOM 2394 C C . ASP B 1 136 ? 13.392 48.863 32.464 1.00 21.48 827 ASP B C 1
ATOM 2395 O O . ASP B 1 136 ? 12.475 49.559 32.021 1.00 21.83 827 ASP B O 1
ATOM 2400 N N . GLY B 1 137 ? 13.176 47.646 32.962 1.00 21.74 828 GLY B N 1
ATOM 2401 C CA . GLY B 1 137 ? 11.843 47.044 32.931 1.00 22.75 828 GLY B CA 1
ATOM 2402 C C . GLY B 1 137 ? 11.696 45.781 33.751 1.00 23.36 828 GLY B C 1
ATOM 2403 O O . GLY B 1 137 ? 12.427 45.581 34.709 1.00 23.76 828 GLY B O 1
ATOM 2404 N N . ASP B 1 138 ? 10.761 44.917 33.370 1.00 24.03 829 ASP B N 1
ATOM 2405 C CA . ASP B 1 138 ? 10.410 43.760 34.208 1.00 25.14 829 ASP B CA 1
ATOM 2406 C C . ASP B 1 138 ? 10.603 42.377 33.582 1.00 24.19 829 ASP B C 1
ATOM 2407 O O . ASP B 1 138 ? 10.320 41.362 34.243 1.00 25.19 829 ASP B O 1
ATOM 2412 N N . ASN B 1 139 ? 11.110 42.327 32.344 1.00 21.85 830 ASN B N 1
ATOM 2413 C CA . ASN B 1 139 ? 11.396 41.062 31.661 1.00 20.44 830 ASN B CA 1
ATOM 2414 C C . ASN B 1 139 ? 12.827 40.596 31.882 1.00 18.85 830 ASN B C 1
ATOM 2415 O O . ASN B 1 139 ? 13.755 41.391 31.801 1.00 18.28 830 ASN B O 1
ATOM 2420 N N . PHE B 1 140 ? 12.999 39.297 32.123 1.00 17.48 831 PHE B N 1
ATOM 2421 C CA . PHE B 1 140 ? 14.330 38.668 32.098 1.00 17.63 831 PHE B CA 1
ATOM 2422 C C . PHE B 1 140 ? 15.245 39.164 33.221 1.00 17.16 831 PHE B C 1
ATOM 2423 O O . PHE B 1 140 ? 14.789 39.834 34.165 1.00 17.65 831 PHE B O 1
ATOM 2431 N N . ILE B 1 141 ? 16.529 38.824 33.134 1.00 16.64 832 ILE B N 1
ATOM 2432 C CA . ILE B 1 141 ? 17.516 39.296 34.103 1.00 16.94 832 ILE B CA 1
ATOM 2433 C C . ILE B 1 141 ? 18.779 39.775 33.396 1.00 16.52 832 ILE B C 1
ATOM 2434 O O . ILE B 1 141 ? 19.354 39.043 32.590 1.00 16.20 832 ILE B O 1
ATOM 2439 N N . VAL B 1 142 ? 19.213 40.995 33.693 1.00 16.16 833 VAL B N 1
ATOM 2440 C CA . VAL B 1 142 ? 20.487 41.478 33.178 1.00 16.59 833 VAL B CA 1
ATOM 2441 C C . VAL B 1 142 ? 21.636 40.847 33.978 1.00 17.48 833 VAL B C 1
ATOM 2442 O O . VAL B 1 142 ? 21.741 41.063 35.193 1.00 16.45 833 VAL B O 1
ATOM 2446 N N . GLN B 1 143 ? 22.478 40.073 33.290 1.00 18.41 834 GLN B N 1
ATOM 2447 C CA . GLN B 1 143 ? 23.603 39.383 33.930 1.00 20.44 834 GLN B CA 1
ATOM 2448 C C . GLN B 1 143 ? 24.778 40.308 34.151 1.00 21.60 834 GLN B C 1
ATOM 2449 O O . GLN B 1 143 ? 25.302 40.407 35.259 1.00 22.02 834 GLN B O 1
ATOM 2455 N N . GLU B 1 144 ? 25.214 40.971 33.088 1.00 21.57 835 GLU B N 1
ATOM 2456 C CA . GLU B 1 144 ? 26.287 41.945 33.209 1.00 24.02 835 GLU B CA 1
ATOM 2457 C C . GLU B 1 144 ? 26.345 42.821 31.988 1.00 22.71 835 GLU B C 1
ATOM 2458 O O . GLU B 1 144 ? 25.987 42.386 30.895 1.00 22.33 835 GLU B O 1
ATOM 2464 N N . ILE B 1 145 ? 26.790 44.051 32.199 1.00 22.82 836 ILE B N 1
ATOM 2465 C CA . ILE B 1 145 ? 26.977 45.004 31.122 1.00 22.52 836 ILE B CA 1
ATOM 2466 C C . ILE B 1 145 ? 28.410 44.832 30.644 1.00 23.11 836 ILE B C 1
ATOM 2467 O O . ILE B 1 145 ? 29.367 45.087 31.391 1.00 22.62 836 ILE B O 1
ATOM 2472 N N . THR B 1 146 ? 28.553 44.364 29.409 1.00 22.70 837 THR B N 1
ATOM 2473 C CA . THR B 1 146 ? 29.861 44.022 28.870 1.00 23.36 837 THR B CA 1
ATOM 2474 C C . THR B 1 146 ? 30.436 45.182 28.066 1.00 23.99 837 THR B C 1
ATOM 2475 O O . THR B 1 146 ? 31.663 45.346 27.987 1.00 23.88 837 THR B O 1
ATOM 2479 N N . THR B 1 147 ? 29.552 45.960 27.446 1.00 24.06 838 THR B N 1
ATOM 2480 C CA . THR B 1 147 ? 29.945 47.203 26.772 1.00 25.40 838 THR B CA 1
ATOM 2481 C C . THR B 1 147 ? 29.071 48.335 27.296 1.00 25.59 838 THR B C 1
ATOM 2482 O O . THR B 1 147 ? 27.898 48.426 26.947 1.00 25.46 838 THR B O 1
ATOM 2486 N N . PRO B 1 148 ? 29.631 49.199 28.161 1.00 26.08 839 PRO B N 1
ATOM 2487 C CA . PRO B 1 148 ? 28.833 50.300 28.706 1.00 26.57 839 PRO B CA 1
ATOM 2488 C C . PRO B 1 148 ? 28.242 51.199 27.624 1.00 27.07 839 PRO B C 1
ATOM 2489 O O . PRO B 1 148 ? 28.859 51.402 26.578 1.00 26.38 839 PRO B O 1
ATOM 2493 N N . TYR B 1 149 ? 27.037 51.701 27.884 1.00 28.25 840 TYR B N 1
ATOM 2494 C CA . TYR B 1 149 ? 26.363 52.644 27.015 1.00 30.06 840 TYR B CA 1
ATOM 2495 C C . TYR B 1 149 ? 27.263 53.832 26.712 1.00 31.52 840 TYR B C 1
ATOM 2496 O O . TYR B 1 149 ? 27.951 54.325 27.595 1.00 31.85 840 TYR B O 1
ATOM 2505 N N . THR B 1 150 ? 27.263 54.248 25.450 1.00 33.19 841 THR B N 1
ATOM 2506 C CA . THR B 1 150 ? 27.942 55.457 25.004 1.00 35.23 841 THR B CA 1
ATOM 2507 C C . THR B 1 150 ? 26.955 56.312 24.219 1.00 35.88 841 THR B C 1
ATOM 2508 O O . THR B 1 150 ? 26.276 55.827 23.317 1.00 35.75 841 THR B O 1
ATOM 2512 N N . LYS B 1 151 ? 26.880 57.588 24.583 1.00 37.32 842 LYS B N 1
ATOM 2513 C CA . LYS B 1 151 ? 26.022 58.555 23.905 1.00 38.22 842 LYS B CA 1
ATOM 2514 C C . LYS B 1 151 ? 26.270 58.590 22.393 1.00 38.42 842 LYS B C 1
ATOM 2515 O O . LYS B 1 151 ? 25.327 58.740 21.613 1.00 38.71 842 LYS B O 1
ATOM 2521 N N . GLU B 1 152 ? 27.533 58.421 21.998 1.00 38.31 843 GLU B N 1
ATOM 2522 C CA . GLU B 1 152 ? 27.953 58.538 20.598 1.00 38.56 843 GLU B CA 1
ATOM 2523 C C . GLU B 1 152 ? 27.738 57.254 19.801 1.00 37.51 843 GLU B C 1
ATOM 2524 O O . GLU B 1 152 ? 27.867 57.238 18.579 1.00 37.61 843 GLU B O 1
ATOM 2530 N N . LYS B 1 153 ? 27.416 56.178 20.510 1.00 36.29 844 LYS B N 1
ATOM 2531 C CA . LYS B 1 153 ? 27.060 54.910 19.891 1.00 34.65 844 LYS B CA 1
ATOM 2532 C C . LYS B 1 153 ? 25.538 54.783 19.890 1.00 33.13 844 LYS B C 1
ATOM 2533 O O . LYS B 1 153 ? 24.949 54.211 18.967 1.00 33.73 844 LYS B O 1
ATOM 2539 N N . GLY B 1 154 ? 24.907 55.317 20.935 1.00 30.92 845 GLY B N 1
ATOM 2540 C CA . GLY B 1 154 ? 23.454 55.291 21.073 1.00 28.65 845 GLY B CA 1
ATOM 2541 C C . GLY B 1 154 ? 22.950 54.033 21.761 1.00 26.93 845 GLY B C 1
ATOM 2542 O O . GLY B 1 154 ? 21.742 53.832 21.890 1.00 26.76 845 GLY B O 1
ATOM 2543 N N . TYR B 1 155 ? 23.890 53.188 22.185 1.00 25.39 846 TYR B N 1
ATOM 2544 C CA . TYR B 1 155 ? 23.583 51.920 22.860 1.00 23.34 846 TYR B CA 1
ATOM 2545 C C . TYR B 1 155 ? 24.813 51.376 23.589 1.00 22.49 846 TYR B C 1
ATOM 2546 O O . TYR B 1 155 ? 25.955 51.781 23.314 1.00 22.76 846 TYR B O 1
ATOM 2555 N N . GLY B 1 156 ? 24.559 50.459 24.521 1.00 20.55 847 GLY B N 1
ATOM 2556 C CA . GLY B 1 156 ? 25.579 49.638 25.144 1.00 18.75 847 GLY B CA 1
ATOM 2557 C C . GLY B 1 156 ? 25.176 48.188 24.926 1.00 17.88 847 GLY B C 1
ATOM 2558 O O . GLY B 1 156 ? 24.213 47.924 24.206 1.00 16.37 847 GLY B O 1
ATOM 2559 N N . VAL B 1 157 ? 25.897 47.258 25.542 1.00 17.26 848 VAL B N 1
ATOM 2560 C CA . VAL B 1 157 ? 25.598 45.821 25.364 1.00 17.24 848 VAL B CA 1
ATOM 2561 C C . VAL B 1 157 ? 25.637 45.140 26.720 1.00 17.36 848 VAL B C 1
ATOM 2562 O O . VAL B 1 157 ? 26.569 45.351 27.516 1.00 17.62 848 VAL B O 1
ATOM 2566 N N . ALA B 1 158 ? 24.627 44.319 26.976 1.00 17.17 849 ALA B N 1
ATOM 2567 C CA . ALA B 1 158 ? 24.588 43.512 28.186 1.00 16.78 849 ALA B CA 1
ATOM 2568 C C . ALA B 1 158 ? 24.261 42.072 27.846 1.00 16.52 849 ALA B C 1
ATOM 2569 O O . ALA B 1 158 ? 23.602 41.795 26.849 1.00 15.82 849 ALA B O 1
ATOM 2571 N N . ILE B 1 159 ? 24.742 41.150 28.672 1.00 15.31 850 ILE B N 1
ATOM 2572 C CA . ILE B 1 159 ? 24.325 39.762 28.576 1.00 15.28 850 ILE B CA 1
ATOM 2573 C C . ILE B 1 159 ? 23.079 39.647 29.421 1.00 14.94 850 ILE B C 1
ATOM 2574 O O . ILE B 1 159 ? 23.088 40.050 30.584 1.00 14.87 850 ILE B O 1
ATOM 2579 N N . VAL B 1 160 ? 22.012 39.126 28.815 1.00 14.69 851 VAL B N 1
ATOM 2580 C CA . VAL B 1 160 ? 20.698 39.000 29.453 1.00 14.56 851 VAL B CA 1
ATOM 2581 C C . VAL B 1 160 ? 20.327 37.513 29.430 1.00 14.67 851 VAL B C 1
ATOM 2582 O O . VAL B 1 160 ? 20.555 36.825 28.433 1.00 14.09 851 VAL B O 1
ATOM 2586 N N . LEU B 1 161 ? 19.782 37.004 30.532 1.00 14.68 852 LEU B N 1
ATOM 2587 C CA . LEU B 1 161 ? 19.299 35.623 30.539 1.00 15.59 852 LEU B CA 1
ATOM 2588 C C . LEU B 1 161 ? 17.858 35.716 30.075 1.00 16.93 852 LEU B C 1
ATOM 2589 O O . LEU B 1 161 ? 17.014 36.258 30.784 1.00 16.83 852 LEU B O 1
ATOM 2594 N N . VAL B 1 162 ? 17.630 35.248 28.849 1.00 18.16 853 VAL B N 1
ATOM 2595 C CA . VAL B 1 162 ? 16.312 35.210 28.207 1.00 19.80 853 VAL B CA 1
ATOM 2596 C C . VAL B 1 162 ? 15.661 33.843 28.409 1.00 21.71 853 VAL B C 1
ATOM 2597 O O . VAL B 1 162 ? 16.285 32.805 28.190 1.00 21.29 853 VAL B O 1
ATOM 2601 N N . LYS B 1 163 ? 14.405 33.851 28.852 1.00 24.73 854 LYS B N 1
ATOM 2602 C CA . LYS B 1 163 ? 13.592 32.628 28.980 1.00 27.14 854 LYS B CA 1
ATOM 2603 C C . LYS B 1 163 ? 12.141 32.950 28.587 1.00 28.34 854 LYS B C 1
ATOM 2604 O O . LYS B 1 163 ? 11.604 33.993 28.979 1.00 29.16 854 LYS B O 1
ATOM 2611 N N . ASP C 1 1 ? 11.700 22.491 16.618 1.00 22.92 692 ASP C N 1
ATOM 2612 C CA . ASP C 1 1 ? 11.398 22.821 18.039 1.00 22.42 692 ASP C CA 1
ATOM 2613 C C . ASP C 1 1 ? 12.256 21.985 18.983 1.00 21.02 692 ASP C C 1
ATOM 2614 O O . ASP C 1 1 ? 12.875 20.995 18.574 1.00 22.01 692 ASP C O 1
ATOM 2619 N N . PHE C 1 2 ? 12.280 22.390 20.248 1.00 18.58 693 PHE C N 1
ATOM 2620 C CA . PHE C 1 2 ? 13.063 21.716 21.266 1.00 17.67 693 PHE C CA 1
ATOM 2621 C C . PHE C 1 2 ? 12.095 20.854 22.034 1.00 16.10 693 PHE C C 1
ATOM 2622 O O . PHE C 1 2 ? 11.082 21.356 22.531 1.00 16.16 693 PHE C O 1
ATOM 2630 N N . ALA C 1 3 ? 12.395 19.559 22.109 1.00 13.76 694 ALA C N 1
ATOM 2631 C CA . ALA C 1 3 ? 11.425 18.600 22.640 1.00 12.70 694 ALA C CA 1
ATOM 2632 C C . ALA C 1 3 ? 12.060 17.575 23.578 1.00 12.44 694 ALA C C 1
ATOM 2633 O O . ALA C 1 3 ? 13.294 17.356 23.563 1.00 11.58 694 ALA C O 1
ATOM 2635 N N . GLU C 1 4 ? 11.221 16.943 24.393 1.00 11.37 695 GLU C N 1
ATOM 2636 C CA . GLU C 1 4 ? 11.664 15.826 25.223 1.00 12.84 695 GLU C CA 1
ATOM 2637 C C . GLU C 1 4 ? 10.644 14.712 25.173 1.00 12.73 695 GLU C C 1
ATOM 2638 O O . GLU C 1 4 ? 9.480 14.965 24.838 1.00 12.08 695 GLU C O 1
ATOM 2644 N N . TYR C 1 5 ? 11.067 13.488 25.514 1.00 12.69 696 TYR C N 1
ATOM 2645 C CA . TYR C 1 5 ? 10.120 12.371 25.633 1.00 13.61 696 TYR C CA 1
ATOM 2646 C C . TYR C 1 5 ? 9.372 12.410 26.971 1.00 13.10 696 TYR C C 1
ATOM 2647 O O . TYR C 1 5 ? 10.004 12.538 28.012 1.00 12.83 696 TYR C O 1
ATOM 2656 N N . PHE C 1 6 ? 8.051 12.222 26.930 1.00 12.11 697 PHE C N 1
ATOM 2657 C CA . PHE C 1 6 ? 7.196 12.079 28.113 1.00 12.39 697 PHE C CA 1
ATOM 2658 C C . PHE C 1 6 ? 6.306 10.842 27.950 1.00 13.10 697 PHE C C 1
ATOM 2659 O O . PHE C 1 6 ? 5.874 10.523 26.841 1.00 12.65 697 PHE C O 1
ATOM 2667 N N . GLU C 1 7 ? 5.997 10.191 29.068 1.00 13.49 698 GLU C N 1
ATOM 2668 C CA . GLU C 1 7 ? 5.104 9.027 29.058 1.00 14.61 698 GLU C CA 1
ATOM 2669 C C . GLU C 1 7 ? 3.675 9.498 29.258 1.00 14.07 698 GLU C C 1
ATOM 2670 O O . GLU C 1 7 ? 3.444 10.417 30.056 1.00 14.12 698 GLU C O 1
ATOM 2676 N N . SER C 1 8 ? 2.732 8.880 28.555 1.00 13.64 699 SER C N 1
ATOM 2677 C CA . SER C 1 8 ? 1.326 9.264 28.661 1.00 14.16 699 SER C CA 1
ATOM 2678 C C . SER C 1 8 ? 0.576 8.574 29.783 1.00 14.55 699 SER C C 1
ATOM 2679 O O . SER C 1 8 ? 0.916 7.445 30.193 1.00 14.92 699 SER C O 1
ATOM 2682 N N . LEU C 1 9 ? -0.459 9.256 30.271 1.00 14.86 700 LEU C N 1
ATOM 2683 C CA . LEU C 1 9 ? -1.306 8.747 31.327 1.00 16.86 700 LEU C CA 1
ATOM 2684 C C . LEU C 1 9 ? -2.063 7.528 30.785 1.00 17.83 700 LEU C C 1
ATOM 2685 O O . LEU C 1 9 ? -2.686 7.609 29.715 1.00 19.09 700 LEU C O 1
ATOM 2690 N N . GLY C 1 10 ? -2.030 6.429 31.530 1.00 18.42 701 GLY C N 1
ATOM 2691 C CA . GLY C 1 10 ? -2.730 5.198 31.103 1.00 18.98 701 GLY C CA 1
ATOM 2692 C C . GLY C 1 10 ? -2.264 4.629 29.769 1.00 19.00 701 GLY C C 1
ATOM 2693 O O . GLY C 1 10 ? -2.990 3.856 29.132 1.00 19.05 701 GLY C O 1
ATOM 2694 N N . GLY C 1 11 ? -1.048 4.996 29.355 1.00 18.63 702 GLY C N 1
ATOM 2695 C CA . GLY C 1 11 ? -0.454 4.538 28.107 1.00 18.94 702 GLY C CA 1
ATOM 2696 C C . GLY C 1 11 ? -1.217 4.904 26.845 1.00 19.34 702 GLY C C 1
ATOM 2697 O O . GLY C 1 11 ? -1.040 4.255 25.814 1.00 20.32 702 GLY C O 1
ATOM 2698 N N . GLN C 1 12 ? -2.029 5.961 26.912 1.00 19.30 703 GLN C N 1
ATOM 2699 C CA . GLN C 1 12 ? -2.862 6.373 25.780 1.00 20.21 703 GLN C CA 1
ATOM 2700 C C . GLN C 1 12 ? -2.018 6.988 24.681 1.00 20.18 703 GLN C C 1
ATOM 2701 O O . GLN C 1 12 ? -1.012 7.649 24.955 1.00 20.21 703 GLN C O 1
ATOM 2707 N N . VAL C 1 13 ? -2.415 6.768 23.436 1.00 19.48 704 VAL C N 1
ATOM 2708 C CA . VAL C 1 13 ? -1.776 7.460 22.326 1.00 19.70 704 VAL C CA 1
ATOM 2709 C C . VAL C 1 13 ? -2.395 8.849 22.212 1.00 18.95 704 VAL C C 1
ATOM 2710 O O . VAL C 1 13 ? -3.620 8.999 22.322 1.00 19.25 704 VAL C O 1
ATOM 2714 N N . ILE C 1 14 ? -1.544 9.851 21.996 1.00 16.60 705 ILE C N 1
ATOM 2715 C CA . ILE C 1 14 ? -1.981 11.240 21.774 1.00 15.36 705 ILE C CA 1
ATOM 2716 C C . ILE C 1 14 ? -1.385 11.669 20.440 1.00 15.18 705 ILE C C 1
ATOM 2717 O O . ILE C 1 14 ? -0.161 11.626 20.248 1.00 15.09 705 ILE C O 1
ATOM 2722 N N . GLU C 1 15 ? -2.245 12.050 19.504 1.00 14.66 706 GLU C N 1
ATOM 2723 C CA . GLU C 1 15 ? -1.792 12.361 18.152 1.00 14.90 706 GLU C CA 1
ATOM 2724 C C . GLU C 1 15 ? -1.058 13.697 18.086 1.00 14.44 706 GLU C C 1
ATOM 2725 O O . GLU C 1 15 ? -1.181 14.545 18.970 1.00 14.17 706 GLU C O 1
ATOM 2731 N N . THR C 1 16 ? -0.292 13.855 17.025 1.00 13.52 707 THR C N 1
ATOM 2732 C CA . THR C 1 16 ? 0.413 15.097 16.728 1.00 13.97 707 THR C CA 1
ATOM 2733 C C . THR C 1 16 ? -0.535 16.283 16.798 1.00 13.43 707 THR C C 1
ATOM 2734 O O . THR C 1 16 ? -1.669 16.219 16.310 1.00 14.08 707 THR C O 1
ATOM 2738 N N . GLY C 1 17 ? -0.066 17.369 17.405 1.00 12.51 708 GLY C N 1
ATOM 2739 C CA . GLY C 1 17 ? -0.767 18.641 17.308 1.00 12.29 708 GLY C CA 1
ATOM 2740 C C . GLY C 1 17 ? -1.652 18.934 18.496 1.00 12.32 708 GLY C C 1
ATOM 2741 O O . GLY C 1 17 ? -2.198 20.035 18.593 1.00 12.00 708 GLY C O 1
ATOM 2742 N N . TYR C 1 18 ? -1.824 17.954 19.388 1.00 11.88 709 TYR C N 1
ATOM 2743 C CA . TYR C 1 18 ? -2.620 18.164 20.590 1.00 11.77 709 TYR C CA 1
ATOM 2744 C C . TYR C 1 18 ? -1.794 18.802 21.693 1.00 11.49 709 TYR C C 1
ATOM 2745 O O . TYR C 1 18 ? -0.634 18.440 21.915 1.00 11.02 709 TYR C O 1
ATOM 2754 N N . LEU C 1 19 ? -2.414 19.754 22.376 1.00 10.93 710 LEU C N 1
ATOM 2755 C CA . LEU C 1 19 ? -1.845 20.382 23.565 1.00 10.77 710 LEU C CA 1
ATOM 2756 C C . LEU C 1 19 ? -1.931 19.443 24.755 1.00 11.24 710 LEU C C 1
ATOM 2757 O O . LEU C 1 19 ? -2.970 18.796 24.989 1.00 11.75 710 LEU C O 1
ATOM 2762 N N . VAL C 1 20 ? -0.842 19.357 25.520 1.00 9.77 711 VAL C N 1
ATOM 2763 C CA . VAL C 1 20 ? -0.823 18.443 26.658 1.00 10.47 711 VAL C CA 1
ATOM 2764 C C . VAL C 1 20 ? -0.511 19.104 28.012 1.00 10.79 711 VAL C C 1
ATOM 2765 O O . VAL C 1 20 ? 0.097 20.168 28.067 1.00 11.66 711 VAL C O 1
ATOM 2769 N N . THR C 1 21 ? -0.954 18.459 29.086 1.00 12.02 712 THR C N 1
ATOM 2770 C CA . THR C 1 21 ? -0.666 18.855 30.461 1.00 13.41 712 THR C CA 1
ATOM 2771 C C . THR C 1 21 ? -0.096 17.626 31.195 1.00 13.32 712 THR C C 1
ATOM 2772 O O . THR C 1 21 ? -0.016 16.536 30.611 1.00 13.03 712 THR C O 1
ATOM 2776 N N . LEU C 1 22 ? 0.298 17.794 32.455 1.00 13.26 713 LEU C N 1
ATOM 2777 C CA . LEU C 1 22 ? 0.748 16.665 33.272 1.00 14.39 713 LEU C CA 1
ATOM 2778 C C . LEU C 1 22 ? -0.282 16.325 34.329 1.00 15.17 713 LEU C C 1
ATOM 2779 O O . LEU C 1 22 ? -0.891 17.233 34.918 1.00 15.08 713 LEU C O 1
ATOM 2784 N N . GLU C 1 23 ? -0.458 15.023 34.555 1.00 15.44 714 GLU C N 1
ATOM 2785 C CA . GLU C 1 23 ? -1.271 14.506 35.643 1.00 18.09 714 GLU C CA 1
ATOM 2786 C C . GLU C 1 23 ? -0.489 13.337 36.217 1.00 18.42 714 GLU C C 1
ATOM 2787 O O . GLU C 1 23 ? -0.156 12.397 35.492 1.00 17.94 714 GLU C O 1
ATOM 2793 N N . LYS C 1 24 ? -0.189 13.400 37.513 1.00 19.47 715 LYS C N 1
ATOM 2794 C CA . LYS C 1 24 ? 0.607 12.358 38.160 1.00 20.99 715 LYS C CA 1
ATOM 2795 C C . LYS C 1 24 ? 1.887 12.052 37.360 1.00 19.70 715 LYS C C 1
ATOM 2796 O O . LYS C 1 24 ? 2.223 10.882 37.161 1.00 20.29 715 LYS C O 1
ATOM 2802 N N . GLY C 1 25 ? 2.562 13.097 36.882 1.00 18.93 716 GLY C N 1
ATOM 2803 C CA . GLY C 1 25 ? 3.849 12.963 36.179 1.00 18.20 716 GLY C CA 1
ATOM 2804 C C . GLY C 1 25 ? 3.781 12.360 34.782 1.00 17.42 716 GLY C C 1
ATOM 2805 O O . GLY C 1 25 ? 4.821 12.042 34.185 1.00 16.82 716 GLY C O 1
ATOM 2806 N N . LYS C 1 26 ? 2.565 12.200 34.265 1.00 15.59 717 LYS C N 1
ATOM 2807 C CA . LYS C 1 26 ? 2.369 11.654 32.909 1.00 14.90 717 LYS C CA 1
ATOM 2808 C C . LYS C 1 26 ? 1.537 12.603 32.072 1.00 14.63 717 LYS C C 1
ATOM 2809 O O . LYS C 1 26 ? 0.788 13.396 32.625 1.00 15.72 717 LYS C O 1
ATOM 2815 N N . ILE C 1 27 ? 1.660 12.548 30.753 1.00 12.95 718 ILE C N 1
ATOM 2816 C CA . ILE C 1 27 ? 0.929 13.532 29.933 1.00 12.39 718 ILE C CA 1
ATOM 2817 C C . ILE C 1 27 ? -0.472 13.088 29.504 1.00 12.41 718 ILE C C 1
ATOM 2818 O O . ILE C 1 27 ? -0.747 11.895 29.359 1.00 13.04 718 ILE C O 1
ATOM 2823 N N . ARG C 1 28 ? -1.356 14.060 29.330 1.00 12.13 719 ARG C N 1
ATOM 2824 C CA . ARG C 1 28 ? -2.680 13.804 28.733 1.00 12.76 719 ARG C CA 1
ATOM 2825 C C . ARG C 1 28 ? -3.119 15.085 28.035 1.00 12.22 719 ARG C C 1
ATOM 2826 O O . ARG C 1 28 ? -2.550 16.136 28.287 1.00 11.29 719 ARG C O 1
ATOM 2834 N N . LYS C 1 29 ? -4.152 15.007 27.192 1.00 11.92 720 LYS C N 1
ATOM 2835 C CA . LYS C 1 29 ? -4.641 16.207 26.526 1.00 12.45 720 LYS C CA 1
ATOM 2836 C C . LYS C 1 29 ? -5.068 17.261 27.559 1.00 13.24 720 LYS C C 1
ATOM 2837 O O . LYS C 1 29 ? -5.703 16.924 28.589 1.00 14.00 720 LYS C O 1
ATOM 2843 N N . ALA C 1 30 ? -4.780 18.527 27.261 1.00 13.32 721 ALA C N 1
ATOM 2844 C CA . ALA C 1 30 ? -5.035 19.632 28.192 1.00 14.81 721 ALA C CA 1
ATOM 2845 C C . ALA C 1 30 ? -6.481 20.046 28.104 1.00 15.63 721 ALA C C 1
ATOM 2846 O O . ALA C 1 30 ? -7.053 20.010 27.028 1.00 16.28 721 ALA C O 1
ATOM 2848 N N . GLU C 1 31 ? -7.040 20.481 29.232 1.00 17.59 722 GLU C N 1
ATOM 2849 C CA . GLU C 1 31 ? -8.415 20.979 29.277 1.00 19.85 722 GLU C CA 1
ATOM 2850 C C . GLU C 1 31 ? -8.449 22.418 29.800 1.00 21.21 722 GLU C C 1
ATOM 2851 O O . GLU C 1 31 ? -7.436 22.943 30.248 1.00 19.88 722 GLU C O 1
ATOM 2857 N N . LYS C 1 32 ? -9.626 23.045 29.762 1.00 22.80 723 LYS C N 1
ATOM 2858 C CA . LYS C 1 32 ? -9.746 24.460 30.121 1.00 25.43 723 LYS C CA 1
ATOM 2859 C C . LYS C 1 32 ? -9.049 24.837 31.434 1.00 24.84 723 LYS C C 1
ATOM 2860 O O . LYS C 1 32 ? -9.235 24.194 32.463 1.00 25.42 723 LYS C O 1
ATOM 2866 N N . GLY C 1 33 ? -8.203 25.854 31.369 1.00 25.11 724 GLY C N 1
ATOM 2867 C CA . GLY C 1 33 ? -7.550 26.395 32.560 1.00 24.81 724 GLY C CA 1
ATOM 2868 C C . GLY C 1 33 ? -6.324 25.646 33.050 1.00 24.55 724 GLY C C 1
ATOM 2869 O O . GLY C 1 33 ? -5.621 26.124 33.933 1.00 25.79 724 GLY C O 1
ATOM 2870 N N . GLU C 1 34 ? -6.076 24.460 32.497 1.00 23.43 725 GLU C N 1
ATOM 2871 C CA . GLU C 1 34 ? -4.948 23.640 32.925 1.00 22.53 725 GLU C CA 1
ATOM 2872 C C . GLU C 1 34 ? -3.633 24.179 32.379 1.00 21.66 725 GLU C C 1
ATOM 2873 O O . GLU C 1 34 ? -3.623 24.896 31.391 1.00 21.67 725 GLU C O 1
ATOM 2879 N N . LYS C 1 35 ? -2.529 23.845 33.036 1.00 21.00 726 LYS C N 1
ATOM 2880 C CA . LYS C 1 35 ? -1.227 24.333 32.594 1.00 21.06 726 LYS C CA 1
ATOM 2881 C C . LYS C 1 35 ? -0.834 23.555 31.342 1.00 18.65 726 LYS C C 1
ATOM 2882 O O . LYS C 1 35 ? -0.702 22.338 31.397 1.00 19.28 726 LYS C O 1
ATOM 2888 N N . ILE C 1 36 ? -0.644 24.245 30.226 1.00 16.65 727 ILE C N 1
ATOM 2889 C CA . ILE C 1 36 ? -0.221 23.582 28.995 1.00 14.99 727 ILE C CA 1
ATOM 2890 C C . ILE C 1 36 ? 1.309 23.521 28.991 1.00 14.76 727 ILE C C 1
ATOM 2891 O O . ILE C 1 36 ? 1.970 24.570 29.064 1.00 14.16 727 ILE C O 1
ATOM 2896 N N . ILE C 1 37 ? 1.868 22.309 28.930 1.00 13.86 728 ILE C N 1
ATOM 2897 C CA . ILE C 1 37 ? 3.340 22.164 28.989 1.00 13.71 728 ILE C CA 1
ATOM 2898 C C . ILE C 1 37 ? 3.963 22.117 27.595 1.00 13.56 728 ILE C C 1
ATOM 2899 O O . ILE C 1 37 ? 5.171 22.383 27.426 1.00 14.07 728 ILE C O 1
ATOM 2904 N N . GLY C 1 38 ? 3.152 21.797 26.584 1.00 12.72 729 GLY C N 1
ATOM 2905 C CA . GLY C 1 38 ? 3.679 21.684 25.216 1.00 12.14 729 GLY C CA 1
ATOM 2906 C C . GLY C 1 38 ? 2.687 20.976 24.312 1.00 11.30 729 GLY C C 1
ATOM 2907 O O . GLY C 1 38 ? 1.511 20.870 24.644 1.00 11.09 729 GLY C O 1
ATOM 2908 N N . VAL C 1 39 ? 3.184 20.475 23.189 1.00 11.29 730 VAL C N 1
ATOM 2909 C CA . VAL C 1 39 ? 2.345 19.974 22.099 1.00 11.11 730 VAL C CA 1
ATOM 2910 C C . VAL C 1 39 ? 3.017 18.718 21.555 1.00 11.30 730 VAL C C 1
ATOM 2911 O O . VAL C 1 39 ? 4.247 18.704 21.377 1.00 10.82 730 VAL C O 1
ATOM 2915 N N . ILE C 1 40 ? 2.232 17.687 21.252 1.00 10.79 731 ILE C N 1
ATOM 2916 C CA . ILE C 1 40 ? 2.805 16.502 20.597 1.00 11.31 731 ILE C CA 1
ATOM 2917 C C . ILE C 1 40 ? 3.398 16.940 19.256 1.00 12.01 731 ILE C C 1
ATOM 2918 O O . ILE C 1 40 ? 2.714 17.554 18.444 1.00 11.79 731 ILE C O 1
ATOM 2923 N N . SER C 1 41 ? 4.674 16.634 19.030 1.00 13.23 732 SER C N 1
ATOM 2924 C CA . SER C 1 41 ? 5.391 17.15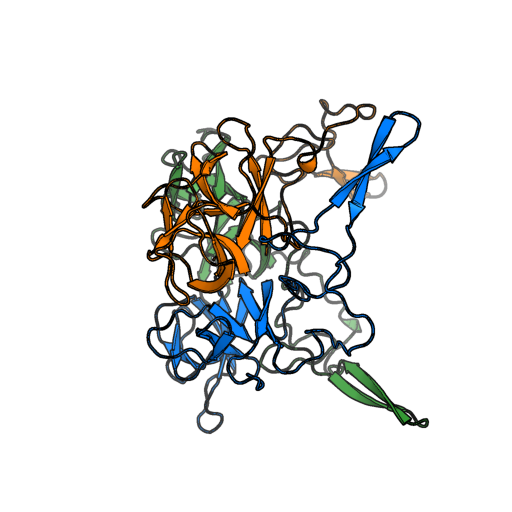9 17.868 1.00 15.27 732 SER C CA 1
ATOM 2925 C C . SER C 1 41 ? 5.970 16.092 16.939 1.00 17.53 732 SER C C 1
ATOM 2926 O O . SER C 1 41 ? 6.509 15.092 17.414 1.00 16.55 732 SER C O 1
ATOM 2929 N N . GLU C 1 42 ? 5.911 16.349 15.629 1.00 19.25 733 GLU C N 1
ATOM 2930 C CA . GLU C 1 42 ? 6.599 15.516 14.631 1.00 22.78 733 GLU C CA 1
ATOM 2931 C C . GLU C 1 42 ? 7.779 16.260 14.007 1.00 24.16 733 GLU C C 1
ATOM 2932 O O . GLU C 1 42 ? 8.465 15.718 13.135 1.00 25.83 733 GLU C O 1
ATOM 2938 N N . THR C 1 43 ? 8.009 17.500 14.433 1.00 25.97 734 THR C N 1
ATOM 2939 C CA . THR C 1 43 ? 9.016 18.375 13.808 1.00 28.16 734 THR C CA 1
ATOM 2940 C C . THR C 1 43 ? 10.258 18.633 14.671 1.00 30.03 734 THR C C 1
ATOM 2941 O O . THR C 1 43 ? 11.043 19.543 14.371 1.00 30.65 734 THR C O 1
ATOM 2945 N N A ALA C 1 44 ? 10.448 17.811 15.701 0.50 31.06 735 ALA C N 1
ATOM 2946 N N B ALA C 1 44 ? 10.425 17.871 15.747 0.50 30.81 735 ALA C N 1
ATOM 2947 C CA A ALA C 1 44 ? 11.526 18.003 16.676 0.50 32.60 735 ALA C CA 1
ATOM 2948 C CA B ALA C 1 44 ? 11.519 18.124 16.683 0.50 32.14 735 ALA C CA 1
ATOM 2949 C C A ALA C 1 44 ? 12.862 17.367 16.285 0.50 33.66 735 ALA C C 1
ATOM 2950 C C B ALA C 1 44 ? 12.894 17.927 16.051 0.50 33.11 735 ALA C C 1
ATOM 2951 O O A ALA C 1 44 ? 13.914 17.805 16.758 0.50 34.11 735 ALA C O 1
ATOM 2952 O O B ALA C 1 44 ? 13.234 16.824 15.627 0.50 33.31 735 ALA C O 1
ATOM 2955 N N A GLY C 1 45 ? 12.821 16.331 15.449 0.50 34.89 736 GLY C N 1
ATOM 2956 N N B GLY C 1 45 ? 13.667 19.011 15.975 0.50 34.22 736 GLY C N 1
ATOM 2957 C CA A GLY C 1 45 ? 14.047 15.688 14.946 0.50 36.48 736 GLY C CA 1
ATOM 2958 C CA B GLY C 1 45 ? 15.035 18.959 15.465 0.50 35.75 736 GLY C CA 1
ATOM 2959 C C A GLY C 1 45 ? 14.877 15.002 16.019 0.50 37.41 736 GLY C C 1
ATOM 2960 C C B GLY C 1 45 ? 15.982 18.401 16.515 0.50 36.83 736 GLY C C 1
ATOM 2961 O O A GLY C 1 45 ? 14.484 13.957 16.540 0.50 37.58 736 GLY C O 1
ATOM 2962 O O B GLY C 1 45 ? 17.170 18.152 16.251 0.50 37.01 736 GLY C O 1
ATOM 2963 N N A PHE C 1 46 ? 16.040 15.576 16.329 0.50 38.63 737 PHE C N 1
ATOM 2964 N N B PHE C 1 46 ? 15.440 18.228 17.721 0.50 37.68 737 PHE C N 1
ATOM 2965 C CA A PHE C 1 46 ? 16.824 15.156 17.494 0.50 39.57 737 PHE C CA 1
ATOM 2966 C CA B PHE C 1 46 ? 16.133 17.538 18.818 0.50 38.57 737 PHE C CA 1
ATOM 2967 C C A PHE C 1 46 ? 16.199 15.779 18.742 0.50 40.08 737 PHE C C 1
ATOM 2968 C C B PHE C 1 46 ? 15.219 17.139 19.977 0.50 38.95 737 PHE C C 1
ATOM 2969 O O A PHE C 1 46 ? 15.953 16.990 18.776 0.50 40.42 737 PHE C O 1
ATOM 2970 O O B PHE C 1 46 ? 14.545 17.989 20.570 0.50 38.68 737 PHE C O 1
ATOM 2985 N N A VAL C 1 47 ? 15.944 14.959 19.772 0.30 40.54 738 VAL C N 1
ATOM 2986 N N B VAL C 1 47 ? 15.209 15.831 20.254 0.70 39.58 738 VAL C N 1
ATOM 2987 C CA A VAL C 1 47 ? 15.234 15.390 21.010 0.30 40.90 738 VAL C CA 1
ATOM 2988 C CA B VAL C 1 47 ? 14.465 15.195 21.324 0.70 40.10 738 VAL C CA 1
ATOM 2989 C C A VAL C 1 47 ? 15.945 14.921 22.305 0.30 41.27 738 VAL C C 1
ATOM 2990 C C B VAL C 1 47 ? 15.465 14.626 22.310 0.70 40.84 738 VAL C C 1
ATOM 2991 O O A VAL C 1 47 ? 17.014 14.310 22.207 0.30 41.26 738 VAL C O 1
ATOM 2992 O O B VAL C 1 47 ? 16.281 13.751 21.996 0.70 40.93 738 VAL C O 1
ATOM 2999 N N . LEU C 1 48 ? 15.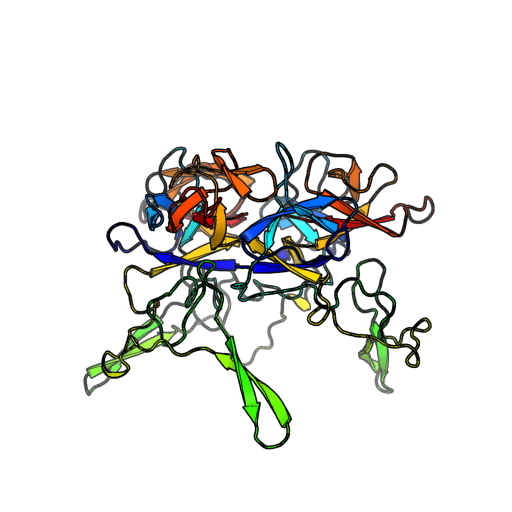387 15.185 23.503 1.00 41.52 739 LEU C N 1
ATOM 3000 C CA . LEU C 1 48 ? 16.088 14.734 24.715 1.00 42.37 739 LEU C CA 1
ATOM 3001 C C . LEU C 1 48 ? 15.304 13.815 25.665 1.00 42.90 739 LEU C C 1
ATOM 3002 O O . LEU C 1 48 ? 14.074 13.690 25.592 1.00 42.54 739 LEU C O 1
ATOM 3007 N N . GLY C 1 49 ? 16.045 13.166 26.559 1.00 43.61 740 GLY C N 1
ATOM 3008 C CA . GLY C 1 49 ? 15.450 12.369 27.631 1.00 44.58 740 GLY C CA 1
ATOM 3009 C C . GLY C 1 49 ? 15.042 10.953 27.264 1.00 45.11 740 GLY C C 1
ATOM 3010 O O . GLY C 1 49 ? 14.139 10.383 27.884 1.00 44.99 740 GLY C O 1
ATOM 3011 N N . GLU C 1 50 ? 15.693 10.383 26.251 1.00 45.73 741 GLU C N 1
ATOM 3012 C CA . GLU C 1 50 ? 15.496 8.968 25.927 1.00 46.31 741 GLU C CA 1
ATOM 3013 C C . GLU C 1 50 ? 16.050 8.056 27.029 1.00 46.31 741 GLU C C 1
ATOM 3014 O O . GLU C 1 50 ? 15.470 7.010 27.326 1.00 46.34 741 GLU C O 1
ATOM 3020 N N . SER C 1 51 ? 17.163 8.467 27.634 1.00 46.30 742 SER C N 1
ATOM 3021 C CA . SER C 1 51 ? 17.777 7.718 28.734 1.00 46.28 742 SER C CA 1
ATOM 3022 C C . SER C 1 51 ? 17.518 8.352 30.108 1.00 46.20 742 SER C C 1
ATOM 3023 O O . SER C 1 51 ? 17.779 7.730 31.139 1.00 46.37 742 SER C O 1
ATOM 3025 N N . SER C 1 52 ? 16.997 9.580 30.112 1.00 45.94 743 SER C N 1
ATOM 3026 C CA . SER C 1 52 ? 16.870 10.378 31.335 1.00 45.64 743 SER C CA 1
ATOM 3027 C C . SER C 1 52 ? 15.944 9.766 32.388 1.00 45.41 743 SER C C 1
ATOM 3028 O O . SER C 1 52 ? 14.766 9.509 32.127 1.00 45.18 743 SER C O 1
ATOM 3030 N N . PHE C 1 53 ? 16.509 9.536 33.574 1.00 44.96 744 PHE C N 1
ATOM 3031 C CA . PHE C 1 53 ? 15.800 8.972 34.732 1.00 44.83 744 PHE C CA 1
ATOM 3032 C C . PHE C 1 53 ? 15.382 7.515 34.530 1.00 44.84 744 PHE C C 1
ATOM 3033 O O . PHE C 1 53 ? 14.363 7.059 35.057 1.00 44.69 744 PHE C O 1
ATOM 3041 N N . GLU C 1 54 ? 16.198 6.788 33.768 1.00 44.97 745 GLU C N 1
ATOM 3042 C CA . GLU C 1 54 ? 16.059 5.345 33.646 1.00 45.11 745 GLU C CA 1
ATOM 3043 C C . GLU C 1 54 ? 17.010 4.671 34.629 1.00 45.16 745 GLU C C 1
ATOM 3044 O O . GLU C 1 54 ? 18.206 4.540 34.364 1.00 45.19 745 GLU C O 1
ATOM 3046 N N . TRP C 1 55 ? 16.474 4.273 35.779 1.00 45.13 746 TRP C N 1
ATOM 3047 C CA . TRP C 1 55 ? 17.246 3.518 36.763 1.00 45.11 746 TRP C CA 1
ATOM 3048 C C . TRP C 1 55 ? 17.149 2.008 36.504 1.00 44.90 746 TRP C C 1
ATOM 3049 O O . TRP C 1 55 ? 17.474 1.195 37.369 1.00 45.06 746 TRP C O 1
ATOM 3060 N N . GLN C 1 56 ? 16.718 1.649 35.297 1.00 44.53 747 GLN C N 1
ATOM 3061 C CA . GLN C 1 56 ? 16.499 0.250 34.921 1.00 44.25 747 GLN C CA 1
ATOM 3062 C C . GLN C 1 56 ? 17.376 -0.142 33.732 1.00 43.16 747 GLN C C 1
ATOM 3063 O O . GLN C 1 56 ? 17.061 -1.093 33.009 1.00 43.57 747 GLN C O 1
ATOM 3069 N N . GLY C 1 57 ? 18.475 0.589 33.537 1.00 41.72 748 GLY C N 1
ATOM 3070 C CA . GLY C 1 57 ? 19.329 0.417 32.359 1.00 39.54 748 GLY C CA 1
ATOM 3071 C C . GLY C 1 57 ? 20.613 -0.340 32.624 1.00 37.77 748 GLY C C 1
ATOM 3072 O O . GLY C 1 57 ? 20.754 -1.005 33.652 1.00 37.97 748 GLY C O 1
ATOM 3073 N N . ALA C 1 58 ? 21.556 -0.219 31.692 1.00 36.07 749 ALA C N 1
ATOM 3074 C CA . ALA C 1 58 ? 22.834 -0.933 31.763 1.00 34.06 749 ALA C CA 1
ATOM 3075 C C . ALA C 1 58 ? 23.848 -0.284 32.704 1.00 32.93 749 ALA C C 1
ATOM 3076 O O . ALA C 1 58 ? 24.753 -0.957 33.198 1.00 32.67 749 ALA C O 1
ATOM 3078 N N . VAL C 1 59 ? 23.711 1.020 32.941 1.00 31.42 750 VAL C N 1
ATOM 3079 C CA . VAL C 1 59 ? 24.627 1.724 33.853 1.00 30.12 750 VAL C CA 1
ATOM 3080 C C . VAL C 1 59 ? 23.873 2.262 35.064 1.00 28.86 750 VAL C C 1
ATOM 3081 O O . VAL C 1 59 ? 22.697 2.629 34.956 1.00 29.15 750 VAL C O 1
ATOM 3085 N N . LEU C 1 60 ? 24.532 2.300 36.221 1.00 27.25 751 LEU C N 1
ATOM 3086 C CA . LEU C 1 60 ? 23.889 2.790 37.433 1.00 26.06 751 LEU C CA 1
ATOM 3087 C C . LEU C 1 60 ? 23.874 4.304 37.465 1.00 24.95 751 LEU C C 1
ATOM 3088 O O . LEU C 1 60 ? 24.834 4.945 37.043 1.00 24.02 751 LEU C O 1
ATOM 3093 N N . LYS C 1 61 ? 22.778 4.854 37.977 1.00 23.79 752 LYS C N 1
ATOM 3094 C CA . LYS C 1 61 ? 22.614 6.304 38.100 1.00 23.21 752 LYS C CA 1
ATOM 3095 C C . LYS C 1 61 ? 22.371 6.712 39.549 1.00 22.46 752 LYS C C 1
ATOM 3096 O O . LYS C 1 61 ? 21.785 5.953 40.328 1.00 22.51 752 LYS C O 1
ATOM 3102 N N . ASN C 1 62 ? 22.798 7.922 39.907 1.00 21.30 753 ASN C N 1
ATOM 3103 C CA . ASN C 1 62 ? 22.560 8.451 41.237 1.00 21.20 753 ASN C CA 1
ATOM 3104 C C . ASN C 1 62 ? 21.118 8.976 41.368 1.00 20.84 753 ASN C C 1
ATOM 3105 O O . ASN C 1 62 ? 20.348 8.907 40.406 1.00 21.38 753 ASN C O 1
ATOM 3110 N N . GLU C 1 63 ? 20.760 9.497 42.537 1.00 20.75 754 GLU C N 1
ATOM 3111 C CA . GLU C 1 63 ? 19.379 9.923 42.827 1.00 21.49 754 GLU C CA 1
ATOM 3112 C C . GLU C 1 63 ? 18.932 11.110 41.985 1.00 20.77 754 GLU C C 1
ATOM 3113 O O . GLU C 1 63 ? 17.743 11.429 41.954 1.00 20.63 754 GLU C O 1
ATOM 3119 N N . PHE C 1 64 ? 19.896 11.766 41.338 1.00 19.71 755 PHE C N 1
ATOM 3120 C CA . PHE C 1 64 ? 19.624 12.905 40.446 1.00 18.89 755 PHE C CA 1
ATOM 3121 C C . PHE C 1 64 ? 19.631 12.514 38.984 1.00 18.71 755 PHE C C 1
ATOM 3122 O O . PHE C 1 64 ? 19.482 13.365 38.108 1.00 18.22 755 PHE C O 1
ATOM 3130 N N . GLY C 1 65 ? 19.782 11.215 38.736 1.00 17.74 756 GLY C N 1
ATOM 3131 C CA . GLY C 1 65 ? 19.753 10.655 37.400 1.00 18.78 756 GLY C CA 1
ATOM 3132 C C . GLY C 1 65 ? 21.060 10.739 36.641 1.00 19.05 756 GLY C C 1
ATOM 3133 O O . GLY C 1 65 ? 21.109 10.415 35.458 1.00 19.79 756 GLY C O 1
ATOM 3134 N N . GLY C 1 66 ? 22.119 11.169 37.320 1.00 19.28 757 GLY C N 1
ATOM 3135 C CA . GLY C 1 66 ? 23.428 11.260 36.708 1.00 19.72 757 GLY C CA 1
ATOM 3136 C C . GLY C 1 66 ? 24.103 9.905 36.732 1.00 20.16 757 GLY C C 1
ATOM 3137 O O . GLY C 1 66 ? 23.943 9.149 37.686 1.00 20.35 757 GLY C O 1
ATOM 3138 N N . ILE C 1 67 ? 24.841 9.606 35.674 1.00 20.65 758 ILE C N 1
ATOM 3139 C CA . ILE C 1 67 ? 25.650 8.383 35.583 1.00 21.12 758 ILE C CA 1
ATOM 3140 C C . ILE C 1 67 ? 26.682 8.391 36.706 1.00 20.97 758 ILE C C 1
ATOM 3141 O O . ILE C 1 67 ? 27.300 9.422 36.999 1.00 20.65 758 ILE C O 1
ATOM 3146 N N . ILE C 1 68 ? 26.831 7.244 37.360 1.00 20.88 759 ILE C N 1
ATOM 3147 C CA . ILE C 1 68 ? 27.855 7.066 38.378 1.00 21.41 759 ILE C CA 1
ATOM 3148 C C . ILE C 1 68 ? 29.089 6.476 37.699 1.00 21.64 759 ILE C C 1
ATOM 3149 O O . ILE C 1 68 ? 29.004 5.444 37.021 1.00 21.28 759 ILE C O 1
ATOM 3154 N N . TYR C 1 69 ? 30.223 7.151 37.862 1.00 22.38 760 TYR C N 1
ATOM 3155 C CA . TYR C 1 69 ? 31.482 6.681 37.286 1.00 23.74 760 TYR C CA 1
ATOM 3156 C C . TYR C 1 69 ? 32.411 6.091 38.349 1.00 24.32 760 TYR C C 1
ATOM 3157 O O . TYR C 1 69 ? 32.571 6.660 39.429 1.00 24.59 760 TYR C O 1
ATOM 3166 N N . GLU C 1 70 ? 33.013 4.945 38.049 1.00 24.93 761 GLU C N 1
ATOM 3167 C CA . GLU C 1 70 ? 34.087 4.443 38.900 1.00 26.07 761 GLU C CA 1
ATOM 3168 C C . GLU C 1 70 ? 35.431 4.966 38.425 1.00 26.01 761 GLU C C 1
ATOM 3169 O O . GLU C 1 70 ? 35.639 5.199 37.229 1.00 25.33 761 GLU C O 1
ATOM 3175 N N . GLU C 1 71 ? 36.312 5.185 39.392 1.00 25.89 762 GLU C N 1
ATOM 3176 C CA . GLU C 1 71 ? 37.669 5.639 39.148 1.00 26.85 762 GLU C CA 1
ATOM 3177 C C . GLU C 1 71 ? 38.515 4.391 38.997 1.00 26.14 762 GLU C C 1
ATOM 3178 O O . GLU C 1 71 ? 38.636 3.610 39.949 1.00 25.80 762 GLU C O 1
ATOM 3184 N N . VAL C 1 72 ? 39.110 4.207 37.826 1.00 25.29 763 VAL C N 1
ATOM 3185 C CA . VAL C 1 72 ? 39.917 3.026 37.548 1.00 25.18 763 VAL C CA 1
ATOM 3186 C C . VAL C 1 72 ? 41.370 3.454 37.466 1.00 25.69 763 VAL C C 1
ATOM 3187 O O . VAL C 1 72 ? 41.675 4.508 36.908 1.00 24.86 763 VAL C O 1
ATOM 3191 N N . THR C 1 73 ? 42.257 2.643 38.033 1.00 26.12 764 THR C N 1
ATOM 3192 C CA . THR C 1 73 ? 43.698 2.891 37.913 1.00 27.04 764 THR C CA 1
ATOM 3193 C C . THR C 1 73 ? 44.360 1.683 37.277 1.00 26.71 764 THR C C 1
ATOM 3194 O O . THR C 1 73 ? 44.040 0.544 37.638 1.00 26.44 764 THR C O 1
ATOM 3198 N N . THR C 1 74 ? 45.248 1.933 36.313 1.00 26.88 765 THR C N 1
ATOM 3199 C CA . THR C 1 74 ? 46.008 0.858 35.670 1.00 27.87 765 THR C CA 1
ATOM 3200 C C . THR C 1 74 ? 47.296 0.572 36.448 1.00 28.82 765 THR C C 1
ATOM 3201 O O . THR C 1 74 ? 47.730 1.393 37.263 1.00 28.74 765 THR C O 1
ATOM 3205 N N . GLU C 1 75 ? 47.886 -0.595 36.186 1.00 29.74 766 GLU C N 1
ATOM 3206 C CA . GLU C 1 75 ? 49.174 -1.011 36.753 1.00 31.89 766 GLU C CA 1
ATOM 3207 C C . GLU C 1 75 ? 50.232 0.088 36.570 1.00 32.48 766 GLU C C 1
ATOM 3208 O O . GLU C 1 75 ? 51.059 0.325 37.456 1.00 33.14 766 GLU C O 1
ATOM 3214 N N . ASP C 1 76 ? 50.194 0.758 35.422 1.00 33.66 767 ASP C N 1
ATOM 3215 C CA . ASP C 1 76 ? 51.214 1.740 35.055 1.00 34.93 767 ASP C CA 1
ATOM 3216 C C . ASP C 1 76 ? 50.936 3.152 35.575 1.00 34.85 767 ASP C C 1
ATOM 3217 O O . ASP C 1 76 ? 51.650 4.092 35.215 1.00 35.57 767 ASP C O 1
ATOM 3222 N N . GLY C 1 77 ? 49.898 3.304 36.399 1.00 34.54 768 GLY C N 1
ATOM 3223 C CA . GLY C 1 77 ? 49.593 4.580 37.048 1.00 33.98 768 GLY C CA 1
ATOM 3224 C C . GLY C 1 77 ? 48.563 5.500 36.404 1.00 33.74 768 GLY C C 1
ATOM 3225 O O . GLY C 1 77 ? 48.297 6.586 36.924 1.00 33.87 768 GLY C O 1
ATOM 3226 N N . VAL C 1 78 ? 47.981 5.086 35.280 1.00 32.91 769 VAL C N 1
ATOM 3227 C CA . VAL C 1 78 ? 46.984 5.909 34.589 1.00 32.24 769 VAL C CA 1
ATOM 3228 C C . VAL C 1 78 ? 45.609 5.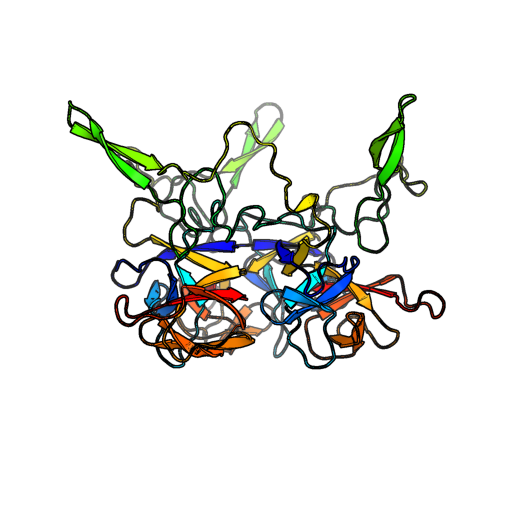784 35.254 1.00 31.75 769 VAL C C 1
ATOM 3229 O O . VAL C 1 78 ? 45.151 4.685 35.559 1.00 31.21 769 VAL C O 1
ATOM 3233 N N . LYS C 1 79 ? 44.970 6.926 35.482 1.00 31.30 770 LYS C N 1
ATOM 3234 C CA . LYS C 1 79 ? 43.627 6.960 36.041 1.00 31.22 770 LYS C CA 1
ATOM 3235 C C . LYS C 1 79 ? 42.629 7.367 34.968 1.00 30.77 770 LYS C C 1
ATOM 3236 O O . LYS C 1 79 ? 42.901 8.270 34.176 1.00 30.66 770 LYS C O 1
ATOM 3242 N N . PHE C 1 80 ? 41.479 6.698 34.935 1.00 29.75 771 PHE C N 1
ATOM 3243 C CA . PHE C 1 80 ? 40.377 7.109 34.066 1.00 29.05 771 PHE C CA 1
ATOM 3244 C C . PHE C 1 80 ? 39.040 6.747 34.704 1.00 28.99 771 PHE C C 1
ATOM 3245 O O . PHE C 1 80 ? 38.998 5.987 35.674 1.00 28.95 771 PHE C O 1
ATOM 3253 N N . LYS C 1 81 ? 37.958 7.299 34.157 1.00 28.97 772 LYS C N 1
ATOM 3254 C CA . LYS C 1 81 ? 36.605 7.019 34.625 1.00 28.73 772 LYS C CA 1
ATOM 3255 C C . LYS C 1 81 ? 35.876 6.079 33.682 1.00 28.20 772 LYS C C 1
ATOM 3256 O O . LYS C 1 81 ? 36.103 6.102 32.474 1.00 28.06 772 LYS C O 1
ATOM 3262 N N . ARG C 1 82 ? 34.996 5.254 34.238 1.00 27.55 773 ARG C N 1
ATOM 3263 C CA . ARG C 1 82 ? 34.105 4.433 33.425 1.00 27.70 773 ARG C CA 1
ATOM 3264 C C . ARG C 1 82 ? 32.765 4.250 34.142 1.00 27.42 773 ARG C C 1
ATOM 3265 O O . ARG C 1 82 ? 32.717 4.222 35.370 1.00 26.66 773 ARG C O 1
ATOM 3273 N N . PRO C 1 83 ? 31.661 4.186 33.374 1.00 27.36 774 PRO C N 1
ATOM 3274 C CA . PRO C 1 83 ? 30.346 4.032 33.978 1.00 27.68 774 PRO C CA 1
ATOM 3275 C C . PRO C 1 83 ? 30.234 2.781 34.832 1.00 28.27 774 PRO C C 1
ATOM 3276 O O . PRO C 1 83 ? 30.780 1.738 34.483 1.00 27.78 774 PRO C O 1
ATOM 3280 N N . LEU C 1 84 ? 29.531 2.903 35.949 1.00 29.06 775 LEU C N 1
ATOM 3281 C CA . LEU C 1 84 ? 29.330 1.801 36.868 1.00 30.48 775 LEU C CA 1
ATOM 3282 C C . LEU C 1 84 ? 28.227 0.897 36.327 1.00 31.79 775 LEU C C 1
ATOM 3283 O O . LEU C 1 84 ? 27.086 1.341 36.175 1.00 31.01 775 LEU C O 1
ATOM 3288 N N . PRO C 1 85 ? 28.556 -0.372 36.015 1.00 33.19 776 PRO C N 1
ATOM 3289 C CA . PRO C 1 85 ? 27.491 -1.237 35.511 1.00 34.55 776 PRO C CA 1
ATOM 3290 C C . PRO C 1 85 ? 26.429 -1.562 36.560 1.00 35.97 776 PRO C C 1
ATOM 3291 O O . PRO C 1 85 ? 26.727 -1.650 37.759 1.00 36.30 776 PRO C O 1
ATOM 3295 N N . ASN C 1 86 ? 25.194 -1.710 36.096 1.00 37.31 777 ASN C N 1
ATOM 3296 C CA . ASN C 1 86 ? 24.092 -2.147 36.935 1.00 39.33 777 ASN C CA 1
ATOM 3297 C C . ASN C 1 86 ? 24.071 -3.672 36.977 1.00 40.67 777 ASN C C 1
ATOM 3298 O O . ASN C 1 86 ? 23.745 -4.303 35.968 1.00 40.92 777 ASN C O 1
ATOM 3303 N N . PRO C 1 87 ? 24.404 -4.269 38.143 1.00 42.23 778 PRO C N 1
ATOM 3304 C CA . PRO C 1 87 ? 24.506 -5.730 38.205 1.00 43.30 778 PRO C CA 1
ATOM 3305 C C . PRO C 1 87 ? 23.151 -6.417 38.059 1.00 44.32 778 PRO C C 1
ATOM 3306 O O . PRO C 1 87 ? 23.099 -7.625 37.821 1.00 44.94 778 PRO C O 1
ATOM 3310 N N . ASP C 1 88 ? 22.074 -5.645 38.188 1.00 45.46 779 ASP C N 1
ATOM 3311 C CA . ASP C 1 88 ? 20.714 -6.152 38.026 1.00 46.51 779 ASP C CA 1
ATOM 3312 C C . ASP C 1 88 ? 20.152 -5.887 36.622 1.00 46.77 779 ASP C C 1
ATOM 3313 O O . ASP C 1 88 ? 18.934 -5.873 36.428 1.00 47.17 779 ASP C O 1
ATOM 3318 N N . PHE C 1 89 ? 21.041 -5.679 35.650 1.00 46.95 780 PHE C N 1
ATOM 3319 C CA . PHE C 1 89 ? 20.646 -5.491 34.253 1.00 46.94 780 PHE C CA 1
ATOM 3320 C C . PHE C 1 89 ? 20.824 -6.800 33.488 1.00 47.23 780 PHE C C 1
ATOM 3321 O O . PHE C 1 89 ? 21.927 -7.341 33.428 1.00 47.33 780 PHE C O 1
ATOM 3329 N N . ASP C 1 90 ? 19.729 -7.308 32.920 1.00 47.49 781 ASP C N 1
ATOM 3330 C CA . ASP C 1 90 ? 19.758 -8.540 32.124 1.00 47.69 781 ASP C CA 1
ATOM 3331 C C . ASP C 1 90 ? 19.750 -8.235 30.625 1.00 47.29 781 ASP C C 1
ATOM 3332 O O . ASP C 1 90 ? 18.744 -7.753 30.093 1.00 47.07 781 ASP C O 1
ATOM 3337 N N . PRO C 1 91 ? 20.875 -8.517 29.936 1.00 47.13 782 PRO C N 1
ATOM 3338 C CA . PRO C 1 91 ? 20.991 -8.233 28.504 1.00 47.06 782 PRO C CA 1
ATOM 3339 C C . PRO C 1 91 ? 20.137 -9.133 27.602 1.00 46.96 782 PRO C C 1
ATOM 3340 O O . PRO C 1 91 ? 19.954 -8.813 26.426 1.00 47.00 782 PRO C O 1
ATOM 3344 N N . ASN C 1 92 ? 19.611 -10.227 28.155 1.00 46.84 783 ASN C N 1
ATOM 3345 C CA . ASN C 1 92 ? 18.794 -11.183 27.395 1.00 46.80 783 ASN C CA 1
ATOM 3346 C C . ASN C 1 92 ? 17.377 -10.704 27.082 1.00 46.47 783 ASN C C 1
ATOM 3347 O O . ASN C 1 92 ? 16.730 -11.238 26.181 1.00 46.01 783 ASN C O 1
ATOM 3352 N N . LYS C 1 93 ? 16.904 -9.708 27.827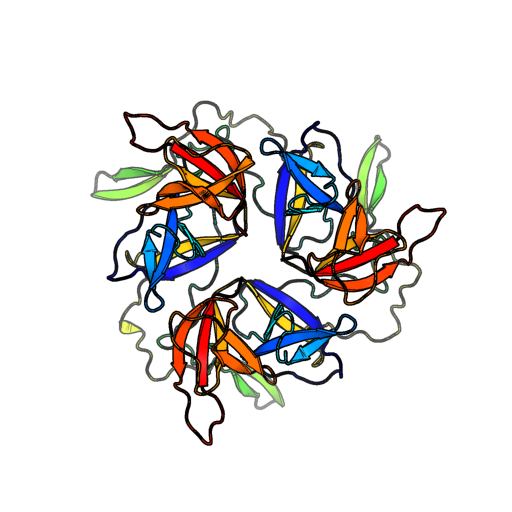 1.00 46.36 784 LYS C N 1
ATOM 3353 C CA . LYS C 1 93 ? 15.535 -9.196 27.677 1.00 46.49 784 LYS C CA 1
ATOM 3354 C C . LYS C 1 93 ? 15.260 -8.431 26.374 1.00 46.25 784 LYS C C 1
ATOM 3355 O O . LYS C 1 93 ? 14.110 -8.336 25.944 1.00 45.80 784 LYS C O 1
ATOM 3361 N N . ASN C 1 94 ? 16.313 -7.901 25.751 1.00 46.09 785 ASN C N 1
ATOM 3362 C CA . ASN C 1 94 ? 16.194 -7.097 24.530 1.00 46.37 785 ASN C CA 1
ATOM 3363 C C . ASN C 1 94 ? 15.224 -5.924 24.671 1.00 46.74 785 ASN C C 1
ATOM 3364 O O . ASN C 1 94 ? 14.181 -5.879 24.016 1.00 46.85 785 ASN C O 1
ATOM 3369 N N . TYR C 1 95 ? 15.587 -4.983 25.535 1.00 46.96 786 TYR C N 1
ATOM 3370 C CA . TYR C 1 95 ? 14.762 -3.807 25.810 1.00 47.44 786 TYR C CA 1
ATOM 3371 C C . TYR C 1 95 ? 14.438 -3.013 24.547 1.00 47.06 786 TYR C C 1
ATOM 3372 O O . TYR C 1 95 ? 15.260 -2.928 23.628 1.00 46.88 786 TYR C O 1
ATOM 3381 N N . ILE C 1 96 ? 13.227 -2.452 24.527 1.00 46.71 787 ILE C N 1
ATOM 3382 C CA . ILE C 1 96 ? 12.598 -1.862 23.338 1.00 46.31 787 ILE C CA 1
ATOM 3383 C C . ILE C 1 96 ? 12.722 -0.335 23.355 1.00 46.55 787 ILE C C 1
ATOM 3384 O O . ILE C 1 96 ? 12.501 0.288 24.401 1.00 46.31 787 ILE C O 1
ATOM 3389 N N . PRO C 1 97 ? 13.095 0.267 22.202 1.00 46.51 788 PRO C N 1
ATOM 3390 C CA . PRO C 1 97 ? 13.253 1.721 22.101 1.00 46.51 788 PRO C CA 1
ATOM 3391 C C . PRO C 1 97 ? 11.980 2.513 22.412 1.00 46.22 788 PRO C C 1
ATOM 3392 O O . PRO C 1 97 ? 10.878 2.130 22.001 1.00 46.22 788 PRO C O 1
ATOM 3396 N N . ARG C 1 98 ? 12.170 3.612 23.135 1.00 46.06 789 ARG C N 1
ATOM 3397 C CA . ARG C 1 98 ? 11.135 4.600 23.450 1.00 45.74 789 ARG C CA 1
ATOM 3398 C C . ARG C 1 98 ? 10.200 4.887 22.257 1.00 45.51 789 ARG C C 1
ATOM 3399 O O . ARG C 1 98 ? 9.001 5.110 22.442 1.00 45.66 789 ARG C O 1
ATOM 3407 N N . SER C 1 99 ? 10.745 4.845 21.036 1.00 44.93 790 SER C N 1
ATOM 3408 C CA . SER C 1 99 ? 9.989 5.170 19.821 1.00 44.14 790 SER C CA 1
ATOM 3409 C C . SER C 1 99 ? 9.029 4.066 19.356 1.00 43.54 790 SER C C 1
ATOM 3410 O O . SER C 1 99 ? 8.121 4.321 18.559 1.00 43.53 790 SER C O 1
ATOM 3413 N N . GLN C 1 100 ? 9.228 2.847 19.849 1.00 42.24 791 GLN C N 1
ATOM 3414 C CA . GLN C 1 100 ? 8.345 1.738 19.494 1.00 41.39 791 GLN C CA 1
ATOM 3415 C C . GLN C 1 100 ? 7.351 1.457 20.608 1.00 40.03 791 GLN C C 1
ATOM 3416 O O . GLN C 1 100 ? 6.610 0.475 20.552 1.00 39.85 791 GLN C O 1
ATOM 3422 N N . ARG C 1 101 ? 7.340 2.320 21.620 1.00 38.14 792 ARG C N 1
ATOM 3423 C CA . ARG C 1 101 ? 6.415 2.164 22.727 1.00 36.51 792 ARG C CA 1
ATOM 3424 C C . ARG C 1 101 ? 5.335 3.213 22.602 1.00 34.71 792 ARG C C 1
ATOM 3425 O O . ARG C 1 101 ? 5.619 4.407 22.666 1.00 35.26 792 ARG C O 1
ATOM 3433 N N . ARG C 1 102 ? 4.103 2.744 22.429 1.00 32.63 793 ARG C N 1
ATOM 3434 C CA . ARG C 1 102 ? 2.923 3.583 22.273 1.00 30.61 793 ARG C CA 1
ATOM 3435 C C . ARG C 1 102 ? 2.834 4.705 23.324 1.00 27.76 793 ARG C C 1
ATOM 3436 O O . ARG C 1 102 ? 2.379 5.803 23.019 1.00 27.59 793 ARG C O 1
ATOM 3444 N N . GLU C 1 103 ? 3.262 4.421 24.551 1.00 24.14 794 GLU C N 1
ATOM 3445 C CA . GLU C 1 103 ? 3.083 5.371 25.648 1.00 21.28 794 GLU C CA 1
ATOM 3446 C C . GLU C 1 103 ? 4.068 6.547 25.622 1.00 19.08 794 GLU C C 1
ATOM 3447 O O . GLU C 1 103 ? 3.826 7.561 26.289 1.00 18.35 794 GLU C O 1
ATOM 3453 N N . TRP C 1 104 ? 5.180 6.422 24.898 1.00 18.00 795 TRP C N 1
ATOM 3454 C CA . TRP C 1 104 ? 6.194 7.488 24.901 1.00 17.10 795 TRP C CA 1
ATOM 3455 C C . TRP C 1 104 ? 6.002 8.476 23.739 1.00 16.83 795 TRP C C 1
ATOM 3456 O O . TRP C 1 104 ? 5.902 8.060 22.580 1.00 16.16 795 TRP C O 1
ATOM 3467 N N . HIS C 1 105 ? 5.948 9.768 24.071 1.00 14.85 796 HIS C N 1
ATOM 3468 C CA . HIS C 1 105 ? 5.611 10.830 23.121 1.00 14.33 796 HIS C CA 1
ATOM 3469 C C . HIS C 1 105 ? 6.650 11.926 23.100 1.00 14.05 796 HIS C C 1
ATOM 3470 O O . HIS C 1 105 ? 7.164 12.341 24.159 1.00 14.34 796 HIS C O 1
ATOM 3477 N N . VAL C 1 106 ? 6.912 12.418 21.894 1.00 13.52 797 VAL C N 1
ATOM 3478 C CA . VAL C 1 106 ? 7.752 13.577 21.678 1.00 12.46 797 VAL C CA 1
ATOM 3479 C C . VAL C 1 106 ? 6.893 14.820 21.914 1.00 11.85 797 VAL C C 1
ATOM 3480 O O . VAL C 1 106 ? 5.938 15.070 21.180 1.00 12.13 797 VAL C O 1
ATOM 3484 N N . VAL C 1 107 ? 7.237 15.585 22.950 1.00 11.18 798 VAL C N 1
ATOM 3485 C CA . VAL C 1 107 ? 6.482 16.793 23.308 1.00 10.58 798 VAL C CA 1
ATOM 3486 C C . VAL C 1 107 ? 7.338 18.030 23.049 1.00 10.44 798 VAL C C 1
ATOM 3487 O O . VAL C 1 107 ? 8.404 18.188 23.648 1.00 10.04 798 VAL C O 1
ATOM 3491 N N . GLY C 1 108 ? 6.886 18.906 22.143 1.00 9.98 799 GLY C N 1
ATOM 3492 C CA . GLY C 1 108 ? 7.584 20.163 21.876 1.00 10.68 799 GLY C CA 1
ATOM 3493 C C . GLY C 1 108 ? 7.347 21.110 23.041 1.00 10.89 799 GLY C C 1
ATOM 3494 O O . GLY C 1 108 ? 6.206 21.337 23.450 1.00 10.81 799 GLY C O 1
ATOM 3495 N N . LEU C 1 109 ? 8.439 21.612 23.605 1.00 10.20 800 LEU C N 1
ATOM 3496 C CA . LEU C 1 109 ? 8.396 22.456 24.795 1.00 11.46 800 LEU C CA 1
ATOM 3497 C C . LEU C 1 109 ? 8.715 23.923 24.522 1.00 11.59 800 LEU C C 1
ATOM 3498 O O . LEU C 1 109 ? 8.375 24.799 25.335 1.00 13.27 800 LEU C O 1
ATOM 3503 N N . LEU C 1 110 ? 9.435 24.180 23.428 1.00 12.29 801 LEU C N 1
ATOM 3504 C CA . LEU C 1 110 ? 9.907 25.516 23.084 1.00 12.96 801 LEU C CA 1
ATOM 3505 C C . LEU C 1 110 ? 10.033 25.625 21.573 1.00 12.63 801 LEU C C 1
ATOM 3506 O O . LEU C 1 110 ? 10.596 24.739 20.925 1.00 13.70 801 LEU C O 1
ATOM 3511 N N . GLY C 1 111 ? 9.497 26.702 21.012 1.00 11.75 802 GLY C N 1
ATOM 3512 C CA . GLY C 1 111 ? 9.727 26.997 19.604 1.00 12.01 802 GLY C CA 1
ATOM 3513 C C . GLY C 1 111 ? 8.442 27.081 18.815 1.00 11.32 802 GLY C C 1
ATOM 3514 O O . GLY C 1 111 ? 7.350 27.063 19.382 1.00 12.18 802 GLY C O 1
ATOM 3515 N N . GLN C 1 112 ? 8.593 27.164 17.499 1.00 11.93 803 GLN C N 1
ATOM 3516 C CA . GLN C 1 112 ? 7.471 27.253 16.572 1.00 11.47 803 GLN C CA 1
ATOM 3517 C C . GLN C 1 112 ? 6.929 25.856 16.348 1.00 13.12 803 GLN C C 1
ATOM 3518 O O . GLN C 1 112 ? 7.633 24.976 15.794 1.00 13.13 803 GLN C O 1
ATOM 3524 N N . ILE C 1 113 ? 5.677 25.641 16.758 1.00 11.85 804 ILE C N 1
ATOM 3525 C CA . ILE C 1 113 ? 5.104 24.286 16.747 1.00 13.02 804 ILE C CA 1
ATOM 3526 C C . ILE C 1 113 ? 3.706 24.313 16.155 1.00 12.59 804 ILE C C 1
ATOM 3527 O O . ILE C 1 113 ? 2.953 25.237 16.426 1.00 12.17 804 ILE C O 1
ATOM 3532 N N . ALA C 1 114 ? 3.369 23.297 15.351 1.00 12.11 805 ALA C N 1
ATOM 3533 C CA . ALA C 1 114 ? 2.016 23.209 14.776 1.00 11.75 805 ALA C CA 1
ATOM 3534 C C . ALA C 1 114 ? 1.049 22.686 15.817 1.00 11.75 805 ALA C C 1
ATOM 3535 O O . ALA C 1 114 ? 1.319 21.664 16.484 1.00 10.71 805 ALA C O 1
ATOM 3537 N N . VAL C 1 115 ? -0.112 23.337 15.907 1.00 11.25 806 VAL C N 1
ATOM 3538 C CA . VAL C 1 115 ? -1.098 23.031 16.927 1.00 11.08 806 VAL C CA 1
ATOM 3539 C C . VAL C 1 115 ? -2.485 22.916 16.299 1.00 11.31 806 VAL C C 1
ATOM 3540 O O . VAL C 1 115 ? -2.843 23.712 15.450 1.00 10.75 806 VAL C O 1
ATOM 3544 N N . ARG C 1 116 ? -3.266 21.931 16.745 1.00 11.37 807 ARG C N 1
ATOM 3545 C CA . ARG C 1 116 ? -4.684 21.836 16.347 1.00 11.16 807 ARG C CA 1
ATOM 3546 C C . ARG C 1 116 ? -5.492 22.967 16.933 1.00 11.89 807 ARG C C 1
ATOM 3547 O O . ARG C 1 116 ? -5.376 23.248 18.119 1.00 12.19 807 ARG C O 1
ATOM 3555 N N . ILE C 1 117 ? -6.335 23.596 16.110 1.00 12.91 808 ILE C N 1
ATOM 3556 C CA . ILE C 1 117 ? -7.115 24.754 16.567 1.00 14.01 808 ILE C CA 1
ATOM 3557 C C . ILE C 1 117 ? -8.592 24.600 16.250 1.00 15.35 808 ILE C C 1
ATOM 3558 O O . ILE C 1 117 ? -8.951 23.866 15.325 1.00 15.46 808 ILE C O 1
ATOM 3563 N N . ASP C 1 118 ? -9.415 25.277 17.053 1.00 16.50 809 ASP C N 1
ATOM 3564 C CA . ASP C 1 118 ? -10.849 25.399 16.781 1.00 17.84 809 ASP C CA 1
ATOM 3565 C C . ASP C 1 118 ? -11.134 26.687 16.006 1.00 18.48 809 ASP C C 1
ATOM 3566 O O . ASP C 1 118 ? -10.217 27.385 15.575 1.00 17.73 809 ASP C O 1
ATOM 3571 N N . GLU C 1 119 ? -12.413 26.994 15.823 1.00 19.22 810 GLU C N 1
ATOM 3572 C CA . GLU C 1 119 ? -12.803 28.114 14.970 1.00 20.31 810 GLU C CA 1
ATOM 3573 C C . GLU C 1 119 ? -12.600 29.507 15.598 1.00 19.82 810 GLU C C 1
ATOM 3574 O O . GLU C 1 119 ? -12.716 30.531 14.883 1.00 20.60 810 GLU C O 1
ATOM 3580 N N . THR C 1 120 ? -12.300 29.553 16.901 1.00 19.49 811 THR C N 1
ATOM 3581 C CA . THR C 1 120 ? -12.104 30.807 17.647 1.00 19.03 811 THR C CA 1
ATOM 3582 C C . THR C 1 120 ? -10.653 31.319 17.677 1.00 18.53 811 THR C C 1
ATOM 3583 O O . THR C 1 120 ? -10.391 32.444 18.121 1.00 18.37 811 THR C O 1
ATOM 3587 N N . VAL C 1 121 ? -9.712 30.501 17.231 1.00 17.30 812 VAL C N 1
ATOM 3588 C CA . VAL C 1 121 ? -8.301 30.898 17.329 1.00 16.55 812 VAL C CA 1
ATOM 3589 C C . VAL C 1 121 ? -7.972 31.940 16.256 1.00 16.65 812 VAL C C 1
ATOM 3590 O O . VAL C 1 121 ? -8.383 31.805 15.094 1.00 16.64 812 VAL C O 1
ATOM 3594 N N . LYS C 1 122 ? -7.239 32.982 16.669 1.00 17.55 813 LYS C N 1
ATOM 3595 C CA . LYS C 1 122 ? -6.882 34.106 15.807 1.00 17.57 813 LYS C CA 1
ATOM 3596 C C . LYS C 1 122 ? -5.390 34.396 15.833 1.00 17.38 813 LYS C C 1
ATOM 3597 O O . LYS C 1 122 ? -4.754 34.350 16.902 1.00 17.33 813 LYS C O 1
ATOM 3603 N N . GLN C 1 123 ? -4.846 34.724 14.669 1.00 17.50 814 GLN C N 1
ATOM 3604 C CA . GLN C 1 123 ? -3.444 35.150 14.566 1.00 18.00 814 GLN C CA 1
ATOM 3605 C C . GLN C 1 123 ? -3.138 36.312 15.509 1.00 19.09 814 GLN C C 1
ATOM 3606 O O . GLN C 1 123 ? -3.913 37.279 15.610 1.00 19.13 814 GLN C O 1
ATOM 3612 N N . GLY C 1 124 ? -2.006 36.206 16.208 1.00 18.40 815 GLY C N 1
ATOM 3613 C CA . GLY C 1 124 ? -1.538 37.256 17.111 1.00 19.30 815 GLY C CA 1
ATOM 3614 C C . GLY C 1 124 ? -2.103 37.234 18.516 1.00 19.17 815 GLY C C 1
ATOM 3615 O O . GLY C 1 124 ? -1.754 38.092 19.334 1.00 20.14 815 GLY C O 1
ATOM 3616 N N . HIS C 1 125 ? -2.984 36.272 18.809 1.00 18.31 816 HIS C N 1
ATOM 3617 C CA . HIS C 1 125 ? -3.543 36.117 20.147 1.00 18.53 816 HIS C CA 1
ATOM 3618 C C . HIS C 1 125 ? -3.047 34.827 20.792 1.00 18.18 816 HIS C C 1
ATOM 3619 O O . HIS C 1 125 ? -2.298 34.078 20.180 1.00 18.15 816 HIS C O 1
ATOM 3626 N N . SER C 1 126 ? -3.437 34.587 22.033 1.00 17.91 817 SER C N 1
ATOM 3627 C CA . SER C 1 126 ? -2.970 33.401 22.743 1.00 18.16 817 SER C CA 1
ATOM 3628 C C . SER C 1 126 ? -4.024 32.311 22.676 1.00 17.43 817 SER C C 1
ATOM 3629 O O . SER C 1 126 ? -5.062 32.490 22.038 1.00 16.67 817 SER C O 1
ATOM 3632 N N . ILE C 1 127 ? -3.748 31.172 23.314 1.00 16.82 818 ILE C N 1
ATOM 3633 C CA . ILE C 1 127 ? -4.658 30.025 23.272 1.00 16.17 818 ILE C CA 1
ATOM 3634 C C . ILE C 1 127 ? -4.884 29.416 24.664 1.00 16.68 818 ILE C C 1
ATOM 3635 O O . ILE C 1 127 ? -4.095 29.621 25.575 1.00 18.36 818 ILE C O 1
ATOM 3640 N N . ASP C 1 128 ? -5.997 28.707 24.835 1.00 17.07 819 ASP C N 1
ATOM 3641 C CA . ASP C 1 128 ? -6.218 27.821 25.983 1.00 18.07 819 ASP C CA 1
ATOM 3642 C C . ASP C 1 128 ? -6.521 26.474 25.318 1.00 16.55 819 ASP C C 1
ATOM 3643 O O . ASP C 1 128 ? -6.433 26.378 24.103 1.00 16.87 819 ASP C O 1
ATOM 3648 N N . ALA C 1 129 ? -6.860 25.440 26.078 1.00 16.53 820 ALA C N 1
ATOM 3649 C CA . ALA C 1 129 ? -7.128 24.139 25.449 1.00 16.35 820 ALA C CA 1
ATOM 3650 C C . ALA C 1 129 ? -8.476 23.572 25.864 1.00 16.95 820 ALA C C 1
ATOM 3651 O O . ALA C 1 129 ? -8.903 23.766 26.984 1.00 18.07 820 ALA C O 1
ATOM 3653 N N . VAL C 1 130 ? -9.134 22.894 24.930 1.00 17.17 821 VAL C N 1
ATOM 3654 C CA . VAL C 1 130 ? -10.322 22.081 25.216 1.00 17.63 821 VAL C CA 1
ATOM 3655 C C . VAL C 1 130 ? -10.118 20.738 24.515 1.00 16.16 821 VAL C C 1
ATOM 3656 O O . VAL C 1 130 ? -10.010 20.682 23.291 1.00 16.32 821 VAL C O 1
ATOM 3660 N N . GLY C 1 131 ? -10.013 19.669 25.300 1.00 16.07 822 GLY C N 1
ATOM 3661 C CA . GLY C 1 131 ? -9.699 18.342 24.777 1.00 15.74 822 GLY C CA 1
ATOM 3662 C C . GLY C 1 131 ? -8.411 18.337 23.980 1.00 15.03 822 GLY C C 1
ATOM 3663 O O . GLY C 1 131 ? -8.292 17.628 22.975 1.00 14.56 822 GLY C O 1
ATOM 3664 N N . GLY C 1 132 ? -7.455 19.162 24.407 1.00 14.52 823 GLY C N 1
ATOM 3665 C CA . GLY C 1 132 ? -6.168 19.260 23.697 1.00 13.70 823 GLY C CA 1
ATOM 3666 C C . GLY C 1 132 ? -6.150 20.120 22.438 1.00 14.17 823 GLY C C 1
ATOM 3667 O O . GLY C 1 132 ? -5.111 20.280 21.811 1.00 13.08 823 GLY C O 1
ATOM 3668 N N . VAL C 1 133 ? -7.301 20.670 22.056 1.00 13.69 824 VAL C N 1
ATOM 3669 C CA . VAL C 1 133 ? -7.390 21.503 20.866 1.00 13.88 824 VAL C CA 1
ATOM 3670 C C . VAL C 1 133 ? -7.380 22.972 21.274 1.00 14.37 824 VAL C C 1
ATOM 3671 O O . VAL C 1 133 ? -8.109 23.342 22.191 1.00 15.21 824 VAL C O 1
ATOM 3675 N N . ALA C 1 134 ? -6.577 23.805 20.596 1.00 12.96 825 ALA C N 1
ATOM 3676 C CA . ALA C 1 134 ? -6.463 25.227 20.980 1.00 13.77 825 ALA C CA 1
ATOM 3677 C C . ALA C 1 134 ? -7.797 25.951 20.836 1.00 14.96 825 ALA C C 1
ATOM 3678 O O . ALA C 1 134 ? -8.508 25.742 19.856 1.00 15.03 825 ALA C O 1
ATOM 3680 N N . THR C 1 135 ? -8.106 26.814 21.801 1.00 15.88 826 THR C N 1
ATOM 3681 C CA . THR C 1 135 ? -9.236 27.741 21.678 1.00 17.16 826 THR C CA 1
ATOM 3682 C C . THR C 1 135 ? -8.670 29.130 22.005 1.00 17.51 826 THR C C 1
ATOM 3683 O O . THR C 1 135 ? -7.588 29.225 22.568 1.00 16.84 826 THR C O 1
ATOM 3687 N N . ASP C 1 136 ? -9.357 30.208 21.632 1.00 18.57 827 ASP C N 1
ATOM 3688 C CA . ASP C 1 136 ? -8.855 31.541 21.978 1.00 19.33 827 ASP C CA 1
ATOM 3689 C C . ASP C 1 136 ? -8.602 31.635 23.479 1.00 19.50 827 ASP C C 1
ATOM 3690 O O . ASP C 1 136 ? -9.423 31.204 24.289 1.00 19.23 827 ASP C O 1
ATOM 3695 N N . GLY C 1 137 ? -7.448 32.183 23.859 1.00 19.24 828 GLY C N 1
ATOM 3696 C CA . GLY C 1 137 ? -7.061 32.254 25.263 1.00 19.46 828 GLY C CA 1
ATOM 3697 C C . GLY C 1 137 ? -5.817 33.087 25.531 1.00 19.97 828 GLY C C 1
ATOM 3698 O O . GLY C 1 137 ? -5.495 33.974 24.751 1.00 19.59 828 GLY C O 1
ATOM 3699 N N . ASP C 1 138 ? -5.117 32.757 26.619 1.00 21.17 829 ASP C N 1
ATOM 3700 C CA . ASP C 1 138 ? -4.058 33.594 27.202 1.00 22.55 829 ASP C CA 1
ATOM 3701 C C . ASP C 1 138 ? -2.624 33.072 27.049 1.00 21.68 829 ASP C C 1
ATOM 3702 O O . ASP C 1 138 ? -1.674 33.809 27.354 1.00 22.29 829 ASP C O 1
ATOM 3707 N N . ASN C 1 139 ? -2.456 31.826 26.593 1.00 19.80 830 ASN C N 1
ATOM 3708 C CA . ASN C 1 139 ? -1.120 31.208 26.481 1.00 18.84 830 ASN C CA 1
ATOM 3709 C C . ASN C 1 139 ? -0.476 31.375 25.119 1.00 17.52 830 ASN C C 1
ATOM 3710 O O . ASN C 1 139 ? -1.131 31.222 24.083 1.00 16.93 830 ASN C O 1
ATOM 3715 N N . PHE C 1 140 ? 0.829 31.655 25.121 1.00 16.26 831 PHE C N 1
ATOM 3716 C CA . PHE C 1 140 ? 1.634 31.642 23.900 1.00 16.23 831 PHE C CA 1
ATOM 3717 C C . PHE C 1 140 ? 1.189 32.720 22.911 1.00 16.40 831 PHE C C 1
ATOM 3718 O O . PHE C 1 140 ? 0.514 33.690 23.296 1.00 17.01 831 PHE C O 1
ATOM 3726 N N . ILE C 1 141 ? 1.566 32.557 21.648 1.00 16.43 832 ILE C N 1
ATOM 3727 C CA . ILE C 1 141 ? 1.256 33.532 20.597 1.00 16.87 832 ILE C CA 1
ATOM 3728 C C . ILE C 1 141 ? 0.992 32.775 19.321 1.00 16.01 832 ILE C C 1
ATOM 3729 O O . ILE C 1 141 ? 1.874 32.043 18.845 1.00 16.24 832 ILE C O 1
ATOM 3734 N N . VAL C 1 142 ? -0.196 32.958 18.732 1.00 14.99 833 VAL C N 1
ATOM 3735 C CA . VAL C 1 142 ? -0.470 32.347 17.439 1.00 14.56 833 VAL C CA 1
ATOM 3736 C C . VAL C 1 142 ? 0.273 33.089 16.338 1.00 15.28 833 VAL C C 1
ATOM 3737 O O . VAL C 1 142 ? 0.012 34.275 16.081 1.00 14.54 833 VAL C O 1
ATOM 3741 N N . GLN C 1 143 ? 1.213 32.401 15.694 1.00 15.72 834 GLN C N 1
ATOM 3742 C CA . GLN C 1 143 ? 2.000 33.001 14.624 1.00 17.99 834 GLN C CA 1
ATOM 3743 C C . GLN C 1 143 ? 1.253 33.135 13.322 1.00 18.88 834 GLN C C 1
ATOM 3744 O O . GLN C 1 143 ? 1.235 34.210 12.714 1.00 19.35 834 GLN C O 1
ATOM 3750 N N . GLU C 1 144 ? 0.664 32.039 12.862 1.00 19.35 835 GLU C N 1
ATOM 3751 C CA . GLU C 1 144 ? -0.119 32.080 11.646 1.00 21.42 835 GLU C CA 1
ATOM 3752 C C . GLU C 1 144 ? -0.953 30.832 11.516 1.00 20.52 835 GLU C C 1
ATOM 3753 O O . GLU C 1 144 ? -0.558 29.762 11.987 1.00 19.71 835 GLU C O 1
ATOM 3759 N N . ILE C 1 145 ? -2.122 30.986 10.906 1.00 20.10 836 ILE C N 1
ATOM 3760 C CA . ILE C 1 145 ? -2.974 29.854 10.648 1.00 20.04 836 ILE C CA 1
ATOM 3761 C C . ILE C 1 145 ? -2.595 29.263 9.289 1.00 19.96 836 ILE C C 1
ATOM 3762 O O . ILE C 1 145 ? -2.795 29.878 8.238 1.00 19.19 836 ILE C O 1
ATOM 3767 N N . THR C 1 146 ? -2.038 28.061 9.321 1.00 19.23 837 THR C N 1
ATOM 3768 C CA . THR C 1 146 ? -1.525 27.432 8.113 1.00 19.91 837 THR C CA 1
ATOM 3769 C C . THR C 1 146 ? -2.559 26.553 7.418 1.00 20.62 837 THR C C 1
ATOM 3770 O O . THR C 1 146 ? -2.507 26.392 6.200 1.00 21.99 837 THR C O 1
ATOM 3774 N N . THR C 1 147 ? -3.473 25.980 8.194 1.00 20.86 838 THR C N 1
ATOM 3775 C CA . THR C 1 147 ? -4.621 25.241 7.653 1.00 21.27 838 THR C CA 1
ATOM 3776 C C . THR C 1 147 ? -5.886 25.777 8.313 1.00 21.52 838 THR C C 1
ATOM 3777 O O . THR C 1 147 ? -6.174 25.462 9.466 1.00 20.57 838 THR C O 1
ATOM 3781 N N . PRO C 1 148 ? -6.656 26.620 7.601 1.00 22.51 839 PRO C N 1
ATOM 3782 C CA . PRO C 1 148 ? -7.830 27.152 8.301 1.00 22.76 839 PRO C CA 1
ATOM 3783 C C . PRO C 1 148 ? -8.783 26.057 8.788 1.00 23.21 839 PRO C C 1
ATOM 3784 O O . PRO C 1 148 ? -8.870 24.983 8.186 1.00 23.21 839 PRO C O 1
ATOM 3788 N N . TYR C 1 149 ? -9.458 26.335 9.890 1.00 23.86 840 TYR C N 1
ATOM 3789 C CA . TYR C 1 149 ? -10.476 25.448 10.423 1.00 25.00 840 TYR C CA 1
ATOM 3790 C C . TYR C 1 149 ? -11.502 25.100 9.341 1.00 26.14 840 TYR C C 1
ATOM 3791 O O . TYR C 1 149 ? -11.985 25.994 8.643 1.00 26.13 840 TYR C O 1
ATOM 3800 N N . THR C 1 150 ? -11.819 23.815 9.204 1.00 27.54 841 THR C N 1
ATOM 3801 C CA . THR C 1 150 ? -12.939 23.376 8.339 1.00 29.27 841 THR C CA 1
ATOM 3802 C C . THR C 1 150 ? -13.881 22.439 9.075 1.00 29.91 841 THR C C 1
ATOM 3803 O O . THR C 1 150 ? -13.474 21.719 9.989 1.00 29.77 841 THR C O 1
ATOM 3807 N N . LYS C 1 151 ? -15.153 22.466 8.680 1.00 30.86 842 LYS C N 1
ATOM 3808 C CA . LYS C 1 151 ? -16.144 21.518 9.194 1.00 32.47 842 LYS C CA 1
ATOM 3809 C C . LYS C 1 151 ? -15.752 20.082 8.911 1.00 32.72 842 LYS C C 1
ATOM 3810 O O . LYS C 1 151 ? -15.910 19.216 9.762 1.00 32.79 842 LYS C O 1
ATOM 3816 N N . GLU C 1 152 ? -15.264 19.836 7.696 1.00 33.60 843 GLU C N 1
ATOM 3817 C CA . GLU C 1 152 ? -14.875 18.489 7.274 1.00 33.93 843 GLU C CA 1
ATOM 3818 C C . GLU C 1 152 ? -13.875 17.829 8.227 1.00 33.48 843 GLU C C 1
ATOM 3819 O O . GLU C 1 152 ? -13.978 16.630 8.486 1.00 33.63 843 GLU C O 1
ATOM 3825 N N . LYS C 1 153 ? -12.930 18.607 8.764 1.00 32.44 844 LYS C N 1
ATOM 3826 C CA . LYS C 1 153 ? -11.906 18.046 9.666 1.00 31.20 844 LYS C CA 1
ATOM 3827 C C . LYS C 1 153 ? -12.271 18.169 11.145 1.00 29.30 844 LYS C C 1
ATOM 3828 O O . LYS C 1 153 ? -11.948 17.299 11.935 1.00 29.36 844 LYS C O 1
ATOM 3834 N N . GLY C 1 154 ? -12.948 19.248 11.520 1.00 27.23 845 GLY C N 1
ATOM 3835 C CA . GLY C 1 154 ? -13.261 19.508 12.923 1.00 24.96 845 GLY C CA 1
ATOM 3836 C C . GLY C 1 154 ? -12.119 20.219 13.637 1.00 23.87 845 GLY C C 1
ATOM 3837 O O . GLY C 1 154 ? -12.136 20.378 14.863 1.00 24.26 845 GLY C O 1
ATOM 3838 N N . TYR C 1 155 ? -11.120 20.629 12.860 1.00 22.17 846 TYR C N 1
ATOM 3839 C CA . TYR C 1 155 ? -10.002 21.424 13.370 1.00 20.62 846 TYR C CA 1
ATOM 3840 C C . TYR C 1 155 ? -9.295 22.149 12.231 1.00 18.94 846 TYR C C 1
ATOM 3841 O O . TYR C 1 155 ? -9.521 21.859 11.053 1.00 18.74 846 TYR C O 1
ATOM 3850 N N . GLY C 1 156 ? -8.437 23.099 12.600 1.00 17.30 847 GLY C N 1
ATOM 3851 C CA . GLY C 1 156 ? -7.495 23.704 11.687 1.00 15.37 847 GLY C CA 1
ATOM 3852 C C . GLY C 1 156 ? -6.120 23.555 12.315 1.00 14.61 847 GLY C C 1
ATOM 3853 O O . GLY C 1 156 ? -5.976 22.907 13.354 1.00 14.09 847 GLY C O 1
ATOM 3854 N N . VAL C 1 157 ? -5.115 24.135 11.682 1.00 14.10 848 VAL C N 1
ATOM 3855 C CA . VAL C 1 157 ? -3.744 24.058 12.222 1.00 13.51 848 VAL C CA 1
ATOM 3856 C C . VAL C 1 157 ? -3.127 25.462 12.215 1.00 13.63 848 VAL C C 1
ATOM 3857 O O . VAL C 1 157 ? -3.235 26.196 11.222 1.00 14.17 848 VAL C O 1
ATOM 3861 N N . ALA C 1 158 ? -2.483 25.825 13.321 1.00 12.76 849 ALA C N 1
ATOM 3862 C CA . ALA C 1 158 ? -1.729 27.067 13.380 1.00 12.67 849 ALA C CA 1
ATOM 3863 C C . ALA C 1 158 ? -0.338 26.793 13.899 1.00 13.41 849 ALA C C 1
ATOM 3864 O O . ALA C 1 158 ? -0.120 25.844 14.668 1.00 13.23 849 ALA C O 1
ATOM 3866 N N . ILE C 1 159 ? 0.598 27.626 13.465 1.00 12.12 850 ILE C N 1
ATOM 3867 C CA . ILE C 1 159 ? 1.927 27.631 14.069 1.00 12.82 850 ILE C CA 1
ATOM 3868 C C . ILE C 1 159 ? 1.819 28.534 15.289 1.00 11.97 850 ILE C C 1
ATOM 3869 O O . ILE C 1 159 ? 1.358 29.680 15.184 1.00 12.42 850 ILE C O 1
ATOM 3874 N N . VAL C 1 160 ? 2.215 28.018 16.449 1.00 12.14 851 VAL C N 1
ATOM 3875 C CA . VAL C 1 160 ? 2.148 28.751 17.709 1.00 12.41 851 VAL C CA 1
ATOM 3876 C C . VAL C 1 160 ? 3.572 28.838 18.259 1.00 12.86 851 VAL C C 1
ATOM 3877 O O . VAL C 1 160 ? 4.310 27.842 18.211 1.00 12.22 851 VAL C O 1
ATOM 3881 N N . LEU C 1 161 ? 3.965 30.014 18.746 1.00 12.04 852 LEU C N 1
ATOM 3882 C CA . LEU C 1 161 ? 5.258 30.136 19.413 1.00 13.02 852 LEU C CA 1
ATOM 3883 C C . LEU C 1 161 ? 5.077 29.740 20.862 1.00 13.73 852 LEU C C 1
ATOM 3884 O O . LEU C 1 161 ? 4.463 30.464 21.647 1.00 14.05 852 LEU C O 1
ATOM 3889 N N . VAL C 1 162 ? 5.588 28.560 21.192 1.00 14.98 853 VAL C N 1
ATOM 3890 C CA . VAL C 1 162 ? 5.471 27.988 22.541 1.00 17.19 853 VAL C CA 1
ATOM 3891 C C . VAL C 1 162 ? 6.744 28.318 23.322 1.00 19.79 853 VAL C C 1
ATOM 3892 O O . VAL C 1 162 ? 7.857 28.084 22.844 1.00 19.59 853 VAL C O 1
ATOM 3896 N N . LYS C 1 163 ? 6.575 28.907 24.502 1.00 22.83 854 LYS C N 1
ATOM 3897 C CA . LYS C 1 163 ? 7.697 29.139 25.417 1.00 25.42 854 LYS C CA 1
ATOM 3898 C C . LYS C 1 163 ? 7.248 28.863 26.851 1.00 27.20 854 LYS C C 1
ATOM 3899 O O . LYS C 1 163 ? 6.075 29.074 27.206 1.00 28.26 854 LYS C O 1
#

Foldseek 3Di:
DAWAKFFAPVQAADDWQFFWADDPRGIDGAAPPGDGQFTQAPPHPDYDDQPFPDCQDQFHADPRRHFDWDWDADPVGDTDTDTDTHPNHDPPDDDDTLVPGRRMTIGDRFAWGKHWEAQQDDAQFAFHGHNRHTHGDHAFGFHAFPFHDDPPVRTGMTTTGHD/DAWEKFFAPVQAADDFFFFWADDPRGIFGFAFPGDGQFTFAPPNPDYDDFPFPDQQEFFGADPRRHFDWDWDADPVGDTDTDTHGDPNDDPPDDDDILVRGRRMTIGDRFAWGKHWEAQQDDAQFAFGGHNRHTHGDHAFGFHAFPFHDDPVVRTGITTTGHD/DAWEKFFADVLAADDFFFFWADDPRGIFGAAFPGDTQFTFAPPHPDYDDQQAPPCQDQFHADPRRHFDWDWDADPVGDIDIDGHTDPPHDPVVPDDGLVPRSRMTIGDRFAWGKHWEAQQDDAQFAFGDHNRHTHGDHFFGFHAFPFHDDPVVRTGITTTGHD

Nearest PDB structures (foldseek):
  3gqh-assembly1_B  TM=9.747E-01  e=1.009E-30  Salasvirus phi29
  3suc-assembly1_A  TM=9.430E-01  e=1.613E-27  Salasvirus phi29
  8phu-assembly1_CQ  TM=5.834E-01  e=5.494E-02  Borreliella burgdorferi B31
  8phq-assembly1_BX  TM=5.984E-01  e=6.505E-02  Borreliella burgdorferi B31
  3gqh-assembly1_B  TM=1.006E+00  e=4.188E-32  Salasvirus phi29

Solvent-accessible surface area: 25152 Å² total; per-residue (Å²): 3,4,0,2,22,2,47,5,56,66,28,122,71,16,87,25,0,32,0,0,6,20,69,126,14,64,1,63,73,0,73,171,88,56,112,17,3,0,0,12,9,81,26,25,46,49,64,19,17,84,74,29,33,46,89,134,19,58,52,49,44,38,40,14,6,2,73,55,97,65,129,22,77,53,180,120,43,93,131,97,145,114,63,59,102,18,114,117,79,69,112,130,162,134,132,86,59,23,61,143,82,170,37,45,10,35,0,0,0,6,0,24,2,3,0,27,2,33,127,63,11,97,79,44,82,12,0,44,2,72,28,0,28,0,26,57,17,129,50,33,19,1,7,82,61,42,43,88,56,71,153,165,111,44,33,0,0,0,5,0,4,0,66,9,0,0,2,21,3,47,4,74,67,32,143,57,16,98,18,0,35,0,0,7,20,65,130,14,65,0,68,75,0,75,146,68,55,128,17,2,0,0,11,8,86,32,23,48,70,46,59,9,108,71,24,54,63,115,134,20,48,41,63,51,38,37,14,9,2,72,58,104,67,132,24,77,57,187,133,38,88,125,85,142,113,56,57,99,10,116,105,66,64,103,143,118,140,106,96,63,16,86,127,90,173,48,58,10,34,0,0,0,6,0,21,2,3,0,27,2,23,119,56,9,96,72,49,88,17,0,19,0,76,27,0,27,0,17,56,21,138,52,22,17,2,7,82,62,42,38,95,73,49,153,157,98,43,35,0,0,0,6,0,4,0,65,7,18,0,2,19,3,57,1,38,78,18,68,92,4,100,18,0,28,0,0,6,22,62,126,17,70,0,52,66,0,73,145,72,54,121,16,3,0,0,12,10,85,27,6,74,190,30,20,15,98,66,26,34,21,93,147,22,53,45,57,33,41,55,15,4,1,66,62,110,51,134,24,82,57,175,124,57,92,147,91,149,108,57,55,84,18,114,126,62,67,97,133,134,120,120,105,75,25,80,134,82,153,43,45,12,31,0,0,0,6,0,21,2,5,0,20,2,29,123,53,8,104,66,50,100,12,0,28,0,71,27,0,30,0,25,63,23,133,50,32,22,1,7,75,61,36,35,92,76,51,188,143,95,44,34,0,0,0,9,0,3,0,65

InterPro domains:
  IPR006626 Parallel beta-helix repeat [SM00710] (224-246)
  IPR006626 Parallel beta-helix repeat [SM00710] (264-286)
  IPR006626 Parallel beta-helix repeat [SM00710] (287-313)
  IPR006626 Parallel beta-helix repeat [SM00710] (315-336)
  IPR006626 Parallel beta-helix repeat [SM00710] (440-464)
  IPR006626 Parallel beta-helix repeat [SM00710] (469-491)
  IPR011050 Pectin lyase fold/virulence factor [SSF51126] (103-421)
  IPR012334 Pectin lyase fold [G3DSA:2.160.20.10] (84-551)
  IPR021865 Peptidase G2, IMC autoproteolytic cleavage domain [PF11962] (643-854)
  IPR024535 Rhamnogalacturonase A/B/Epimerase-like, pectate lyase domain [PF12708] (105-333)

Organism: Bacillus phage phi29 (NCBI:txid2884424)

Sequence (489 aa):
DFAEYFESLGGQVIETGYLVTLEKGKIRKAEKGEKIIGVISETAAGGFFVVLGESSFEWQGAVLKNEFGGIIYEEVTTEDGVKFKRPLPNPDFDPNKNYIPRSQRREWHVVGLLGQIAVRIDEETVKQGHSIDAVGGVATDGDNFIVQEITTPYTKEKGYGVAIVLVKDFAEYFESLGGQVIETGYLVTLEKGKIRKAEKGEKIIGVISETAAGGFFVVLGESSFEWQGAVLKNEFGGIIYEEVTTEDGVKFKRPLPNPDFDPNKNYIPRSQRREWHVVGLLGQIAVRIDETVKQGHSIDAVGGVATDGDNFIVQEITTPYTKEKGYGVAIVLVKDFAEYFESLGGQVIETGYLVTLEKGKIRKAEKGEKIIGVISETAAGGFFVVLGESSFEWQGAVLKNEFGGIIYEEVTTEDGVKFKRPLPNPDFDPNKNYIPRSQRREWHVVGLLGQIAVRIDETVKQGHSIDAVGGVATDGDNFIVQEITTPYTKEKGYGVAIVLVK

CATH classification: 2.40.300.10 (+1 more: 4.10.80.40)

B-factor: mean 26.74, std 11.7, range [8.85, 63.66]

Radius of gyration: 24.09 Å; Cα contacts (8 Å, |Δi|>4): 1316; chains: 3; bounding box: 68×70×69 Å

Secondary structure (DSSP, 8-state):
-EEEEEEBTTSSPPPTT-EEEEETTEEEE--TTPPP-EEE-S--SEEE-SSTT-TTSSB-B-TTSPBPEEEEE-TTS-EEEEEPBPTT--SSS----GGG-TTEEEEEEEEEEEEEE-TT--TTSEEEEETTEEEEESBSEEEEEEE---TTT--EEEEEEE-/-EEEEEEBTTSPPPPTT-EEEEETTEEEE--TTS---EEE-S--SEEE-SSTT-S-SSB-B-TTSPBPEEEEE-SS--EEEEEPB-TT--TT--PPPGGG-TTEEEEEEEEEEEEEE-TT--TTSEEEEETTEEEEESBSEEEEEEEEEETTTTEEEEEEEE-/-EEEEEEBGGG----TT-EEEEETTEEEE--TTSPP-EEE-SS--S-B-SSTT-TTSSB-B-TTSPBPEEEEE-TTS-EEEEEPB-TT--GGG-PPPGGG-TTEEEEEEEEEEEEEE-TT--TTSEEEEETTEEEEESBSEEEEEEEEEETTTTEEEEEEEE-

GO terms:
  GO:0019062 virion attachment to host cell (P, IDA)